Protein AF-0000000069847522 (afdb_homodimer)

Secondary structure (DSSP, 8-state):
-------EEEEEEE--EEEESSSSHHHHHHHHHHHIIIIIHHHHHHHHSS--HHHHHHHGGGS----HHHHHHHTT--SEEEEEE--EEEEEE----TT----TTTTT-EEEESEETTEESS-B-SSTT-B--HHHHHHHHHHHHHHTT---EEEEEE-------TTS-HHHHH--HHHHHHHHHHHHHHHHHHHTT--EEEEEEE-SS----SSS-S----SSEEEEGGGTTEEEE-HHHHHHHHHHHHHHH-/-------EEEEEEE--EEEESSSSHHHHHHHHHHHIIIIIHHHHHHHHSS--HHHHHHHGGGS----HHHHHHHTT--SEEEEEE--EEEEEE----TT----TTTTT-EEEESEETTEESS-B-SSTT-B--HHHHHHHHHHHHHHTT---EEEEEE-------TTS-HHHHH--HHHHHHHHHHHHHHHHHHHTT--EEEEEEE-SS----SSS-S----SSEEEEGGGTTEEEE-HHHHHHHHHHHHHHH-

Radius of gyration: 23.4 Å; Cα contacts (8 Å, |Δi|>4): 978; chains: 2; bounding box: 53×69×61 Å

pLDDT: mean 78.79, std 19.14, range [22.55, 98.56]

Organism: Oryza sativa subsp. indica (NCBI:txid39946)

Nearest PDB structures (foldseek):
  3ptq-assembly1_A  TM=9.361E-01  e=2.359E-38  Oryza sativa
  1cbg-assembly1_A-2  TM=9.388E-01  e=1.410E-32  Trifolium repens
  3scu-assembly2_B  TM=9.193E-01  e=2.083E-30  Oryza sativa Japonica Group
  2jf6-assembly1_B  TM=9.208E-01  e=8.422E-27  Rauvolfia serpentina
  7d6a-assembly1_A  TM=9.006E-01  e=1.810E-24  Oryza sativa Japonica Group

InterPro domains:
  IPR001360 Glycoside hydrolase family 1 [PF00232] (4-250)
  IPR001360 Glycoside hydrolase family 1 [PR00131] (77-91)
  IPR001360 Glycoside hydrolase family 1 [PR00131] (153-161)
  IPR001360 Glycoside hydrolase family 1 [PR00131] (176-187)
  IPR001360 Glycoside hydrolase family 1 [PR00131] (197-214)
  IPR001360 Glycoside hydrolase family 1 [PR00131] (221-233)
  IPR001360 Glycoside hydrolase family 1 [PTHR10353] (3-252)
  IPR017853 Glycoside hydrolase superfamily [SSF51445] (2-249)

Solvent-accessible surface area (backbone atoms only — not comparable to full-atom values): 26653 Å² total; per-residue (Å²): 131,76,76,71,77,68,61,36,41,23,38,38,42,61,42,63,26,54,41,43,62,46,90,44,68,62,15,44,50,16,14,50,38,44,43,33,67,54,44,23,54,58,50,26,23,34,71,72,26,38,62,35,68,66,54,50,65,60,50,40,87,39,46,73,77,69,49,74,68,52,17,60,58,37,33,65,65,55,65,32,35,27,38,32,44,54,30,37,31,31,14,30,55,39,76,84,54,94,80,63,69,86,36,89,79,46,51,53,32,39,47,77,36,52,57,58,96,86,40,58,79,32,62,67,48,56,46,91,78,34,19,53,39,36,66,32,56,21,51,44,45,45,47,43,29,76,74,59,76,39,53,45,29,29,38,59,38,67,65,68,56,43,73,54,53,84,82,46,53,66,72,58,64,31,57,39,58,67,54,40,50,48,50,51,47,34,51,50,25,45,51,52,26,40,73,73,63,27,41,60,57,31,39,36,42,70,44,30,58,40,59,63,54,71,82,76,71,87,39,62,48,64,23,26,52,42,69,35,73,89,57,84,49,25,49,38,75,21,53,38,42,54,48,50,53,52,46,49,51,48,52,70,73,103,130,74,76,70,78,67,61,38,40,23,37,37,42,60,42,64,25,55,40,42,61,47,90,46,68,62,14,43,49,17,14,49,38,44,42,33,68,55,44,24,53,57,50,26,23,34,70,71,27,38,63,34,67,67,57,50,66,61,49,39,88,39,47,71,77,69,49,74,68,52,17,61,58,37,33,66,66,54,64,33,34,26,36,32,43,56,30,37,33,31,13,31,57,40,76,84,55,93,80,61,71,85,36,89,79,46,52,53,32,38,48,75,36,55,55,58,97,85,41,59,78,32,61,68,46,57,45,91,78,35,18,53,40,36,64,32,57,21,51,43,44,46,47,42,29,74,74,59,76,38,53,43,31,30,38,60,37,67,65,70,58,43,73,54,54,85,79,47,53,66,72,58,64,33,57,39,59,67,53,40,51,49,49,52,46,34,50,50,24,46,50,53,26,41,74,74,64,27,43,58,58,31,40,35,43,71,46,28,59,40,59,62,54,71,84,76,70,89,40,60,49,65,23,27,51,44,68,34,72,89,56,82,49,24,48,38,76,21,54,38,41,55,46,49,54,52,46,49,50,49,53,70,72,102

Structure (mmCIF, N/CA/C/O backbone):
data_AF-0000000069847522-model_v1
#
loop_
_entity.id
_entity.type
_entity.pdbx_description
1 polymer 'Uncharacterized protein'
#
loop_
_atom_site.group_PDB
_atom_site.id
_atom_site.type_symbol
_atom_site.label_atom_id
_atom_site.label_alt_id
_atom_site.label_comp_id
_atom_site.label_asym_id
_atom_site.label_entity_id
_atom_site.label_seq_id
_atom_site.pdbx_PDB_ins_code
_atom_site.Cartn_x
_atom_site.Cartn_y
_atom_site.Cartn_z
_atom_site.occupancy
_atom_site.B_iso_or_equiv
_atom_site.auth_seq_id
_atom_site.auth_comp_id
_atom_site.auth_asym_id
_atom_site.auth_atom_id
_atom_site.pdbx_PDB_model_num
ATOM 1 N N . MET A 1 1 ? -17.75 22.812 -20.578 1 22.55 1 MET A N 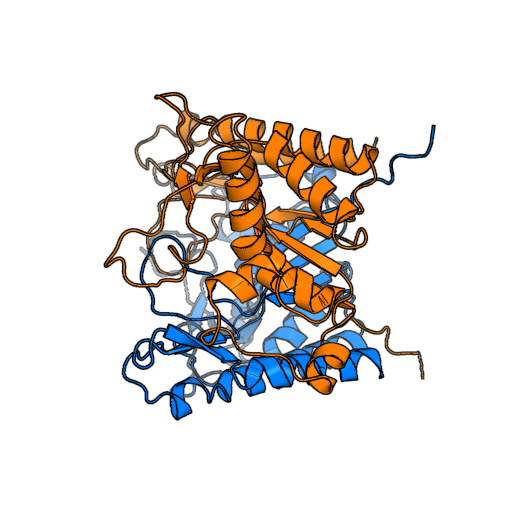1
ATOM 2 C CA . MET A 1 1 ? -17.938 21.859 -19.484 1 22.55 1 MET A CA 1
ATOM 3 C C . MET A 1 1 ? -16.797 20.828 -19.469 1 22.55 1 MET A C 1
ATOM 5 O O . MET A 1 1 ? -16.625 20.078 -20.438 1 22.55 1 MET A O 1
ATOM 9 N N . GLN A 1 2 ? -15.641 21.141 -19.156 1 27.38 2 GLN A N 1
ATOM 10 C CA . GLN A 1 2 ? -14.383 20.453 -19.422 1 27.38 2 GLN A CA 1
ATOM 11 C C . GLN A 1 2 ? -14.414 19.016 -18.875 1 27.38 2 GLN A C 1
ATOM 13 O O . GLN A 1 2 ? -14.945 18.781 -17.797 1 27.38 2 GLN A O 1
ATOM 18 N N . ALA A 1 3 ? -14.43 18.094 -19.734 1 34.53 3 ALA A N 1
ATOM 19 C CA . ALA A 1 3 ? -14.539 16.656 -19.531 1 34.53 3 ALA A CA 1
ATOM 20 C C . ALA A 1 3 ? -13.828 16.219 -18.25 1 34.53 3 ALA A C 1
ATOM 22 O O . ALA A 1 3 ? -12.656 16.547 -18.047 1 34.53 3 ALA A O 1
ATOM 23 N N . LEU A 1 4 ? -14.367 16.438 -17.047 1 39.97 4 LEU A N 1
ATOM 24 C CA . LEU A 1 4 ? -13.836 15.945 -15.789 1 39.97 4 LEU A CA 1
ATOM 25 C C . LEU A 1 4 ? -12.883 14.781 -16.031 1 39.97 4 LEU A C 1
ATOM 27 O O . LEU A 1 4 ? -13.234 13.805 -16.688 1 39.97 4 LEU A O 1
ATOM 31 N N . GLN A 1 5 ? -11.789 15.039 -16.281 1 50.09 5 GLN A N 1
ATOM 32 C CA . GLN A 1 5 ? -10.734 14.055 -16.484 1 50.09 5 GLN A CA 1
ATOM 33 C C . GLN A 1 5 ? -10.961 12.812 -15.633 1 50.09 5 GLN A C 1
ATOM 35 O O . GLN A 1 5 ? -11.188 12.922 -14.422 1 50.09 5 GLN A O 1
ATOM 40 N N . LYS A 1 6 ? -11.508 11.703 -16.188 1 61.94 6 LYS A N 1
ATOM 41 C CA . LYS A 1 6 ? -12 10.445 -15.633 1 61.94 6 LYS A CA 1
ATOM 42 C C . LYS A 1 6 ? -10.906 9.711 -14.867 1 61.94 6 LYS A C 1
ATOM 44 O O . LYS A 1 6 ? -9.789 9.547 -15.367 1 61.94 6 LYS A O 1
ATOM 49 N N . GLY A 1 7 ? -10.898 9.766 -13.461 1 70.5 7 GLY A N 1
ATOM 50 C CA . GLY A 1 7 ? -9.984 8.969 -12.656 1 70.5 7 GLY A CA 1
ATOM 51 C C . GLY A 1 7 ? -9.953 7.504 -13.055 1 70.5 7 GLY A C 1
ATOM 52 O O . GLY A 1 7 ? -10.875 7.016 -13.711 1 70.5 7 GLY A O 1
ATOM 53 N N . LYS A 1 8 ? -8.805 6.977 -13.156 1 85.88 8 LYS A N 1
ATOM 54 C CA . LYS A 1 8 ? -8.602 5.559 -13.438 1 85.88 8 LYS A CA 1
ATOM 55 C C . LYS A 1 8 ? -8.578 4.734 -12.156 1 85.88 8 LYS A C 1
ATOM 57 O O . LYS A 1 8 ? -8.234 5.246 -11.086 1 85.88 8 LYS A O 1
ATOM 62 N N . ILE A 1 9 ? -9 3.529 -12.336 1 83.5 9 ILE A N 1
ATOM 63 C CA . ILE A 1 9 ? -9.094 2.652 -11.172 1 83.5 9 ILE A CA 1
ATOM 64 C C . ILE A 1 9 ? -8.133 1.479 -11.328 1 83.5 9 ILE A C 1
ATOM 66 O O . ILE A 1 9 ? -8.039 0.881 -12.406 1 83.5 9 ILE A O 1
ATOM 70 N N . GLY A 1 10 ? -7.387 1.277 -10.32 1 86.88 10 GLY A N 1
ATOM 71 C CA . GLY A 1 10 ? -6.504 0.124 -10.266 1 86.88 10 GLY A CA 1
ATOM 72 C C . GLY A 1 10 ? -6.863 -0.844 -9.148 1 86.88 10 GLY A C 1
ATOM 73 O O . GLY A 1 10 ? -7.508 -0.464 -8.172 1 86.88 10 GLY A O 1
ATOM 74 N N . ILE A 1 11 ? -6.484 -2.008 -9.359 1 84.5 11 ILE A N 1
ATOM 75 C CA . ILE A 1 11 ? -6.684 -3.033 -8.336 1 84.5 11 ILE A CA 1
ATOM 76 C C . ILE A 1 11 ? -5.328 -3.533 -7.84 1 84.5 11 ILE A C 1
ATOM 78 O O . ILE A 1 11 ? -4.426 -3.801 -8.633 1 84.5 11 ILE A O 1
ATOM 82 N N . ILE A 1 12 ? -5.219 -3.562 -6.527 1 86.06 12 ILE A N 1
ATOM 83 C CA . ILE A 1 12 ? -3.963 -4.039 -5.953 1 86.06 12 ILE A CA 1
ATOM 84 C C . ILE A 1 12 ? -3.992 -5.562 -5.844 1 86.06 12 ILE A C 1
ATOM 86 O O . ILE A 1 12 ? -4.973 -6.137 -5.363 1 86.06 12 ILE A O 1
ATOM 90 N N . VAL A 1 13 ? -2.951 -6.117 -6.305 1 87.69 13 VAL A N 1
ATOM 91 C CA . VAL A 1 13 ? -2.791 -7.562 -6.211 1 87.69 13 VAL A CA 1
ATOM 92 C C . VAL A 1 13 ? -1.532 -7.891 -5.41 1 87.69 13 VAL A C 1
ATOM 94 O O . VAL A 1 13 ? -0.503 -7.23 -5.562 1 87.69 13 VAL A O 1
ATOM 97 N N . ASN A 1 14 ? -1.701 -8.82 -4.469 1 86.19 14 ASN A N 1
ATOM 98 C CA . ASN A 1 14 ? -0.57 -9.375 -3.734 1 86.19 14 ASN A CA 1
ATOM 99 C C . ASN A 1 14 ? -0.177 -10.75 -4.266 1 86.19 14 ASN A C 1
ATOM 101 O O . ASN A 1 14 ? -1.019 -11.648 -4.375 1 86.19 14 ASN A O 1
ATOM 105 N N . SER A 1 15 ? 1.016 -10.836 -4.594 1 91.06 15 SER A N 1
ATOM 106 C CA . SER A 1 15 ? 1.436 -12.148 -5.074 1 91.06 15 SER A CA 1
ATOM 107 C C . SER A 1 15 ? 2.928 -12.367 -4.852 1 91.06 15 SER A C 1
ATOM 109 O O . SER A 1 15 ? 3.678 -11.414 -4.645 1 91.06 15 SER A O 1
ATOM 111 N N . GLN A 1 16 ? 3.246 -13.602 -4.789 1 94.44 16 GLN A N 1
ATOM 112 C CA . GLN A 1 16 ? 4.617 -14.094 -4.855 1 94.44 16 GLN A CA 1
ATOM 113 C C . GLN A 1 16 ? 4.852 -14.898 -6.133 1 94.44 16 GLN A C 1
ATOM 115 O O . GLN A 1 16 ? 3.92 -15.125 -6.91 1 94.44 16 GLN A O 1
ATOM 120 N N . TRP A 1 17 ? 6.074 -15.156 -6.328 1 97.62 17 TRP A N 1
ATOM 121 C CA . TRP A 1 17 ? 6.402 -16.141 -7.359 1 97.62 17 TRP A CA 1
ATOM 122 C C . TRP A 1 17 ? 6.656 -17.516 -6.746 1 97.62 17 TRP A C 1
ATOM 124 O O . TRP A 1 17 ? 7.164 -17.609 -5.625 1 97.62 17 TRP A O 1
ATOM 134 N N . TYR A 1 18 ? 6.293 -18.5 -7.508 1 97.88 18 TYR A N 1
ATOM 135 C CA . TYR A 1 18 ? 6.414 -19.859 -7 1 97.88 18 TYR A CA 1
ATOM 136 C C . TYR A 1 18 ? 7.254 -20.719 -7.938 1 97.88 18 TYR A C 1
ATOM 138 O O . TYR A 1 18 ? 6.895 -20.922 -9.102 1 97.88 18 TYR A O 1
ATOM 146 N N . VAL A 1 19 ? 8.289 -21.219 -7.371 1 98.25 19 VAL A N 1
ATOM 147 C CA . VAL A 1 19 ? 9.195 -22.109 -8.102 1 98.25 19 VAL A CA 1
ATOM 148 C C . VAL A 1 19 ? 8.828 -23.562 -7.812 1 98.25 19 VAL A C 1
ATOM 150 O O . VAL A 1 19 ? 8.641 -23.953 -6.656 1 98.25 19 VAL A O 1
ATOM 153 N N . PRO A 1 20 ? 8.734 -24.375 -8.898 1 98.25 20 PRO A N 1
ATOM 154 C CA . PRO A 1 20 ? 8.461 -25.781 -8.625 1 98.25 20 PRO A CA 1
ATOM 155 C C . PRO A 1 20 ? 9.516 -26.422 -7.734 1 98.25 20 PRO A C 1
ATOM 157 O O . PRO A 1 20 ? 10.711 -26.172 -7.91 1 98.25 20 PRO A O 1
ATOM 160 N N . PHE A 1 21 ? 9.086 -27.25 -6.836 1 97.88 21 PHE A N 1
ATOM 161 C CA . PHE A 1 21 ? 9.984 -27.906 -5.898 1 97.88 21 PHE A CA 1
ATOM 162 C C . PHE A 1 21 ? 10.961 -28.812 -6.633 1 97.88 21 PHE A C 1
ATOM 164 O O . PHE A 1 21 ? 12.102 -29 -6.195 1 97.88 21 PHE A O 1
ATOM 171 N N . SER A 1 22 ? 10.469 -29.469 -7.656 1 96.81 22 SER A N 1
ATOM 172 C CA . SER A 1 22 ? 11.281 -30.281 -8.555 1 96.81 22 SER A CA 1
ATOM 173 C C . SER A 1 22 ? 10.844 -30.109 -10.008 1 96.81 22 SER A C 1
ATOM 175 O O . SER A 1 22 ? 9.891 -29.375 -10.289 1 96.81 22 SER A O 1
ATOM 177 N N . GLN A 1 23 ? 11.484 -30.797 -10.922 1 95.94 23 GLN A N 1
ATOM 178 C CA . GLN A 1 23 ? 11.18 -30.641 -12.336 1 95.94 23 GLN A CA 1
ATOM 179 C C . GLN A 1 23 ? 10.086 -31.609 -12.781 1 95.94 23 GLN A C 1
ATOM 181 O O . GLN A 1 23 ? 9.781 -31.703 -13.969 1 95.94 23 GLN A O 1
ATOM 186 N N . SER A 1 24 ? 9.5 -32.25 -11.82 1 96.94 24 SER A N 1
ATOM 187 C CA . SER A 1 24 ? 8.391 -33.125 -12.164 1 96.94 24 SER A CA 1
ATOM 188 C C . SER A 1 24 ? 7.18 -32.312 -12.633 1 96.94 24 SER A C 1
ATOM 190 O O . SER A 1 24 ? 6.98 -31.188 -12.219 1 96.94 24 SER A O 1
ATOM 192 N N . LYS A 1 25 ? 6.457 -32.938 -13.484 1 97.38 25 LYS A N 1
ATOM 193 C CA . LYS A 1 25 ? 5.234 -32.312 -13.977 1 97.38 25 LYS A CA 1
ATOM 194 C C . LYS A 1 25 ? 4.293 -31.969 -12.82 1 97.38 25 LYS A C 1
ATOM 196 O O . LYS A 1 25 ? 3.668 -30.906 -12.812 1 97.38 25 LYS A O 1
ATOM 201 N N . THR A 1 26 ? 4.273 -32.844 -11.852 1 96.56 26 THR A N 1
ATOM 202 C CA . THR A 1 26 ? 3.373 -32.688 -10.711 1 96.56 26 THR A CA 1
ATOM 203 C C . THR A 1 26 ? 3.736 -31.453 -9.906 1 96.56 26 THR A C 1
ATOM 205 O O . THR A 1 26 ? 2.855 -30.688 -9.5 1 96.56 26 THR A O 1
ATOM 208 N N . ASN A 1 27 ? 5.023 -31.188 -9.742 1 97.56 27 ASN A N 1
ATOM 209 C CA . ASN A 1 27 ? 5.457 -30.016 -8.984 1 97.56 27 ASN A CA 1
ATOM 210 C C . ASN A 1 27 ? 5.355 -28.75 -9.812 1 97.56 27 ASN A C 1
ATOM 212 O O . ASN A 1 27 ? 5.082 -27.672 -9.273 1 97.56 27 ASN A O 1
ATOM 216 N N . LYS A 1 28 ? 5.527 -28.844 -11.102 1 97.94 28 LYS A N 1
ATOM 217 C CA . LYS A 1 28 ? 5.285 -27.688 -11.977 1 97.94 28 LYS A CA 1
ATOM 218 C C . LYS A 1 28 ? 3.818 -27.266 -11.938 1 97.94 28 LYS A C 1
ATOM 220 O O . LYS A 1 28 ? 3.512 -26.078 -11.844 1 97.94 28 LYS A O 1
ATOM 225 N N . ASP A 1 29 ? 2.973 -28.281 -11.992 1 96.94 29 ASP A N 1
ATOM 226 C CA . ASP A 1 29 ? 1.541 -28.016 -11.906 1 96.94 29 ASP A CA 1
ATOM 227 C C . ASP A 1 29 ? 1.176 -27.406 -10.555 1 96.94 29 ASP A C 1
ATOM 229 O O . ASP A 1 29 ? 0.303 -26.531 -10.477 1 96.94 29 ASP A O 1
ATOM 233 N N . ALA A 1 30 ? 1.853 -27.875 -9.484 1 96.88 30 ALA A N 1
ATOM 234 C CA . ALA A 1 30 ? 1.597 -27.344 -8.148 1 96.88 30 ALA A CA 1
ATOM 235 C C . ALA A 1 30 ? 1.93 -25.844 -8.086 1 96.88 30 ALA A C 1
ATOM 237 O O . ALA A 1 30 ? 1.161 -25.062 -7.527 1 96.88 30 ALA A O 1
ATOM 238 N N . ALA A 1 31 ? 3.047 -25.453 -8.641 1 97.62 31 ALA A N 1
ATOM 239 C CA . ALA A 1 31 ? 3.443 -24.047 -8.656 1 97.62 31 ALA A CA 1
ATOM 240 C C . ALA A 1 31 ? 2.41 -23.188 -9.391 1 97.62 31 ALA A C 1
ATOM 242 O O . ALA A 1 31 ? 2.051 -22.109 -8.93 1 97.62 31 ALA A O 1
ATOM 243 N N . ARG A 1 32 ? 1.943 -23.734 -10.461 1 96.38 32 ARG A N 1
ATOM 244 C CA . ARG A 1 32 ? 0.932 -23.016 -11.234 1 96.38 32 ARG A CA 1
ATOM 245 C C . ARG A 1 32 ? -0.379 -22.922 -10.461 1 96.38 32 ARG A C 1
ATOM 247 O O . ARG A 1 32 ? -1.027 -21.859 -10.469 1 96.38 32 ARG A O 1
ATOM 254 N N . ARG A 1 33 ? -0.713 -23.984 -9.828 1 95.62 33 ARG A N 1
ATOM 255 C CA . ARG A 1 33 ? -1.945 -24 -9.047 1 95.62 33 ARG A CA 1
ATOM 256 C C . ARG A 1 33 ? -1.891 -22.969 -7.918 1 95.62 33 ARG A C 1
ATOM 258 O O . ARG A 1 33 ? -2.855 -22.234 -7.695 1 95.62 33 ARG A O 1
ATOM 265 N N . VAL A 1 34 ? -0.784 -22.906 -7.258 1 95.06 34 VAL A N 1
ATOM 266 C CA . VAL A 1 34 ? -0.646 -21.922 -6.184 1 95.06 34 VAL A CA 1
ATOM 267 C C . VAL A 1 34 ? -0.796 -20.516 -6.746 1 95.06 34 VAL A C 1
ATOM 269 O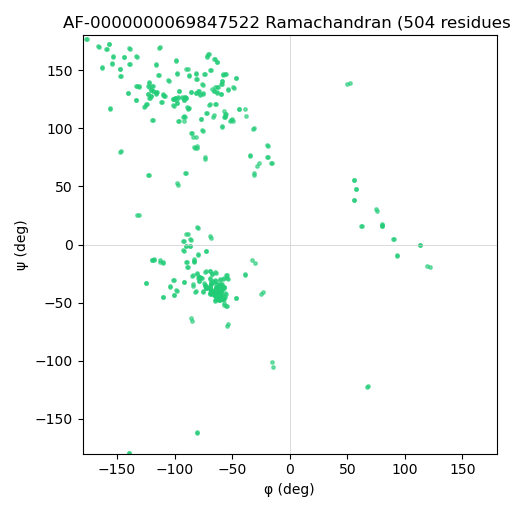 O . VAL A 1 34 ? -1.488 -19.672 -6.164 1 95.06 34 VAL A O 1
ATOM 272 N N . LEU A 1 35 ? -0.191 -20.281 -7.867 1 95.75 35 LEU A N 1
ATOM 273 C CA . LEU A 1 35 ? -0.283 -18.969 -8.5 1 95.75 35 LEU A CA 1
ATOM 274 C C . LEU A 1 35 ? -1.727 -18.641 -8.867 1 95.75 35 LEU A C 1
ATOM 276 O O . LEU A 1 35 ? -2.16 -17.5 -8.742 1 95.75 35 LEU A O 1
ATOM 280 N N . ASP A 1 36 ? -2.465 -19.625 -9.297 1 94.12 36 ASP A N 1
ATOM 281 C CA . ASP A 1 36 ? -3.881 -19.438 -9.602 1 94.12 36 ASP A CA 1
ATOM 282 C C . ASP A 1 36 ? -4.66 -19.016 -8.359 1 94.12 36 ASP A C 1
ATOM 284 O O . ASP A 1 36 ? -5.535 -18.156 -8.43 1 94.12 36 ASP A O 1
ATOM 288 N N . PHE A 1 37 ? -4.305 -19.562 -7.238 1 90.25 37 PHE A N 1
ATOM 289 C CA . PHE A 1 37 ? -5.027 -19.312 -6 1 90.25 37 PHE A CA 1
ATOM 290 C C . PHE A 1 37 ? -4.594 -17.984 -5.391 1 90.25 37 PHE A C 1
ATOM 292 O O . PHE A 1 37 ? -5.355 -17.344 -4.648 1 90.25 37 PHE A O 1
ATOM 299 N N . VAL A 1 38 ? -3.393 -17.562 -5.707 1 89.81 38 VAL A N 1
ATOM 300 C CA . VAL A 1 38 ? -2.867 -16.359 -5.062 1 89.81 38 VAL A CA 1
ATOM 301 C C . VAL A 1 38 ? -3.057 -15.156 -5.98 1 89.81 38 VAL A C 1
ATOM 303 O O . VAL A 1 38 ? -3.465 -14.086 -5.531 1 89.81 38 VAL A O 1
ATOM 306 N N . LEU A 1 39 ? -2.865 -15.289 -7.227 1 92.56 39 LEU A N 1
ATOM 307 C CA . LEU A 1 39 ? -2.93 -14.219 -8.219 1 92.56 39 LEU A CA 1
ATOM 308 C C . LEU A 1 39 ? -4.156 -14.383 -9.109 1 92.56 39 LEU A C 1
ATOM 310 O O . LEU A 1 39 ? -4.922 -13.43 -9.297 1 92.56 39 LEU A O 1
ATOM 314 N N . GLY A 1 40 ? -4.391 -15.602 -9.57 1 92.25 40 GLY A N 1
ATOM 315 C CA . GLY A 1 40 ? -5.418 -15.883 -10.562 1 92.25 40 GLY A CA 1
ATOM 316 C C . GLY A 1 40 ? -6.828 -15.688 -10.031 1 92.25 40 GLY A C 1
ATOM 317 O O . GLY A 1 40 ? -7.734 -15.328 -10.781 1 92.25 40 GLY A O 1
ATOM 318 N N . TRP A 1 41 ? -6.992 -15.992 -8.766 1 88.19 41 TRP A N 1
ATOM 319 C CA . TRP A 1 41 ? -8.328 -15.883 -8.195 1 88.19 41 TRP A CA 1
ATOM 320 C C . TRP A 1 41 ? -8.891 -14.477 -8.406 1 88.19 41 TRP A C 1
ATOM 322 O O . TRP A 1 41 ? -10.109 -14.297 -8.516 1 88.19 41 TRP A O 1
ATOM 332 N N . LEU A 1 42 ? -8.039 -13.492 -8.531 1 86.62 42 LEU A N 1
ATOM 333 C CA . LEU A 1 42 ? -8.477 -12.117 -8.773 1 86.62 42 LEU A CA 1
ATOM 334 C C . LEU A 1 42 ? -8.344 -11.758 -10.242 1 86.62 42 LEU A C 1
ATOM 336 O O . LEU A 1 42 ? -9.273 -11.211 -10.844 1 86.62 42 LEU A O 1
ATOM 340 N N . MET A 1 43 ? -7.289 -12.102 -10.852 1 91.69 43 MET A N 1
ATOM 341 C CA . MET A 1 43 ? -6.984 -11.664 -12.211 1 91.69 43 MET A CA 1
ATOM 342 C C . MET A 1 43 ? -7.871 -12.375 -13.227 1 91.69 43 MET A C 1
ATOM 344 O O . MET A 1 43 ? -8.32 -11.766 -14.203 1 91.69 43 MET A O 1
ATOM 348 N N . ASP A 1 44 ? -8.141 -13.609 -13 1 93.12 44 ASP A N 1
ATOM 349 C CA . ASP A 1 44 ? -8.914 -14.367 -13.977 1 93.12 44 ASP A CA 1
ATOM 350 C C . ASP A 1 44 ? -10.328 -13.812 -14.109 1 93.12 44 ASP A C 1
ATOM 352 O O . ASP A 1 44 ? -10.805 -13.555 -15.219 1 93.12 44 ASP A O 1
ATOM 356 N N . PRO A 1 45 ? -11.016 -13.578 -13.008 1 87.94 45 PRO A N 1
ATOM 357 C CA . PRO A 1 45 ? -12.344 -12.969 -13.156 1 87.94 45 PRO A CA 1
ATOM 358 C C . PRO A 1 45 ? -12.297 -11.617 -13.852 1 87.94 45 PRO A C 1
ATOM 360 O O . PRO A 1 45 ? -13.164 -11.312 -14.68 1 87.94 45 PRO A O 1
ATOM 363 N N . LEU A 1 46 ? -11.305 -10.844 -13.555 1 85.25 46 LEU A N 1
ATOM 364 C CA . LEU A 1 46 ? -11.203 -9.5 -14.102 1 85.25 46 LEU A CA 1
ATOM 365 C C . LEU A 1 46 ? -10.922 -9.539 -15.602 1 85.25 46 LEU A C 1
ATOM 367 O O . LEU A 1 46 ? -11.344 -8.648 -16.344 1 85.25 46 LEU A O 1
ATOM 371 N N . ILE A 1 47 ? -10.242 -10.602 -16.016 1 91.5 47 ILE A N 1
ATOM 372 C CA . ILE A 1 47 ? -9.797 -10.664 -17.406 1 91.5 47 ILE A CA 1
ATOM 373 C C . ILE A 1 47 ? -10.688 -11.617 -18.188 1 91.5 47 ILE A C 1
ATOM 375 O O . ILE A 1 47 ? -11.031 -11.352 -19.344 1 91.5 47 ILE A O 1
ATOM 379 N N . ARG A 1 48 ? -11.117 -12.688 -17.531 1 93.5 48 ARG A N 1
ATOM 380 C CA . ARG A 1 48 ? -11.789 -13.758 -18.266 1 93.5 48 ARG A CA 1
ATOM 381 C C . ARG A 1 48 ? -13.219 -13.938 -17.781 1 93.5 48 ARG A C 1
ATOM 383 O O . ARG A 1 48 ? -13.984 -14.719 -18.359 1 93.5 48 ARG A O 1
ATOM 390 N N . GLY A 1 49 ? -13.555 -13.336 -16.672 1 87 49 GLY A N 1
ATOM 391 C CA . GLY A 1 49 ? -14.93 -13.359 -16.188 1 87 49 GLY A CA 1
ATOM 392 C C . GLY A 1 49 ? -15.227 -14.539 -15.289 1 87 49 GLY A C 1
ATOM 393 O O . GLY A 1 49 ? -16.375 -14.75 -14.891 1 87 49 GLY A O 1
ATOM 394 N N . ASP A 1 50 ? -14.18 -15.305 -15 1 90.25 50 ASP A N 1
ATOM 395 C CA . ASP A 1 50 ? -14.383 -16.453 -14.125 1 90.25 50 ASP A CA 1
ATOM 396 C C . ASP A 1 50 ? -13.094 -16.812 -13.383 1 90.25 50 ASP A C 1
ATOM 398 O O . ASP A 1 50 ? -12.016 -16.344 -13.75 1 90.25 50 ASP A O 1
ATOM 402 N N . TYR A 1 51 ? -13.32 -17.609 -12.266 1 90.81 51 TYR A N 1
ATOM 403 C CA . TYR A 1 51 ? -12.156 -18.078 -11.508 1 90.81 51 TYR A CA 1
ATOM 404 C C . TYR A 1 51 ? -11.305 -19.016 -12.352 1 90.81 51 TYR A C 1
ATOM 406 O O . TYR A 1 51 ? -11.773 -19.562 -13.344 1 90.81 51 TYR A O 1
ATOM 414 N N . PRO A 1 52 ? -10.055 -19.188 -11.992 1 94.88 52 PRO A N 1
ATOM 415 C CA . PRO A 1 52 ? -9.219 -20.156 -12.703 1 94.88 52 PRO A CA 1
ATOM 416 C C . PRO A 1 52 ? -9.828 -21.547 -12.719 1 94.88 52 PRO A C 1
ATOM 418 O O . PRO A 1 52 ? -10.453 -21.969 -11.742 1 94.88 52 PRO A O 1
ATOM 421 N N . LEU A 1 53 ? -9.594 -22.266 -13.789 1 95.31 53 LEU A N 1
ATOM 422 C CA . LEU A 1 53 ? -10.164 -23.594 -13.961 1 95.31 53 LEU A CA 1
ATOM 423 C C . LEU A 1 53 ? -9.781 -24.516 -12.805 1 95.31 53 LEU A C 1
ATOM 425 O O . LEU A 1 53 ? -10.633 -25.219 -12.258 1 95.31 53 LEU A O 1
ATOM 429 N N . ASN A 1 54 ? -8.555 -24.469 -12.43 1 93.44 54 ASN A N 1
ATOM 430 C CA . ASN A 1 54 ? -8.109 -25.344 -11.344 1 93.44 54 ASN A CA 1
ATOM 431 C C . ASN A 1 54 ? -8.828 -25 -10.039 1 93.44 54 ASN A C 1
ATOM 433 O O . ASN A 1 54 ? -9.164 -25.906 -9.266 1 93.44 54 ASN A O 1
ATOM 437 N N . MET A 1 55 ? -8.992 -23.766 -9.75 1 92.19 55 MET A N 1
ATOM 438 C CA . MET A 1 55 ? -9.695 -23.344 -8.539 1 92.19 55 MET A CA 1
ATOM 439 C C . MET A 1 55 ? -11.141 -23.828 -8.562 1 92.19 55 MET A C 1
ATOM 441 O O . MET A 1 55 ? -11.648 -24.328 -7.555 1 92.19 55 MET A O 1
ATOM 445 N N . ARG A 1 56 ? -11.797 -23.703 -9.672 1 92.69 56 ARG A N 1
ATOM 446 C CA . ARG A 1 56 ? -13.18 -24.172 -9.812 1 92.69 56 ARG A CA 1
ATOM 447 C C . ARG A 1 56 ? -13.273 -25.672 -9.602 1 92.69 56 ARG A C 1
ATOM 449 O O . ARG A 1 56 ? -14.203 -26.156 -8.945 1 92.69 56 ARG A O 1
ATOM 456 N N . GLU A 1 57 ? -12.328 -26.391 -10.047 1 92.88 57 GLU A N 1
ATOM 457 C CA . GLU A 1 57 ? -12.336 -27.844 -9.945 1 92.88 57 GLU A CA 1
ATOM 458 C C . GLU A 1 57 ? -12.016 -28.297 -8.516 1 92.88 57 GLU A C 1
ATOM 460 O O . GLU A 1 57 ? -12.664 -29.203 -7.992 1 92.88 57 GLU A O 1
ATOM 465 N N . LEU A 1 58 ? -11.102 -27.656 -7.883 1 89.25 58 LEU A N 1
ATOM 466 C CA . LEU A 1 58 ? -10.602 -28.109 -6.59 1 89.25 58 LEU A CA 1
ATOM 467 C C . LEU A 1 58 ? -11.531 -27.656 -5.465 1 89.25 58 LEU A C 1
ATOM 469 O O . LEU A 1 58 ? -11.75 -28.391 -4.5 1 89.25 58 LEU A O 1
ATOM 473 N N . VAL A 1 59 ? -11.984 -26.469 -5.586 1 86.94 59 VAL A N 1
ATOM 474 C CA . VAL A 1 59 ? -12.828 -25.922 -4.535 1 86.94 59 VAL A CA 1
ATOM 475 C C . VAL A 1 59 ? -14.273 -26.359 -4.746 1 86.94 59 VAL A C 1
ATOM 477 O O . VAL A 1 59 ? -15.008 -26.578 -3.781 1 86.94 59 VAL A O 1
ATOM 480 N N . GLY A 1 60 ? -14.695 -26.484 -6.012 1 87.94 60 GLY A N 1
ATOM 481 C CA . GLY A 1 60 ? -16 -27.031 -6.363 1 87.94 60 GLY A CA 1
ATOM 482 C C . GLY A 1 60 ? -17.156 -26.141 -5.934 1 87.94 60 GLY A C 1
ATOM 483 O O . GLY A 1 60 ? -17.172 -24.953 -6.238 1 87.94 60 GLY A O 1
ATOM 484 N N . ASN A 1 61 ? -18.062 -26.641 -5.141 1 82.62 61 ASN A N 1
ATOM 485 C CA . ASN A 1 61 ? -19.312 -25.969 -4.785 1 82.62 61 ASN A CA 1
ATOM 486 C C . ASN A 1 61 ? -19.109 -24.922 -3.709 1 82.62 61 ASN A C 1
ATOM 488 O O . ASN A 1 61 ? -19.984 -24.094 -3.457 1 82.62 61 ASN A O 1
ATOM 492 N N . ARG A 1 62 ? -17.922 -24.922 -3.188 1 82.25 62 ARG A N 1
ATOM 493 C CA . ARG A 1 62 ? -17.625 -23.938 -2.152 1 82.25 62 ARG A CA 1
ATOM 494 C C . ARG A 1 62 ? -17.234 -22.609 -2.768 1 82.25 62 ARG A C 1
ATOM 496 O O . ARG A 1 62 ? -17.172 -21.594 -2.07 1 82.25 62 ARG A O 1
ATOM 503 N N . LEU A 1 63 ? -16.969 -22.656 -4.004 1 82.44 63 LEU A N 1
ATOM 504 C CA . LEU A 1 63 ? -16.594 -21.438 -4.719 1 82.44 63 LEU A CA 1
ATOM 505 C C . LEU A 1 63 ? -17.828 -20.766 -5.316 1 82.44 63 LEU A C 1
ATOM 507 O O . LEU A 1 63 ? -18.594 -21.406 -6.055 1 82.44 63 LEU A O 1
ATOM 511 N N . PRO A 1 64 ? -18.047 -19.531 -4.996 1 77.88 64 PRO A N 1
ATOM 512 C CA . PRO A 1 64 ? -19.156 -18.844 -5.652 1 77.88 64 PRO A CA 1
ATOM 513 C C . PRO A 1 64 ? -19.016 -18.828 -7.176 1 77.88 64 PRO A C 1
ATOM 515 O O . PRO A 1 64 ? -17.906 -18.781 -7.699 1 77.88 64 PRO A O 1
ATOM 518 N N . LYS A 1 65 ? -20.172 -18.891 -7.777 1 81.69 65 LYS A N 1
ATOM 519 C CA . LYS A 1 65 ? -20.188 -18.859 -9.242 1 81.69 65 LYS A CA 1
ATOM 520 C C . LYS A 1 65 ? -20.656 -17.516 -9.758 1 81.69 65 LYS A C 1
ATOM 522 O O . LYS A 1 65 ? -21.562 -16.906 -9.188 1 81.69 65 LYS A O 1
ATOM 527 N N . PHE A 1 66 ? -20.016 -17.109 -10.812 1 80.69 66 PHE A N 1
ATOM 528 C CA . PHE A 1 66 ? -20.453 -15.898 -11.484 1 80.69 66 PHE A CA 1
ATOM 529 C C . PHE A 1 66 ? -21.625 -16.188 -12.406 1 80.69 66 PHE A C 1
ATOM 531 O O . PHE A 1 66 ? -21.609 -17.172 -13.156 1 80.69 66 PHE A O 1
ATOM 538 N N . THR A 1 67 ? -22.641 -15.328 -12.211 1 81.56 67 THR A N 1
ATOM 539 C CA . THR A 1 67 ? -23.625 -15.312 -13.273 1 81.56 67 THR A CA 1
ATOM 540 C C . THR A 1 67 ? -23.062 -14.688 -14.547 1 81.56 67 THR A C 1
ATOM 542 O O . THR A 1 67 ? -21.984 -14.086 -14.516 1 81.56 67 THR A O 1
ATOM 545 N N . LYS A 1 68 ? -23.781 -14.945 -15.633 1 88.06 68 LYS A N 1
ATOM 546 C CA . LYS A 1 68 ? -23.344 -14.344 -16.891 1 88.06 68 LYS A CA 1
ATOM 547 C C . LYS A 1 68 ? -23.25 -12.82 -16.766 1 88.06 68 LYS A C 1
ATOM 549 O O . LYS A 1 68 ? -22.281 -12.219 -17.234 1 88.06 68 LYS A O 1
ATOM 554 N N . GLU A 1 69 ? -24.188 -12.25 -16.141 1 77.25 69 GLU A N 1
ATOM 555 C CA . GLU A 1 69 ? -24.219 -10.805 -15.945 1 77.25 69 GLU A CA 1
ATOM 556 C C . GLU A 1 69 ? -23.047 -10.336 -15.086 1 77.25 69 GLU A C 1
ATOM 558 O O . GLU A 1 69 ? -22.391 -9.344 -15.398 1 77.25 69 GLU A O 1
ATOM 563 N N . GLN A 1 70 ? -22.781 -11.102 -14.047 1 74.69 70 GLN A N 1
ATOM 564 C CA . GLN A 1 70 ? -21.656 -10.766 -13.164 1 74.69 70 GLN A CA 1
ATOM 565 C C . GLN A 1 70 ? -20.328 -10.875 -13.906 1 74.69 70 GLN A C 1
ATOM 567 O O . GLN A 1 70 ? -19.453 -10.023 -13.734 1 74.69 70 GLN A O 1
ATOM 572 N N . SER A 1 71 ? -20.234 -11.875 -14.664 1 82.81 71 SER A N 1
ATOM 573 C CA . SER A 1 71 ? -19.016 -12.102 -15.445 1 82.81 71 SER A CA 1
ATOM 574 C C . SER A 1 71 ? -18.75 -10.93 -16.391 1 82.81 71 SER A C 1
ATOM 576 O O . SER A 1 71 ? -17.625 -10.43 -16.453 1 82.81 71 SER A O 1
ATOM 578 N N . GLU A 1 72 ? -19.719 -10.492 -17.062 1 81.38 72 GLU A N 1
ATOM 579 C CA . GLU A 1 72 ? -19.578 -9.383 -18 1 81.38 72 GLU A CA 1
ATOM 580 C C . GLU A 1 72 ? -19.266 -8.086 -17.266 1 81.38 72 GLU A C 1
ATOM 582 O O . GLU A 1 72 ? -18.516 -7.25 -17.781 1 81.38 72 GLU A O 1
ATOM 587 N N . MET A 1 73 ? -19.766 -8.031 -16.141 1 73.44 73 MET A N 1
ATOM 588 C CA . MET A 1 73 ? -19.562 -6.809 -15.359 1 73.44 73 MET A CA 1
ATOM 589 C C . MET A 1 73 ? -18.141 -6.711 -14.844 1 73.44 73 MET A C 1
ATOM 591 O O . MET A 1 73 ? -17.562 -5.625 -14.805 1 73.44 73 MET A O 1
ATOM 595 N N . VAL A 1 74 ? -17.562 -7.812 -14.484 1 76.62 74 VAL A N 1
ATOM 596 C CA . VAL A 1 74 ? -16.266 -7.785 -13.82 1 76.62 74 VAL A CA 1
ATOM 597 C C . VAL A 1 74 ? -15.156 -7.711 -14.867 1 76.62 74 VAL A C 1
ATOM 599 O O . VAL A 1 74 ? -14.086 -7.148 -14.609 1 76.62 74 VAL A O 1
ATOM 602 N N . LYS A 1 75 ? -15.492 -8.219 -15.969 1 82.12 75 LYS A N 1
ATOM 603 C CA . LYS A 1 75 ? -14.492 -8.195 -17.031 1 82.12 75 LYS A CA 1
ATOM 604 C C . LYS A 1 75 ? -14.148 -6.766 -17.438 1 82.12 75 LYS A C 1
ATOM 606 O O . LYS A 1 75 ? -15.039 -5.984 -17.781 1 82.12 75 LYS A O 1
ATOM 611 N N . GLY A 1 76 ? -12.891 -6.434 -17.297 1 76.38 76 GLY A N 1
ATOM 612 C CA . GLY A 1 76 ? -12.438 -5.117 -17.719 1 76.38 76 GLY A CA 1
ATOM 613 C C . GLY A 1 76 ? -12.75 -4.027 -16.719 1 76.38 76 GLY A C 1
ATOM 614 O O . GLY A 1 76 ? -12.703 -2.84 -17.031 1 76.38 76 GLY A O 1
ATOM 615 N N . ALA A 1 77 ? -13.055 -4.383 -15.547 1 74.19 77 ALA A N 1
ATOM 616 C CA . ALA A 1 77 ? -13.492 -3.445 -14.516 1 74.19 77 ALA A CA 1
ATOM 617 C C . ALA A 1 77 ? -12.305 -2.73 -13.883 1 74.19 77 ALA A C 1
ATOM 619 O O . ALA A 1 77 ? -12.43 -2.133 -12.812 1 74.19 77 ALA A O 1
ATOM 620 N N . PHE A 1 78 ? -11.141 -2.787 -14.484 1 81.88 78 PHE A N 1
ATOM 621 C CA . PHE A 1 78 ? -9.977 -2.094 -13.953 1 81.88 78 PHE A CA 1
ATOM 622 C C . PHE A 1 78 ? -9.172 -1.454 -15.078 1 81.88 78 PHE A C 1
ATOM 624 O O . PHE A 1 78 ? -9.273 -1.868 -16.234 1 81.88 78 PHE A O 1
ATOM 631 N N . ASP A 1 79 ? -8.43 -0.402 -14.688 1 87.56 79 ASP A N 1
ATOM 632 C CA . ASP A 1 79 ? -7.605 0.301 -15.664 1 87.56 79 ASP A CA 1
ATOM 633 C C . ASP A 1 79 ? -6.145 -0.123 -15.562 1 87.56 79 ASP A C 1
ATOM 635 O O . ASP A 1 79 ? -5.414 -0.108 -16.562 1 87.56 79 ASP A O 1
ATOM 639 N N . PHE A 1 80 ? -5.734 -0.476 -14.383 1 92.25 80 PHE A N 1
ATOM 640 C CA . PHE A 1 80 ? -4.359 -0.893 -14.125 1 92.25 80 PHE A CA 1
ATOM 641 C C . PHE A 1 80 ? -4.273 -1.714 -12.844 1 92.25 80 PHE A C 1
ATOM 643 O O . PHE A 1 80 ? -5.254 -1.816 -12.102 1 92.25 80 PHE A O 1
ATOM 650 N N . ILE A 1 81 ? -3.135 -2.355 -12.625 1 92.5 81 ILE A N 1
ATOM 651 C CA . ILE A 1 81 ? -2.967 -3.166 -11.422 1 92.5 81 ILE A CA 1
ATOM 652 C C . ILE A 1 81 ? -1.811 -2.621 -10.586 1 92.5 81 ILE A C 1
ATOM 654 O O . ILE A 1 81 ? -0.803 -2.164 -11.133 1 92.5 81 ILE A O 1
ATOM 658 N N . GLY A 1 82 ? -2.055 -2.557 -9.32 1 92.56 82 GLY A N 1
ATOM 659 C CA . GLY A 1 82 ? -0.963 -2.426 -8.367 1 92.56 82 GLY A CA 1
ATOM 660 C C . GLY A 1 82 ? -0.442 -3.76 -7.871 1 92.56 82 GLY A C 1
ATOM 661 O O . GLY A 1 82 ? -1.216 -4.602 -7.406 1 92.56 82 GLY A O 1
ATOM 662 N N . LEU A 1 83 ? 0.837 -3.955 -7.984 1 92.94 83 LEU A N 1
ATOM 663 C CA . LEU A 1 83 ? 1.414 -5.238 -7.598 1 92.94 83 LEU A CA 1
ATOM 664 C C . LEU A 1 83 ? 2.279 -5.094 -6.352 1 92.94 83 LEU A C 1
ATOM 666 O O . LEU A 1 83 ? 3.17 -4.242 -6.305 1 92.94 83 LEU A O 1
ATOM 670 N N . ASN A 1 84 ? 1.937 -5.84 -5.355 1 88.94 84 ASN A N 1
ATOM 671 C CA . ASN A 1 84 ? 2.787 -6.012 -4.18 1 88.94 84 ASN A CA 1
ATOM 672 C C . ASN A 1 84 ? 3.605 -7.297 -4.262 1 88.94 84 ASN A C 1
ATOM 674 O O . ASN A 1 84 ? 3.045 -8.391 -4.375 1 88.94 84 ASN A O 1
ATOM 678 N N . TYR A 1 85 ? 4.926 -7.184 -4.199 1 91.44 85 TYR A N 1
ATOM 679 C CA . TYR A 1 85 ? 5.836 -8.32 -4.273 1 91.44 85 TYR A CA 1
ATOM 680 C C . TYR A 1 85 ? 6.902 -8.234 -3.189 1 91.44 85 TYR A C 1
ATOM 682 O O . TYR A 1 85 ? 7.684 -7.281 -3.15 1 91.44 85 TYR A O 1
ATOM 690 N N . TYR A 1 86 ? 6.984 -9.32 -2.379 1 86.62 86 TYR A N 1
ATOM 691 C CA . TYR A 1 86 ? 7.953 -9.312 -1.288 1 86.62 86 TYR A CA 1
ATOM 692 C C . TYR A 1 86 ? 8.875 -10.516 -1.365 1 86.62 86 TYR A C 1
ATOM 694 O O . TYR A 1 86 ? 10.039 -10.445 -0.963 1 86.62 86 TYR A O 1
ATOM 702 N N . SER A 1 87 ? 8.328 -11.586 -1.843 1 92.44 87 SER A N 1
ATOM 703 C CA . SER A 1 87 ? 9.07 -12.836 -1.702 1 92.44 87 SER A CA 1
ATOM 704 C C . SER A 1 87 ? 8.633 -13.859 -2.74 1 92.44 87 SER A C 1
ATOM 706 O O . SER A 1 87 ? 7.766 -13.578 -3.57 1 92.44 87 SER A O 1
ATOM 708 N N . SER A 1 88 ? 9.375 -14.961 -2.77 1 96.81 88 SER A N 1
ATOM 709 C CA . SER A 1 88 ? 9.039 -16.156 -3.539 1 96.81 88 SER A CA 1
ATOM 710 C C . SER A 1 88 ? 9.188 -17.422 -2.697 1 96.81 88 SER A C 1
ATOM 712 O O . SER A 1 88 ? 9.828 -17.391 -1.646 1 96.81 88 SER A O 1
ATOM 714 N N . SER A 1 89 ? 8.547 -18.453 -3.207 1 97.38 89 SER A N 1
ATOM 715 C CA . SER A 1 89 ? 8.594 -19.734 -2.504 1 97.38 89 SER A CA 1
ATOM 716 C C . SER A 1 89 ? 8.633 -20.891 -3.482 1 97.38 89 SER A C 1
ATOM 718 O O . SER A 1 89 ? 8.32 -20.734 -4.66 1 97.38 89 SER A O 1
ATOM 720 N N . TYR A 1 90 ? 9.078 -22 -2.885 1 97.69 90 TYR A N 1
ATOM 721 C CA . TYR A 1 90 ? 8.898 -23.25 -3.598 1 97.69 90 TYR A CA 1
ATOM 722 C C . TYR A 1 90 ? 7.488 -23.797 -3.406 1 97.69 90 TYR A C 1
ATOM 724 O O . TYR A 1 90 ? 6.883 -23.609 -2.348 1 97.69 90 TYR A O 1
ATOM 732 N N . ALA A 1 91 ? 7.027 -24.438 -4.418 1 97 91 ALA A N 1
ATOM 733 C CA . ALA A 1 91 ? 5.738 -25.125 -4.336 1 97 91 ALA A CA 1
ATOM 734 C C . ALA A 1 91 ? 5.887 -26.609 -4.621 1 97 91 ALA A C 1
ATOM 736 O O . ALA A 1 91 ? 6.441 -27 -5.652 1 97 91 ALA A O 1
ATOM 737 N N . GLU A 1 92 ? 5.395 -27.406 -3.686 1 96.75 92 GLU A N 1
ATOM 738 C CA . GLU A 1 92 ? 5.43 -28.875 -3.797 1 96.75 92 GLU A CA 1
ATOM 739 C C . GLU A 1 92 ? 4.02 -29.453 -3.793 1 96.75 92 GLU A C 1
ATOM 741 O O . GLU A 1 92 ? 3.197 -29.094 -2.947 1 96.75 92 GLU A O 1
ATOM 746 N N . ASN A 1 93 ? 3.846 -30.328 -4.773 1 96.12 93 ASN A N 1
ATOM 747 C CA . ASN A 1 93 ? 2.539 -30.984 -4.824 1 96.12 93 ASN A CA 1
ATOM 748 C C . ASN A 1 93 ? 2.289 -31.828 -3.582 1 96.12 93 ASN A C 1
ATOM 750 O O . ASN A 1 93 ? 3.18 -32.562 -3.129 1 96.12 93 ASN A O 1
ATOM 754 N N . VAL A 1 94 ? 1.125 -31.625 -2.998 1 91.94 94 VAL A N 1
ATOM 755 C CA . VAL A 1 94 ? 0.687 -32.438 -1.875 1 91.94 94 VAL A CA 1
ATOM 756 C C . VAL A 1 94 ? -0.652 -33.094 -2.207 1 91.94 94 VAL A C 1
ATOM 758 O O . VAL A 1 94 ? -1.569 -32.438 -2.699 1 91.94 94 VAL A O 1
ATOM 761 N N . LEU A 1 95 ? -0.702 -34.375 -2.008 1 84.06 95 LEU A N 1
ATOM 762 C CA . LEU A 1 95 ? -1.954 -35.062 -2.217 1 84.06 95 LEU A CA 1
ATOM 763 C C . LEU A 1 95 ? -2.936 -34.812 -1.081 1 84.06 95 LEU A C 1
ATOM 765 O O . LEU A 1 95 ? -2.533 -34.688 0.079 1 84.06 95 LEU A O 1
ATOM 769 N N . PRO A 1 96 ? -4.141 -34.438 -1.562 1 75.75 96 PRO A N 1
ATOM 770 C CA . PRO A 1 96 ? -5.137 -34.25 -0.506 1 75.75 96 PRO A CA 1
ATOM 771 C C . PRO A 1 96 ? -5.207 -35.406 0.475 1 75.75 96 PRO A C 1
ATOM 773 O O . PRO A 1 96 ? -5.078 -36.562 0.071 1 75.75 96 PRO A O 1
ATOM 776 N N . SER A 1 97 ? -4.672 -35.156 1.707 1 63.56 97 SER A N 1
ATOM 777 C CA . SER A 1 97 ? -4.832 -36.219 2.664 1 63.56 97 SER A CA 1
ATOM 778 C C . SER A 1 97 ? -6.262 -36.281 3.201 1 63.56 97 SER A C 1
ATOM 780 O O . SER A 1 97 ? -6.914 -35.25 3.352 1 63.56 97 SER A O 1
ATOM 782 N N . TYR A 1 98 ? -6.684 -37.531 3.266 1 58.81 98 TYR A N 1
ATOM 783 C CA . TYR A 1 98 ? -7.953 -37.844 3.918 1 58.81 98 TYR A CA 1
ATOM 784 C C . TYR A 1 98 ? -8.008 -37.219 5.309 1 58.81 98 TYR A C 1
ATOM 786 O O . TYR A 1 98 ? -7.047 -37.312 6.078 1 58.81 98 TYR A O 1
ATOM 794 N N . GLY A 1 99 ? -8.883 -36.062 5.504 1 58.75 99 GLY A N 1
ATOM 795 C CA . GLY A 1 99 ? -9.094 -35.469 6.812 1 58.75 99 GLY A CA 1
ATOM 796 C C . GLY A 1 99 ? -8.648 -34 6.883 1 58.75 99 GLY A C 1
ATOM 797 O O . GLY A 1 99 ? -8.891 -33.344 7.887 1 58.75 99 GLY A O 1
ATOM 798 N N . LEU A 1 100 ? -7.875 -33.719 5.945 1 58.59 100 LEU A N 1
ATOM 799 C CA . LEU A 1 100 ? -7.453 -32.312 6.062 1 58.59 100 LEU A CA 1
ATOM 800 C C . LEU A 1 100 ? -8.609 -31.359 5.762 1 58.59 100 LEU A C 1
ATOM 802 O O . LEU A 1 100 ? -9.344 -31.562 4.789 1 58.59 100 LEU A O 1
ATOM 806 N N . LYS A 1 101 ? -8.828 -30.641 6.758 1 62.5 101 LYS A N 1
ATOM 807 C CA . LYS A 1 101 ? -9.883 -29.641 6.668 1 62.5 101 LYS A CA 1
ATOM 808 C C . LYS A 1 101 ? -9.641 -28.703 5.496 1 62.5 101 LYS A C 1
ATOM 810 O O . LYS A 1 101 ? -8.523 -28.203 5.312 1 62.5 101 LYS A O 1
ATOM 815 N N . ASN A 1 102 ? -10.531 -28.906 4.512 1 66.69 102 ASN A N 1
ATOM 816 C CA . ASN A 1 102 ? -10.516 -27.953 3.408 1 66.69 102 ASN A CA 1
ATOM 817 C C . ASN A 1 102 ? -10.406 -26.516 3.912 1 66.69 102 ASN A C 1
ATOM 819 O O . ASN A 1 102 ? -11.07 -26.141 4.883 1 66.69 102 ASN A O 1
ATOM 823 N N . SER A 1 103 ? -9.234 -25.906 3.49 1 68.12 103 SER A N 1
ATOM 824 C CA . SER A 1 103 ? -9.039 -24.5 3.844 1 68.12 103 SER A CA 1
ATOM 825 C C . SER A 1 103 ? -8.43 -23.719 2.684 1 68.12 103 SER A C 1
ATOM 827 O O . SER A 1 103 ? -8.055 -24.297 1.665 1 68.12 103 SER A O 1
ATOM 829 N N . TYR A 1 104 ? -8.453 -22.5 2.875 1 66.5 104 TYR A N 1
ATOM 830 C CA . TYR A 1 104 ? -7.84 -21.641 1.875 1 66.5 104 TYR A CA 1
ATOM 831 C C . TYR A 1 104 ? -6.395 -22.047 1.615 1 66.5 104 TYR A C 1
ATOM 833 O O . TYR A 1 104 ? -5.93 -22.031 0.473 1 66.5 104 TYR A O 1
ATOM 841 N N . ASN A 1 105 ? -5.836 -22.594 2.646 1 67.94 105 ASN A N 1
ATOM 842 C CA . ASN A 1 105 ? -4.41 -22.891 2.566 1 67.94 105 ASN A CA 1
ATOM 843 C C . ASN A 1 105 ? -4.156 -24.312 2.086 1 67.94 105 ASN A C 1
ATOM 845 O O . ASN A 1 105 ? -3.021 -24.672 1.775 1 67.94 105 ASN A O 1
ATOM 849 N N . THR A 1 106 ? -5.242 -25.047 1.931 1 79.94 106 THR A N 1
ATOM 850 C CA . THR A 1 106 ? -5.031 -26.438 1.528 1 79.94 106 THR A CA 1
ATOM 851 C C . THR A 1 106 ? -5.715 -26.719 0.195 1 79.94 106 THR A C 1
ATOM 853 O O . THR A 1 106 ? -5.457 -27.75 -0.434 1 79.94 106 THR A O 1
ATOM 856 N N . ASP A 1 107 ? -6.562 -25.812 -0.195 1 83.88 107 ASP A N 1
ATOM 857 C CA . ASP A 1 107 ? -7.387 -26.047 -1.378 1 83.88 107 ASP A CA 1
ATOM 858 C C . ASP A 1 107 ? -6.527 -26.172 -2.633 1 83.88 107 ASP A C 1
ATOM 860 O O . ASP A 1 107 ? -6.902 -26.859 -3.588 1 83.88 107 ASP A O 1
ATOM 864 N N . PHE A 1 108 ? -5.355 -25.594 -2.613 1 88 108 PHE A N 1
ATOM 865 C CA . PHE A 1 108 ? -4.555 -25.641 -3.832 1 88 108 PHE A CA 1
ATOM 866 C C . PHE A 1 108 ? -3.666 -26.875 -3.844 1 88 108 PHE A C 1
ATOM 868 O O . PHE A 1 108 ? -2.965 -27.125 -4.824 1 88 108 PHE A O 1
ATOM 875 N N . HIS A 1 109 ? -3.682 -27.703 -2.807 1 90.81 109 HIS A N 1
ATOM 876 C CA . HIS A 1 109 ? -3 -29 -2.748 1 90.81 109 HIS A CA 1
ATOM 877 C C . HIS A 1 109 ? -1.503 -28.844 -2.998 1 90.81 109 HIS A C 1
ATOM 879 O O . HIS A 1 109 ? -0.93 -29.547 -3.826 1 90.81 109 HIS A O 1
ATOM 885 N N . ALA A 1 110 ? -0.879 -27.969 -2.381 1 93.88 110 ALA A N 1
ATOM 886 C CA . ALA A 1 110 ? 0.56 -27.734 -2.482 1 93.88 110 ALA A CA 1
ATOM 887 C C . ALA A 1 110 ? 1.135 -27.266 -1.154 1 93.88 110 ALA A C 1
ATOM 889 O O . ALA A 1 110 ? 0.437 -26.609 -0.366 1 93.88 110 ALA A O 1
ATOM 890 N N . ARG A 1 111 ? 2.307 -27.656 -0.866 1 93.25 111 ARG A N 1
ATOM 891 C CA . ARG A 1 111 ? 3.09 -27.094 0.234 1 93.25 111 ARG A CA 1
ATOM 892 C C . ARG A 1 111 ? 3.992 -25.969 -0.251 1 93.25 111 ARG A C 1
ATOM 894 O O . ARG A 1 111 ? 4.715 -26.125 -1.236 1 93.25 111 ARG A O 1
ATOM 901 N N . ILE A 1 112 ? 3.877 -24.844 0.399 1 93.75 112 ILE A N 1
ATOM 902 C CA . ILE A 1 112 ? 4.695 -23.672 0.102 1 93.75 112 ILE A CA 1
ATOM 903 C C . ILE A 1 112 ? 5.836 -23.578 1.113 1 93.75 112 ILE A C 1
ATOM 905 O O . ILE A 1 112 ? 5.605 -23.609 2.324 1 93.75 112 ILE A O 1
ATOM 909 N N . THR A 1 113 ? 7.047 -23.5 0.609 1 94.75 113 THR A N 1
ATOM 910 C CA . THR A 1 113 ? 8.188 -23.469 1.513 1 94.75 113 THR A CA 1
ATOM 911 C C . THR A 1 113 ? 9.32 -22.625 0.928 1 94.75 113 THR A C 1
ATOM 913 O O . THR A 1 113 ? 9.445 -22.5 -0.293 1 94.75 113 THR A O 1
ATOM 916 N N . GLY A 1 114 ? 10.094 -22.047 1.791 1 95.69 114 GLY A N 1
ATOM 917 C CA . GLY A 1 114 ? 11.242 -21.266 1.362 1 95.69 114 GLY A CA 1
ATOM 918 C C . GLY A 1 114 ? 12.492 -22.094 1.164 1 95.69 114 GLY A C 1
ATOM 919 O O . GLY A 1 114 ? 13.531 -21.578 0.738 1 95.69 114 GLY A O 1
ATOM 920 N N . SER A 1 115 ? 12.375 -23.406 1.435 1 95.94 115 SER A N 1
ATOM 921 C CA . SER A 1 115 ? 13.555 -24.266 1.408 1 95.94 115 SER A CA 1
ATOM 922 C C . SER A 1 115 ? 13.289 -25.547 0.627 1 95.94 115 SER A C 1
ATOM 924 O O . SER A 1 115 ? 12.211 -26.141 0.744 1 95.94 115 SER A O 1
ATOM 926 N N . ARG A 1 116 ? 14.289 -25.922 -0.211 1 96 116 ARG A N 1
ATOM 927 C CA . ARG A 1 116 ? 14.305 -27.172 -0.944 1 96 116 ARG A CA 1
ATOM 928 C C . ARG A 1 116 ? 15.516 -28.016 -0.561 1 96 116 ARG A C 1
ATOM 930 O O . ARG A 1 116 ? 16.641 -27.688 -0.917 1 96 116 ARG A O 1
ATOM 937 N N . ASN A 1 117 ? 15.25 -29.125 0.216 1 92.56 117 ASN A N 1
ATOM 938 C CA . ASN A 1 117 ? 16.328 -30.016 0.648 1 92.56 117 ASN A CA 1
ATOM 939 C C . ASN A 1 117 ? 17.406 -29.25 1.4 1 92.56 117 ASN A C 1
ATOM 941 O O . ASN A 1 117 ? 18.594 -29.406 1.111 1 92.56 117 ASN A O 1
ATOM 945 N N . GLY A 1 118 ? 17.031 -28.266 2.232 1 91.88 118 GLY A N 1
ATOM 946 C CA . GLY A 1 118 ? 17.953 -27.547 3.09 1 91.88 118 GLY A CA 1
ATOM 947 C C . GLY A 1 118 ? 18.484 -26.266 2.451 1 91.88 118 GLY A C 1
ATOM 948 O O . GLY A 1 118 ? 19.188 -25.484 3.1 1 91.88 118 GLY A O 1
ATOM 949 N N . THR A 1 119 ? 18.188 -26.094 1.193 1 94.56 119 THR A N 1
ATOM 950 C CA . THR A 1 119 ? 18.656 -24.906 0.505 1 94.56 119 THR A CA 1
ATOM 951 C C . THR A 1 119 ? 17.531 -23.875 0.392 1 94.56 119 THR A C 1
ATOM 953 O O . THR A 1 119 ? 16.484 -24.156 -0.166 1 94.56 119 THR A O 1
ATOM 956 N N . LEU A 1 120 ? 17.781 -22.672 0.866 1 96.62 120 LEU A N 1
ATOM 957 C CA . LEU A 1 120 ? 16.797 -21.594 0.803 1 96.62 120 LEU A CA 1
ATOM 958 C C . LEU A 1 120 ? 16.688 -21.047 -0.617 1 96.62 120 LEU A C 1
ATOM 960 O O . LEU A 1 120 ? 17.656 -21.047 -1.372 1 96.62 120 LEU A O 1
ATOM 964 N N . ILE A 1 121 ? 15.539 -20.625 -0.994 1 97.25 121 ILE A N 1
ATOM 965 C CA . ILE A 1 121 ? 15.289 -20.078 -2.328 1 97.25 121 ILE A CA 1
ATOM 966 C C . ILE A 1 121 ? 16.094 -18.797 -2.527 1 97.25 121 ILE A C 1
ATOM 968 O O . ILE A 1 121 ? 16.469 -18.469 -3.652 1 97.25 121 ILE A O 1
ATOM 972 N N . GLY A 1 122 ? 16.344 -18.016 -1.441 1 96.19 122 GLY A N 1
ATOM 973 C CA . GLY A 1 122 ? 17.109 -16.797 -1.32 1 96.19 122 GLY A CA 1
ATOM 974 C C . GLY A 1 122 ? 17.422 -16.422 0.118 1 96.19 122 GLY A C 1
ATOM 975 O O . GLY A 1 122 ? 16.922 -17.062 1.049 1 96.19 122 GLY A O 1
ATOM 976 N N . PRO A 1 123 ? 18.281 -15.445 0.255 1 93.88 123 PRO A N 1
ATOM 977 C CA . PRO A 1 123 ? 18.562 -15.008 1.625 1 93.88 123 PRO A CA 1
ATOM 978 C C . PRO A 1 123 ? 17.297 -14.648 2.395 1 93.88 123 PRO A C 1
ATOM 980 O O . PRO A 1 123 ? 16.375 -14.031 1.838 1 93.88 123 PRO A O 1
ATOM 983 N N . GLN A 1 124 ? 17.266 -15.156 3.602 1 90.44 124 GLN A N 1
ATOM 984 C CA . GLN A 1 124 ? 16.125 -14.852 4.465 1 90.44 124 GLN A CA 1
ATOM 985 C C . GLN A 1 124 ? 16.266 -13.469 5.094 1 90.44 124 GLN A C 1
ATOM 987 O O . GLN A 1 124 ? 17.328 -13.102 5.582 1 90.44 124 GLN A O 1
ATOM 992 N N . ALA A 1 125 ? 15.219 -12.68 5.035 1 84.62 125 ALA A N 1
ATOM 993 C CA . ALA A 1 125 ? 15.195 -11.383 5.703 1 84.62 125 ALA A CA 1
ATOM 994 C C . ALA A 1 125 ? 14.883 -11.539 7.191 1 84.62 125 ALA A C 1
ATOM 996 O O . ALA A 1 125 ? 15.203 -12.562 7.793 1 84.62 125 ALA A O 1
ATOM 997 N N . ALA A 1 126 ? 14.453 -10.453 7.82 1 76.5 126 ALA A N 1
ATOM 998 C CA . ALA A 1 126 ? 14.141 -10.523 9.242 1 76.5 126 ALA A CA 1
ATOM 999 C C . ALA A 1 126 ? 12.953 -11.445 9.508 1 76.5 126 ALA A C 1
ATOM 1001 O O . ALA A 1 126 ? 12.961 -12.211 10.477 1 76.5 126 ALA A O 1
ATOM 1002 N N . SER A 1 127 ? 12 -11.344 8.648 1 75.62 127 SER A N 1
ATOM 1003 C CA . SER A 1 127 ? 10.852 -12.242 8.734 1 75.62 127 SER A CA 1
ATOM 1004 C C . SER A 1 127 ? 11.164 -13.594 8.094 1 75.62 127 SER A C 1
ATOM 1006 O O . SER A 1 127 ? 11.805 -13.648 7.039 1 75.62 127 SER A O 1
ATOM 1008 N N . SER A 1 128 ? 10.664 -14.664 8.695 1 82.25 128 SER A N 1
ATOM 1009 C CA . SER A 1 128 ? 10.977 -16.016 8.234 1 82.25 128 SER A CA 1
ATOM 1010 C C . SER A 1 128 ? 10.328 -16.297 6.887 1 82.25 128 SER A C 1
ATOM 1012 O O . SER A 1 128 ? 10.797 -17.156 6.133 1 82.25 128 SER A O 1
ATOM 1014 N N . TRP A 1 129 ? 9.297 -15.57 6.609 1 81.75 129 TRP A N 1
ATOM 1015 C CA . TRP A 1 129 ? 8.57 -15.836 5.375 1 81.75 129 TRP A CA 1
ATOM 1016 C C . TRP A 1 129 ? 9.148 -15.031 4.215 1 81.75 129 TRP A C 1
ATOM 1018 O O . TRP A 1 129 ? 8.828 -15.289 3.053 1 81.75 129 TRP A O 1
ATOM 1028 N N . LEU A 1 130 ? 9.922 -14.078 4.492 1 86.12 130 LEU A N 1
ATOM 1029 C CA . LEU A 1 130 ? 10.422 -13.18 3.451 1 86.12 130 LEU A CA 1
ATOM 1030 C C . LEU A 1 130 ? 11.805 -13.609 2.982 1 86.12 130 LEU A C 1
ATOM 1032 O O . LEU A 1 130 ? 12.781 -13.469 3.719 1 86.12 130 LEU A O 1
ATOM 1036 N N . HIS A 1 131 ? 11.852 -14.188 1.779 1 93.62 131 HIS A N 1
ATOM 1037 C CA . HIS A 1 131 ? 13.094 -14.57 1.114 1 93.62 131 HIS A CA 1
ATOM 1038 C C . HIS A 1 131 ? 13.383 -13.664 -0.077 1 93.62 131 HIS A C 1
ATOM 1040 O O . HIS A 1 131 ? 12.508 -13.453 -0.927 1 93.62 131 HIS A O 1
ATOM 1046 N N . ILE A 1 132 ? 14.586 -13.117 -0.088 1 93.81 132 ILE A N 1
ATOM 1047 C CA . ILE A 1 132 ? 14.984 -12.188 -1.138 1 93.81 132 ILE A CA 1
ATOM 1048 C C . ILE A 1 132 ? 15.195 -12.945 -2.447 1 93.81 132 ILE A C 1
ATOM 1050 O O . ILE A 1 132 ? 16.109 -13.758 -2.555 1 93.81 132 ILE A O 1
ATOM 1054 N N . TYR A 1 133 ? 14.383 -12.703 -3.416 1 96.88 133 TYR A N 1
ATOM 1055 C CA . TYR A 1 133 ? 14.422 -13.422 -4.684 1 96.88 133 TYR A CA 1
ATOM 1056 C C . TYR A 1 133 ? 14 -12.516 -5.836 1 96.88 133 TYR A C 1
ATOM 1058 O O . TYR A 1 133 ? 12.906 -12.664 -6.379 1 96.88 133 TYR A O 1
ATOM 1066 N N . PRO A 1 134 ? 14.922 -11.648 -6.332 1 96.62 134 PRO A N 1
ATOM 1067 C CA . PRO A 1 134 ? 14.609 -10.672 -7.379 1 96.62 134 PRO A CA 1
ATOM 1068 C C . PRO A 1 134 ? 14.109 -11.32 -8.664 1 96.62 134 PRO A C 1
ATOM 1070 O O . PRO A 1 134 ? 13.234 -10.766 -9.344 1 96.62 134 PRO A O 1
ATOM 1073 N N . GLN A 1 135 ? 14.586 -12.461 -9 1 97.69 135 GLN A N 1
ATOM 1074 C CA . GLN A 1 135 ? 14.172 -13.156 -10.219 1 97.69 135 GLN A CA 1
ATOM 1075 C C . GLN A 1 135 ? 12.672 -13.461 -10.195 1 97.69 135 GLN A C 1
ATOM 1077 O O . GLN A 1 135 ? 12.023 -13.484 -11.242 1 97.69 135 GLN A O 1
ATOM 1082 N N . GLY A 1 136 ? 12.188 -13.641 -9.023 1 98.44 136 GLY A N 1
ATOM 1083 C CA . GLY A 1 136 ? 10.766 -13.906 -8.883 1 98.44 136 GLY A CA 1
ATOM 1084 C C . GLY A 1 136 ? 9.898 -12.742 -9.328 1 98.44 136 GLY A C 1
ATOM 1085 O O . GLY A 1 136 ? 8.82 -12.953 -9.898 1 98.44 136 GLY A O 1
ATOM 1086 N N . LEU A 1 137 ? 10.328 -11.516 -9.07 1 97.62 137 LEU A N 1
ATOM 1087 C CA . LEU A 1 137 ? 9.602 -10.344 -9.531 1 97.62 137 LEU A CA 1
ATOM 1088 C C . LEU A 1 137 ? 9.539 -10.305 -11.055 1 97.62 137 LEU A C 1
ATOM 1090 O O . LEU A 1 137 ? 8.469 -10.062 -11.633 1 97.62 137 LEU A O 1
ATOM 1094 N N . ARG A 1 138 ? 10.641 -10.602 -11.672 1 98 138 ARG A N 1
ATOM 1095 C CA . ARG A 1 138 ? 10.672 -10.609 -13.133 1 98 138 ARG A CA 1
ATOM 1096 C C . ARG A 1 138 ? 9.734 -11.68 -13.695 1 98 138 ARG A C 1
ATOM 1098 O O . ARG A 1 138 ? 8.93 -11.398 -14.586 1 98 138 ARG A O 1
ATOM 1105 N N . GLU A 1 139 ? 9.805 -12.852 -13.148 1 98.56 139 GLU A N 1
ATOM 1106 C CA . GLU A 1 139 ? 8.992 -13.953 -13.641 1 98.56 139 GLU A CA 1
ATOM 1107 C C . GLU A 1 139 ? 7.508 -13.68 -13.445 1 98.56 139 GLU A C 1
ATOM 1109 O O . GLU A 1 139 ? 6.691 -13.984 -14.312 1 98.56 139 GLU A O 1
ATOM 1114 N N . LEU A 1 140 ? 7.219 -13.102 -12.328 1 98.5 140 LEU A N 1
ATOM 1115 C CA . LEU A 1 140 ? 5.824 -12.781 -12.047 1 98.5 140 LEU A CA 1
ATOM 1116 C C . LEU A 1 140 ? 5.289 -11.758 -13.047 1 98.5 140 LEU A C 1
ATOM 1118 O O . LEU A 1 140 ? 4.184 -11.922 -13.57 1 98.5 140 LEU A O 1
ATOM 1122 N N . LEU A 1 141 ? 6.062 -10.742 -13.305 1 98.19 141 LEU A N 1
ATOM 1123 C CA . LEU A 1 141 ? 5.66 -9.703 -14.242 1 98.19 141 LEU A CA 1
ATOM 1124 C C . LEU A 1 141 ? 5.492 -10.273 -15.648 1 98.19 141 LEU A C 1
ATOM 1126 O O . LEU A 1 141 ? 4.531 -9.945 -16.344 1 98.19 141 LEU A O 1
ATOM 1130 N N . LEU A 1 142 ? 6.375 -11.125 -16.078 1 98.56 142 LEU A N 1
ATOM 1131 C CA . LEU A 1 142 ? 6.277 -11.727 -17.406 1 98.56 142 LEU A CA 1
ATOM 1132 C C . LEU A 1 142 ? 5.102 -12.695 -17.469 1 98.56 142 LEU A C 1
ATOM 1134 O O . LEU A 1 142 ? 4.449 -12.812 -18.516 1 98.56 142 LEU A O 1
ATOM 1138 N N . TYR A 1 143 ? 4.883 -13.391 -16.406 1 98.38 143 TYR A N 1
ATOM 1139 C CA . TYR A 1 143 ? 3.713 -14.258 -16.344 1 98.38 143 TYR A CA 1
ATOM 1140 C C . TYR A 1 143 ? 2.432 -13.453 -16.547 1 98.38 143 TYR A C 1
ATOM 1142 O O . TYR A 1 143 ? 1.551 -13.859 -17.312 1 98.38 143 TYR A O 1
ATOM 1150 N N . ILE A 1 144 ? 2.305 -12.312 -15.836 1 98.06 144 ILE A N 1
ATOM 1151 C CA . ILE A 1 144 ? 1.128 -11.461 -15.945 1 98.06 144 ILE A CA 1
ATOM 1152 C C . ILE A 1 144 ? 0.999 -10.945 -17.375 1 98.06 144 ILE A C 1
ATOM 1154 O O . ILE A 1 144 ? -0.102 -10.898 -17.938 1 98.06 144 ILE A O 1
ATOM 1158 N N . LYS A 1 145 ? 2.09 -10.602 -17.938 1 98.06 145 LYS A N 1
ATOM 1159 C CA . LYS A 1 145 ? 2.1 -10.164 -19.328 1 98.06 145 LYS A CA 1
ATOM 1160 C C . LYS A 1 145 ? 1.542 -11.25 -20.25 1 98.06 145 LYS A C 1
ATOM 1162 O O . LYS A 1 145 ? 0.653 -10.992 -21.062 1 98.06 145 LYS A O 1
ATOM 1167 N N . GLU A 1 146 ? 1.975 -12.445 -20.062 1 98 146 GLU A N 1
ATOM 1168 C CA . GLU A 1 146 ? 1.672 -13.547 -20.984 1 98 146 GLU A CA 1
ATOM 1169 C C . GLU A 1 146 ? 0.262 -14.086 -20.75 1 98 146 GLU A C 1
ATOM 1171 O O . GLU A 1 146 ? -0.4 -14.531 -21.688 1 98 146 GLU A O 1
ATOM 1176 N N . ASN A 1 147 ? -0.204 -13.953 -19.562 1 97.44 147 ASN A N 1
ATOM 1177 C CA . ASN A 1 147 ? -1.412 -14.703 -19.234 1 97.44 147 ASN A CA 1
ATOM 1178 C C . ASN A 1 147 ? -2.602 -13.781 -19 1 97.44 147 ASN A C 1
ATOM 1180 O O . ASN A 1 147 ? -3.75 -14.227 -19 1 97.44 147 ASN A O 1
ATOM 1184 N N . TYR A 1 148 ? -2.357 -12.477 -18.844 1 97.12 148 TYR A N 1
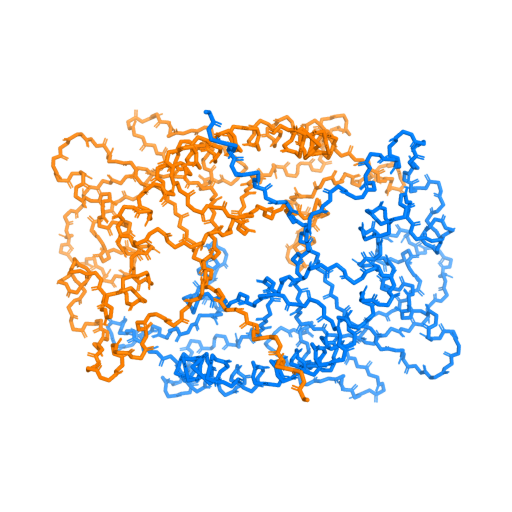ATOM 1185 C CA . TYR A 1 148 ? -3.473 -11.617 -18.469 1 97.12 148 TYR A CA 1
ATOM 1186 C C . TYR A 1 148 ? -3.52 -10.375 -19.344 1 97.12 148 TYR A C 1
ATOM 1188 O O . TYR A 1 148 ? -3.934 -9.305 -18.906 1 97.12 148 TYR A O 1
ATOM 1196 N N . GLY A 1 149 ? -2.992 -10.422 -20.547 1 95.88 149 GLY A N 1
ATOM 1197 C CA . GLY A 1 149 ? -3.166 -9.391 -21.547 1 95.88 149 GLY A CA 1
ATOM 1198 C C . GLY A 1 149 ? -2.254 -8.195 -21.344 1 95.88 149 GLY A C 1
ATOM 1199 O O . GLY A 1 149 ? -2.566 -7.082 -21.766 1 95.88 149 GLY A O 1
ATOM 1200 N N . ASN A 1 150 ? -1.235 -8.312 -20.578 1 97.12 150 ASN A N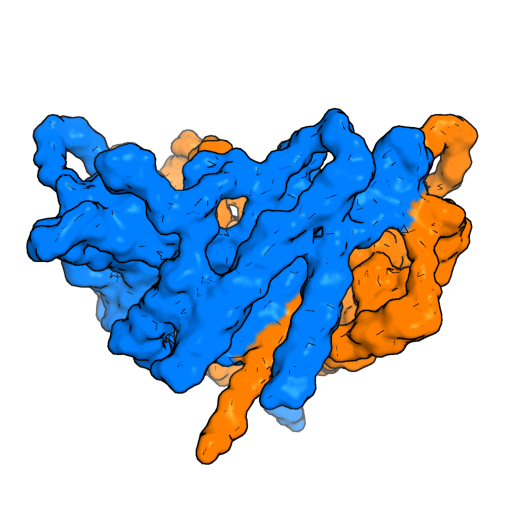 1
ATOM 1201 C CA . ASN A 1 150 ? -0.184 -7.336 -20.328 1 97.12 150 ASN A CA 1
ATOM 1202 C C . ASN A 1 150 ? -0.758 -6.012 -19.828 1 97.12 150 ASN A C 1
ATOM 1204 O O . ASN A 1 150 ? -0.48 -4.957 -20.391 1 97.12 150 ASN A O 1
ATOM 1208 N N . PRO A 1 151 ? -1.52 -6.055 -18.766 1 96.31 151 PRO A N 1
ATOM 1209 C CA . PRO A 1 151 ? -2.1 -4.824 -18.219 1 96.31 151 PRO A CA 1
ATOM 1210 C C . PRO A 1 151 ? -1.041 -3.836 -17.734 1 96.31 151 PRO A C 1
ATOM 1212 O O . PRO A 1 151 ? 0.122 -4.211 -17.562 1 96.31 151 PRO A O 1
ATOM 1215 N N . THR A 1 152 ? -1.434 -2.561 -17.688 1 95.5 152 THR A N 1
ATOM 1216 C CA . THR A 1 152 ? -0.582 -1.573 -17.031 1 95.5 152 THR A CA 1
ATOM 1217 C C . THR A 1 152 ? -0.367 -1.934 -15.57 1 95.5 152 THR A C 1
ATOM 1219 O O . THR A 1 152 ? -1.322 -2.24 -14.859 1 95.5 152 THR A O 1
ATOM 1222 N N . ILE A 1 153 ? 0.941 -1.934 -15.172 1 96.12 153 ILE A N 1
ATOM 1223 C CA . ILE A 1 153 ? 1.255 -2.338 -13.805 1 96.12 153 ILE A CA 1
ATOM 1224 C C . ILE A 1 153 ? 2.006 -1.214 -13.094 1 96.12 153 ILE A C 1
ATOM 1226 O O . ILE A 1 153 ? 2.885 -0.579 -13.688 1 96.12 153 ILE A O 1
ATOM 1230 N N . PHE A 1 154 ? 1.633 -0.936 -11.867 1 93.69 154 PHE A N 1
ATOM 1231 C CA . PHE A 1 154 ? 2.434 -0.185 -10.914 1 93.69 154 PHE A CA 1
ATOM 1232 C C . PHE A 1 154 ? 2.93 -1.093 -9.789 1 93.69 154 PHE A C 1
ATOM 1234 O O . PHE A 1 154 ? 2.154 -1.867 -9.227 1 93.69 154 PHE A O 1
ATOM 1241 N N . ILE A 1 155 ? 4.223 -1.025 -9.555 1 93.12 155 ILE A N 1
ATOM 1242 C CA . ILE A 1 155 ? 4.711 -1.707 -8.359 1 93.12 155 ILE A CA 1
ATOM 1243 C C . ILE A 1 155 ? 4.387 -0.875 -7.121 1 93.12 155 ILE A C 1
ATOM 1245 O O . ILE A 1 155 ? 5.02 0.154 -6.875 1 93.12 155 ILE A O 1
ATOM 1249 N N . THR A 1 156 ? 3.424 -1.382 -6.367 1 89.44 156 THR A N 1
ATOM 1250 C CA . THR A 1 156 ? 2.934 -0.573 -5.258 1 89.44 156 THR A CA 1
ATOM 1251 C C . THR A 1 156 ? 3.697 -0.895 -3.977 1 89.44 156 THR A C 1
ATOM 1253 O O . THR A 1 156 ? 3.82 -0.046 -3.09 1 89.44 156 THR A O 1
ATOM 1256 N N . GLU A 1 157 ? 4.121 -2.18 -3.846 1 84.94 157 GLU A N 1
ATOM 1257 C CA . GLU A 1 157 ? 4.949 -2.535 -2.695 1 84.94 157 GLU A CA 1
ATOM 1258 C C . GLU A 1 157 ? 6.055 -3.508 -3.092 1 84.94 157 GLU A C 1
ATOM 1260 O O . GLU A 1 157 ? 5.805 -4.488 -3.797 1 84.94 157 GLU A O 1
ATOM 1265 N N . ASN A 1 158 ? 7.191 -3.178 -2.699 1 86.94 158 ASN A N 1
ATOM 1266 C CA . ASN A 1 158 ? 8.391 -3.99 -2.848 1 86.94 158 ASN A CA 1
ATOM 1267 C C . ASN A 1 158 ? 9.445 -3.623 -1.81 1 86.94 158 ASN A C 1
ATOM 1269 O O . ASN A 1 158 ? 9.805 -2.451 -1.671 1 86.94 158 ASN A O 1
ATOM 1273 N N . GLY A 1 159 ? 9.781 -4.562 -0.938 1 81.25 159 GLY A N 1
ATOM 1274 C CA . GLY A 1 159 ? 10.75 -4.207 0.084 1 81.25 159 GLY A CA 1
ATOM 1275 C C . GLY A 1 159 ? 11.141 -5.379 0.97 1 81.25 159 GLY A C 1
ATOM 1276 O O . GLY A 1 159 ? 10.633 -6.488 0.793 1 81.25 159 GLY A O 1
ATOM 1277 N N . VAL A 1 160 ? 12.062 -5.07 1.852 1 80.88 160 VAL A N 1
ATOM 1278 C CA . VAL A 1 160 ? 12.609 -6.074 2.756 1 80.88 160 VAL A CA 1
ATOM 1279 C C . VAL A 1 160 ? 12.586 -5.551 4.188 1 80.88 160 VAL A C 1
ATOM 1281 O O . VAL A 1 160 ? 12.844 -4.367 4.426 1 80.88 160 VAL A O 1
ATOM 1284 N N . ASP A 1 161 ? 12.156 -6.465 5.055 1 72.5 161 ASP A N 1
ATOM 1285 C CA . ASP A 1 161 ? 12.133 -6.043 6.453 1 72.5 161 ASP A CA 1
ATOM 1286 C C . ASP A 1 161 ? 13.484 -6.309 7.121 1 72.5 161 ASP A C 1
ATOM 1288 O O . ASP A 1 161 ? 14.234 -7.188 6.691 1 72.5 161 ASP A O 1
ATOM 1292 N N . GLU A 1 162 ? 13.844 -5.402 8.062 1 68.25 162 GLU A N 1
ATOM 1293 C CA . GLU A 1 162 ? 15.102 -5.535 8.781 1 68.25 162 GLU A CA 1
ATOM 1294 C C . GLU A 1 162 ? 14.859 -5.801 10.266 1 68.25 162 GLU A C 1
ATOM 1296 O O . GLU A 1 162 ? 13.828 -5.41 10.812 1 68.25 162 GLU A O 1
ATOM 1301 N N . VAL A 1 163 ? 15.852 -6.652 10.82 1 58.75 163 VAL A N 1
ATOM 1302 C CA . VAL A 1 163 ? 15.789 -6.914 12.25 1 58.75 163 VAL A CA 1
ATOM 1303 C C . VAL A 1 163 ? 16.062 -5.629 13.023 1 58.75 163 VAL A C 1
ATOM 1305 O O . VAL A 1 163 ? 17 -4.891 12.711 1 58.75 163 VAL A O 1
ATOM 1308 N N . ASN A 1 164 ? 14.984 -5.02 13.781 1 51.88 164 ASN A N 1
ATOM 1309 C CA . ASN A 1 164 ? 15.195 -3.854 14.633 1 51.88 164 ASN A CA 1
ATOM 1310 C C . ASN A 1 164 ? 15.938 -4.227 15.914 1 51.88 164 ASN A C 1
ATOM 1312 O O . ASN A 1 164 ? 15.391 -4.926 16.766 1 51.88 164 ASN A O 1
ATOM 1316 N N . ASN A 1 165 ? 17.156 -4.426 15.758 1 50.22 165 ASN A N 1
ATOM 1317 C CA . ASN A 1 165 ? 17.812 -4.617 17.047 1 50.22 165 ASN A CA 1
ATOM 1318 C C . ASN A 1 165 ? 18.172 -3.281 17.688 1 50.22 165 ASN A C 1
ATOM 1320 O O . ASN A 1 165 ? 19.016 -2.539 17.172 1 50.22 165 ASN A O 1
ATOM 1324 N N . LYS A 1 166 ? 17.281 -2.811 18.484 1 51.84 166 LYS A N 1
ATOM 1325 C CA . LYS A 1 166 ? 17.5 -1.604 19.281 1 51.84 166 LYS A CA 1
ATOM 1326 C C . LYS A 1 166 ? 18.938 -1.552 19.812 1 51.84 166 LYS A C 1
ATOM 1328 O O . LYS A 1 166 ? 19.469 -0.471 20.078 1 51.84 166 LYS A O 1
ATOM 1333 N N . THR A 1 167 ? 19.469 -2.686 19.938 1 52.75 167 THR A N 1
ATOM 1334 C CA . THR A 1 167 ? 20.766 -2.711 20.609 1 52.75 167 THR A CA 1
ATOM 1335 C C . THR A 1 167 ? 21.906 -2.602 19.594 1 52.75 167 THR A C 1
ATOM 1337 O O . THR A 1 167 ? 23.078 -2.629 19.969 1 52.75 167 THR A O 1
ATOM 1340 N N . MET A 1 168 ? 21.469 -2.459 18.453 1 55.72 168 MET A N 1
ATOM 1341 C CA . MET A 1 168 ? 22.547 -2.408 17.469 1 55.72 168 MET A CA 1
ATOM 1342 C C . MET A 1 168 ? 23.219 -1.035 17.453 1 55.72 168 MET A C 1
ATOM 1344 O O . MET A 1 168 ? 22.547 -0.014 17.594 1 55.72 168 MET A O 1
ATOM 1348 N N . PRO A 1 169 ? 24.562 -1.047 17.562 1 56.72 169 PRO A N 1
ATOM 1349 C CA . PRO A 1 169 ? 25.281 0.222 17.406 1 56.72 169 PRO A CA 1
ATOM 1350 C C . PRO A 1 169 ? 24.797 1.017 16.188 1 56.72 169 PRO A C 1
ATOM 1352 O O . PRO A 1 169 ? 24.359 0.43 15.195 1 56.72 169 PRO A O 1
ATOM 1355 N N . LEU A 1 170 ? 24.766 2.332 16.344 1 56.28 170 LEU A N 1
ATOM 1356 C CA . LEU A 1 170 ? 24.266 3.285 15.359 1 56.28 170 LEU A CA 1
ATOM 1357 C C . LEU A 1 170 ? 24.828 2.971 13.977 1 56.28 170 LEU A C 1
ATOM 1359 O O . LEU A 1 170 ? 24.078 2.971 12.984 1 56.28 170 LEU A O 1
ATOM 1363 N N . LYS A 1 171 ? 26.172 2.727 14.016 1 56.91 171 LYS A N 1
ATOM 1364 C CA . LYS A 1 171 ? 26.828 2.475 12.742 1 56.91 171 LYS A CA 1
ATOM 1365 C C . LYS A 1 171 ? 26.219 1.266 12.031 1 56.91 171 LYS A C 1
ATOM 1367 O O . LYS A 1 171 ? 26.047 1.274 10.812 1 56.91 171 LYS A O 1
ATOM 1372 N N . GLU A 1 172 ? 25.891 0.314 12.82 1 58.19 172 GLU A N 1
ATOM 1373 C CA . GLU A 1 172 ? 25.328 -0.907 12.25 1 58.19 172 GLU A CA 1
ATOM 1374 C C . GLU A 1 172 ? 23.859 -0.707 11.852 1 58.19 172 GLU A C 1
ATOM 1376 O O . GLU A 1 172 ? 23.406 -1.252 10.836 1 58.19 172 GLU A O 1
ATOM 1381 N N . ALA A 1 173 ? 23.266 0.208 12.609 1 57.41 173 ALA A N 1
ATOM 1382 C CA . ALA A 1 173 ? 21.859 0.469 12.336 1 57.41 173 ALA A CA 1
ATOM 1383 C C . ALA A 1 173 ? 21.672 1.251 11.039 1 57.41 173 ALA A C 1
ATOM 1385 O O . ALA A 1 173 ? 20.656 1.115 10.359 1 57.41 173 ALA A O 1
ATOM 1386 N N . LEU A 1 174 ? 22.812 1.877 10.828 1 57.88 174 LEU A N 1
ATOM 1387 C CA . LEU A 1 174 ? 22.75 2.719 9.633 1 57.88 174 LEU A CA 1
ATOM 1388 C C . LEU A 1 174 ? 23.156 1.931 8.391 1 57.88 174 LEU A C 1
ATOM 1390 O O . LEU A 1 174 ? 22.844 2.336 7.27 1 57.88 174 LEU A O 1
ATOM 1394 N N . ASN A 1 175 ? 23.875 0.79 8.734 1 59.44 175 ASN A N 1
ATOM 1395 C CA . ASN A 1 175 ? 24.312 -0.035 7.613 1 59.44 175 ASN A CA 1
ATOM 1396 C C . ASN A 1 175 ? 23.219 -0.975 7.141 1 59.44 175 ASN A C 1
ATOM 1398 O O . ASN A 1 175 ? 23.125 -2.113 7.602 1 59.44 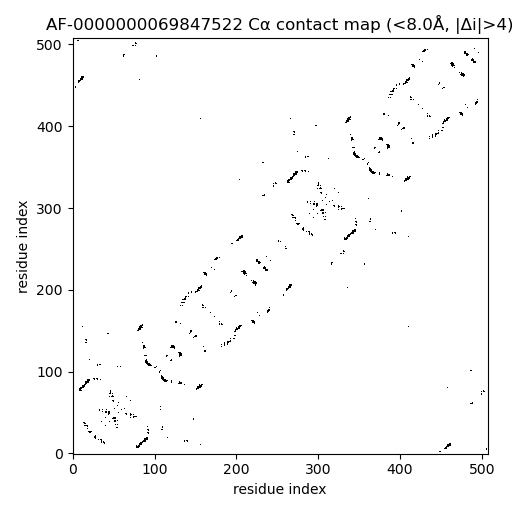175 ASN A O 1
ATOM 1402 N N . ASP A 1 176 ? 22.391 -0.402 6.312 1 71.81 176 ASP A N 1
ATOM 1403 C CA . ASP A 1 176 ? 21.281 -1.182 5.77 1 71.81 176 ASP A CA 1
ATOM 1404 C C . ASP A 1 176 ? 21.609 -1.709 4.375 1 71.81 176 ASP A C 1
ATOM 1406 O O . ASP A 1 176 ? 20.812 -1.575 3.445 1 71.81 176 ASP A O 1
ATOM 1410 N N . ASN A 1 177 ? 22.797 -2.406 4.258 1 73.25 177 ASN A N 1
ATOM 1411 C CA . ASN A 1 177 ? 23.281 -2.949 2.992 1 73.25 177 ASN A CA 1
ATOM 1412 C C . ASN A 1 177 ? 22.297 -3.947 2.396 1 73.25 177 ASN A C 1
ATOM 1414 O O . ASN A 1 177 ? 22.141 -4.02 1.176 1 73.25 177 ASN A O 1
ATOM 1418 N N . THR A 1 178 ? 21.672 -4.664 3.26 1 77.88 178 THR A N 1
ATOM 1419 C CA . THR A 1 178 ? 20.703 -5.641 2.773 1 77.88 178 THR A CA 1
ATOM 1420 C C . THR A 1 178 ? 19.578 -4.945 2.023 1 77.88 178 THR A C 1
ATOM 1422 O O . THR A 1 178 ? 19.141 -5.418 0.969 1 77.88 178 THR A O 1
ATOM 1425 N N . ARG A 1 179 ? 19.141 -3.857 2.518 1 79.62 179 ARG A N 1
ATOM 1426 C CA . ARG A 1 179 ? 18.078 -3.104 1.867 1 79.62 179 ARG A CA 1
ATOM 1427 C C . ARG A 1 179 ? 18.531 -2.553 0.521 1 79.62 179 ARG A C 1
ATOM 1429 O O . ARG A 1 179 ? 17.812 -2.639 -0.471 1 79.62 179 ARG A O 1
ATOM 1436 N N . ILE A 1 180 ? 19.703 -2.027 0.493 1 77.38 180 ILE A N 1
ATOM 1437 C CA . ILE A 1 180 ? 20.266 -1.467 -0.736 1 77.38 180 ILE A CA 1
ATOM 1438 C C . ILE A 1 180 ? 20.375 -2.564 -1.792 1 77.38 180 ILE A C 1
ATOM 1440 O O . ILE A 1 180 ? 19.984 -2.375 -2.941 1 77.38 180 ILE A O 1
ATOM 1444 N N . GLU A 1 181 ? 20.922 -3.662 -1.363 1 82.69 181 GLU A N 1
ATOM 1445 C CA . GLU A 1 181 ? 21.094 -4.773 -2.293 1 82.69 181 GLU A CA 1
ATOM 1446 C C . GLU A 1 181 ? 19.734 -5.301 -2.771 1 82.69 181 GLU A C 1
ATOM 1448 O O . GLU A 1 181 ? 19.578 -5.645 -3.945 1 82.69 181 GLU A O 1
ATOM 1453 N N . TYR A 1 182 ? 18.844 -5.355 -1.847 1 87.12 182 TYR A N 1
ATOM 1454 C CA . TYR A 1 182 ? 17.484 -5.781 -2.207 1 87.12 182 TYR A CA 1
ATOM 1455 C C . TYR A 1 182 ? 16.922 -4.922 -3.334 1 87.12 182 TYR A C 1
ATOM 1457 O O . TYR A 1 182 ? 16.516 -5.445 -4.371 1 87.12 182 TYR A O 1
ATOM 1465 N N . TYR A 1 183 ? 16.969 -3.652 -3.107 1 83.62 183 TYR A N 1
ATOM 1466 C CA . TYR A 1 183 ? 16.375 -2.746 -4.086 1 83.62 183 TYR A CA 1
ATOM 1467 C C . TYR A 1 183 ? 17.141 -2.777 -5.398 1 83.62 183 TYR A C 1
ATOM 1469 O O . TYR A 1 183 ? 16.547 -2.777 -6.477 1 83.62 183 TYR A O 1
ATOM 1477 N N . HIS A 1 184 ? 18.406 -2.805 -5.297 1 82.75 184 HIS A N 1
ATOM 1478 C CA . HIS A 1 184 ? 19.219 -2.859 -6.508 1 82.75 184 HIS A CA 1
ATOM 1479 C C . HIS A 1 184 ? 18.859 -4.07 -7.359 1 82.75 184 HIS A C 1
ATOM 1481 O O . HIS A 1 184 ? 18.578 -3.932 -8.555 1 82.75 184 HIS A O 1
ATOM 1487 N N . LYS A 1 185 ? 18.828 -5.184 -6.785 1 89.56 185 LYS A N 1
ATOM 1488 C CA . LYS A 1 185 ? 18.594 -6.422 -7.52 1 89.56 185 LYS A CA 1
ATOM 1489 C C . LYS A 1 185 ? 17.156 -6.492 -8.039 1 89.56 185 LYS A C 1
ATOM 1491 O O . LYS A 1 185 ? 16.922 -6.957 -9.156 1 89.56 185 LYS A O 1
ATOM 1496 N N . HIS A 1 186 ? 16.25 -6.02 -7.215 1 92.38 186 HIS A N 1
ATOM 1497 C CA . HIS A 1 186 ? 14.867 -6.09 -7.648 1 92.38 186 HIS A CA 1
ATOM 1498 C C . HIS A 1 186 ? 14.57 -5.059 -8.734 1 92.38 186 HIS A C 1
ATOM 1500 O O . HIS A 1 186 ? 13.781 -5.316 -9.648 1 92.38 186 HIS A O 1
ATOM 1506 N N . LEU A 1 187 ? 15.188 -3.928 -8.641 1 87.44 187 LEU A N 1
ATOM 1507 C CA . LEU A 1 187 ? 14.992 -2.932 -9.688 1 87.44 187 LEU A CA 1
ATOM 1508 C C . LEU A 1 187 ? 15.633 -3.387 -10.992 1 87.44 187 LEU A C 1
ATOM 1510 O O . LEU A 1 187 ? 15.117 -3.1 -12.078 1 87.44 187 LEU A O 1
ATOM 1514 N N . LEU A 1 188 ? 16.75 -4.055 -10.875 1 87.69 188 LEU A N 1
ATOM 1515 C CA . LEU A 1 188 ? 17.344 -4.645 -12.062 1 87.69 188 LEU A CA 1
ATOM 1516 C C . LEU A 1 188 ? 16.422 -5.691 -12.68 1 87.69 188 LEU A C 1
ATOM 1518 O O . LEU A 1 188 ? 16.234 -5.719 -13.898 1 87.69 188 LEU A O 1
ATOM 1522 N N . ALA A 1 189 ? 15.883 -6.512 -11.844 1 94 189 ALA A N 1
ATOM 1523 C CA . ALA A 1 189 ? 14.93 -7.516 -12.312 1 94 189 ALA A CA 1
ATOM 1524 C C . ALA A 1 189 ? 13.719 -6.852 -12.969 1 94 189 ALA A C 1
ATOM 1526 O O . ALA A 1 189 ? 13.227 -7.328 -14 1 94 189 ALA A O 1
ATOM 1527 N N . LEU A 1 190 ? 13.273 -5.777 -12.344 1 92.88 190 LEU A N 1
ATOM 1528 C CA . LEU A 1 190 ? 12.156 -5.012 -12.883 1 92.88 190 LEU A CA 1
ATOM 1529 C C . LEU A 1 190 ? 12.5 -4.453 -14.258 1 92.88 190 LEU A C 1
ATOM 1531 O O . LEU A 1 190 ? 11.711 -4.574 -15.203 1 92.88 190 LEU A O 1
ATOM 1535 N N . ARG A 1 191 ? 13.656 -3.885 -14.375 1 88.62 191 ARG A N 1
ATOM 1536 C CA . ARG A 1 191 ? 14.109 -3.336 -15.648 1 88.62 191 ARG A CA 1
ATOM 1537 C C . ARG A 1 191 ? 14.172 -4.418 -16.719 1 88.62 191 ARG A C 1
ATOM 1539 O O . ARG A 1 191 ? 13.766 -4.188 -17.859 1 88.62 191 ARG A O 1
ATOM 1546 N N . ASN A 1 192 ? 14.68 -5.547 -16.359 1 93.06 192 ASN A N 1
ATOM 1547 C CA . ASN A 1 192 ? 14.758 -6.664 -17.297 1 93.06 192 ASN A CA 1
ATOM 1548 C C . ASN A 1 192 ? 13.375 -7.117 -17.75 1 93.06 192 ASN A C 1
ATOM 1550 O O . ASN A 1 192 ? 13.172 -7.434 -18.922 1 93.06 192 ASN A O 1
ATOM 1554 N N . ALA A 1 193 ? 12.453 -7.145 -16.828 1 96.19 193 ALA A N 1
ATOM 1555 C CA . ALA A 1 193 ? 11.086 -7.5 -17.188 1 96.19 193 ALA A CA 1
ATOM 1556 C C . ALA A 1 193 ? 10.492 -6.492 -18.156 1 96.19 193 ALA A C 1
ATOM 1558 O O . ALA A 1 193 ? 9.812 -6.875 -19.109 1 96.19 193 ALA A O 1
ATOM 1559 N N . MET A 1 194 ? 10.75 -5.215 -17.906 1 93.56 194 MET A N 1
ATOM 1560 C CA . MET A 1 194 ? 10.258 -4.164 -18.797 1 93.56 194 MET A CA 1
ATOM 1561 C C . MET A 1 194 ? 10.875 -4.289 -20.188 1 93.56 194 MET A C 1
ATOM 1563 O O . MET A 1 194 ? 10.18 -4.117 -21.188 1 93.56 194 MET A O 1
ATOM 1567 N N . ARG A 1 195 ? 12.086 -4.605 -20.234 1 92.19 195 ARG A N 1
ATOM 1568 C CA . ARG A 1 195 ? 12.773 -4.816 -21.5 1 92.19 195 ARG A CA 1
ATOM 1569 C C . ARG A 1 195 ? 12.148 -5.973 -22.281 1 92.19 195 ARG A C 1
ATOM 1571 O O . ARG A 1 195 ? 12.062 -5.926 -23.5 1 92.19 195 ARG A O 1
ATOM 1578 N N . ASP A 1 196 ? 11.734 -6.902 -21.516 1 96.44 196 ASP A N 1
ATOM 1579 C CA . ASP A 1 196 ? 11.133 -8.078 -22.141 1 96.44 196 ASP A CA 1
ATOM 1580 C C . ASP A 1 196 ? 9.641 -7.859 -22.391 1 96.44 196 ASP A C 1
ATOM 1582 O O . ASP A 1 196 ? 8.93 -8.789 -22.766 1 96.44 196 ASP A O 1
ATOM 1586 N N . GLY A 1 197 ? 9.133 -6.66 -22.125 1 96.31 197 GLY A N 1
ATOM 1587 C CA . GLY A 1 197 ? 7.828 -6.289 -22.641 1 96.31 197 GLY A CA 1
ATOM 1588 C C . GLY A 1 197 ? 6.785 -6.121 -21.547 1 96.31 197 GLY A C 1
ATOM 1589 O O . GLY A 1 197 ? 5.625 -5.812 -21.828 1 96.31 197 GLY A O 1
ATOM 1590 N N . ALA A 1 198 ? 7.16 -6.332 -20.266 1 96.88 198 ALA A N 1
ATOM 1591 C CA . ALA A 1 198 ? 6.199 -6.09 -19.188 1 96.88 198 ALA A CA 1
ATOM 1592 C C . ALA A 1 198 ? 5.781 -4.621 -19.156 1 96.88 198 ALA A C 1
ATOM 1594 O O . ALA A 1 198 ? 6.621 -3.729 -19.281 1 96.88 198 ALA A O 1
ATOM 1595 N N . ASN A 1 199 ? 4.508 -4.309 -19 1 96.69 199 ASN A N 1
ATOM 1596 C CA . ASN A 1 199 ? 3.951 -2.963 -19.078 1 96.69 199 ASN A CA 1
ATOM 1597 C C . ASN A 1 199 ? 3.924 -2.291 -17.703 1 96.69 199 ASN A C 1
ATOM 1599 O O . ASN A 1 199 ? 2.854 -1.941 -17.203 1 96.69 199 ASN A O 1
ATOM 1603 N N . VAL A 1 200 ? 5.121 -2.111 -17.125 1 94.94 200 VAL A N 1
ATOM 1604 C CA . VAL A 1 200 ? 5.246 -1.431 -15.836 1 94.94 200 VAL A CA 1
ATOM 1605 C C . VAL A 1 200 ? 5.441 0.067 -16.062 1 94.94 200 VAL A C 1
ATOM 1607 O O . VAL A 1 200 ? 6.375 0.48 -16.75 1 94.94 200 VAL A O 1
ATOM 1610 N N . LYS A 1 201 ? 4.547 0.887 -15.391 1 93.12 201 LYS A N 1
ATOM 1611 C CA . LYS A 1 201 ? 4.594 2.32 -15.664 1 93.12 201 LYS A CA 1
ATOM 1612 C C . LYS A 1 201 ? 5.133 3.09 -14.461 1 93.12 201 LYS A C 1
ATOM 1614 O O . LYS A 1 201 ? 5.523 4.254 -14.586 1 93.12 201 LYS A O 1
ATOM 1619 N N . GLY A 1 202 ? 5.137 2.398 -13.367 1 90.88 202 GLY A N 1
ATOM 1620 C CA . GLY A 1 202 ? 5.598 3.129 -12.203 1 90.88 202 GLY A CA 1
ATOM 1621 C C . GLY A 1 202 ? 5.988 2.223 -11.047 1 90.88 202 GLY A C 1
ATOM 1622 O O . GLY A 1 202 ? 5.531 1.081 -10.969 1 90.88 202 GLY A O 1
ATOM 1623 N N . TYR A 1 203 ? 6.883 2.678 -10.234 1 90 203 TYR A N 1
ATOM 1624 C CA . TYR A 1 203 ? 7.387 2.037 -9.023 1 90 203 TYR A CA 1
ATOM 1625 C C . TYR A 1 203 ? 7.254 2.965 -7.824 1 90 203 TYR A C 1
ATOM 1627 O O . TYR A 1 203 ? 7.785 4.078 -7.828 1 90 203 TYR A O 1
ATOM 1635 N N . PHE A 1 204 ? 6.469 2.523 -6.809 1 86.56 204 PHE A N 1
ATOM 1636 C CA . PHE A 1 204 ? 6.328 3.318 -5.594 1 86.56 204 PHE A CA 1
ATOM 1637 C C . PHE A 1 204 ? 7.414 2.957 -4.582 1 86.56 204 PHE A C 1
ATOM 1639 O O . PHE A 1 204 ? 7.559 1.79 -4.211 1 86.56 204 PHE A O 1
ATOM 1646 N N . ALA A 1 205 ? 8.148 3.904 -4.309 1 73.62 205 ALA A N 1
ATOM 1647 C CA . ALA A 1 205 ? 9.125 3.719 -3.238 1 73.62 205 ALA A CA 1
ATOM 1648 C C . ALA A 1 205 ? 8.555 4.16 -1.893 1 73.62 205 ALA A C 1
ATOM 1650 O O . ALA A 1 205 ? 7.863 5.18 -1.808 1 73.62 205 ALA A O 1
ATOM 1651 N N . TRP A 1 206 ? 8.305 3.195 -1.015 1 61.66 206 TRP A N 1
ATOM 1652 C CA . TRP A 1 206 ? 7.734 3.541 0.283 1 61.66 206 TRP A CA 1
ATOM 1653 C C . TRP A 1 206 ? 8.617 4.547 1.016 1 61.66 206 TRP A C 1
ATOM 1655 O O . TRP A 1 206 ? 9.844 4.488 0.924 1 61.66 206 TRP A O 1
ATOM 1665 N N . SER A 1 207 ? 7.941 5.664 1.133 1 49.09 207 SER A N 1
ATOM 1666 C CA . SER A 1 207 ? 8.617 6.695 1.914 1 49.09 207 SER A CA 1
ATOM 1667 C C . SER A 1 207 ? 9.344 6.098 3.111 1 49.09 207 SER A C 1
ATOM 1669 O O . SER A 1 207 ? 8.938 5.055 3.635 1 49.09 207 SER A O 1
ATOM 1671 N N . LEU A 1 208 ? 10.562 6.258 3.039 1 40.28 208 LEU A N 1
ATOM 1672 C CA . LEU A 1 208 ? 11.602 5.895 3.992 1 40.28 208 LEU A CA 1
ATOM 1673 C C . LEU A 1 208 ? 11.047 5.82 5.41 1 40.28 208 LEU A C 1
ATOM 1675 O O . LEU A 1 208 ? 11.695 5.289 6.312 1 40.28 208 LEU A O 1
ATOM 1679 N N . LEU A 1 209 ? 10.172 6.809 5.832 1 37.53 209 LEU A N 1
ATOM 1680 C CA . LEU A 1 209 ? 10.008 6.824 7.281 1 37.53 209 LEU A CA 1
ATOM 1681 C C . LEU A 1 209 ? 9.289 5.57 7.762 1 37.53 209 LEU A C 1
ATOM 1683 O O . LEU A 1 209 ? 8.531 4.953 7 1 37.53 209 LEU A O 1
ATOM 1687 N N . ASP A 1 210 ? 9.781 4.988 8.758 1 39.53 210 ASP A N 1
ATOM 1688 C CA . ASP A 1 210 ? 9.312 3.877 9.586 1 39.53 210 ASP A CA 1
ATOM 1689 C C . ASP A 1 210 ? 7.789 3.785 9.578 1 39.53 210 ASP A C 1
ATOM 1691 O O . ASP A 1 210 ? 7.105 4.742 9.938 1 39.53 210 ASP A O 1
ATOM 1695 N N . ASN A 1 211 ? 7.156 3.367 8.375 1 36.66 211 ASN A N 1
ATOM 1696 C CA . ASN A 1 211 ? 5.777 3.01 8.68 1 36.66 211 ASN A CA 1
ATOM 1697 C C . ASN A 1 211 ? 5.57 2.807 10.18 1 36.66 211 ASN A C 1
ATOM 1699 O O . ASN A 1 211 ? 6.152 1.896 10.773 1 36.66 211 ASN A O 1
ATOM 1703 N N . PHE A 1 212 ? 5.625 3.852 10.867 1 32.25 212 PHE A N 1
ATOM 1704 C CA . PHE A 1 212 ? 5.152 3.621 12.227 1 32.25 212 PHE A CA 1
ATOM 1705 C C . PHE A 1 212 ? 4.078 2.543 12.25 1 32.25 212 PHE A C 1
ATOM 1707 O O . PHE A 1 212 ? 2.984 2.736 11.711 1 32.25 212 PHE A O 1
ATOM 1714 N N . GLU A 1 213 ? 4.43 1.323 11.797 1 34.38 213 GLU A N 1
ATOM 1715 C CA . GLU A 1 213 ? 3.426 0.366 12.258 1 34.38 213 GLU A CA 1
ATOM 1716 C C . GLU A 1 213 ? 2.631 0.921 13.438 1 34.38 213 GLU A C 1
ATOM 1718 O O . GLU A 1 213 ? 3.191 1.186 14.5 1 34.38 213 GLU A O 1
ATOM 1723 N N . TRP A 1 214 ? 1.681 1.883 13.078 1 29.61 214 TRP A N 1
ATOM 1724 C CA . TRP A 1 214 ? 0.849 2.41 14.148 1 29.61 214 TRP A CA 1
ATOM 1725 C C . TRP A 1 214 ? 0.942 1.528 15.391 1 29.61 214 TRP A C 1
ATOM 1727 O O . TRP A 1 214 ? 1.241 2.016 16.484 1 29.61 214 TRP A O 1
ATOM 1737 N N . ALA A 1 215 ? -0.174 0.781 15.391 1 29.81 215 ALA A N 1
ATOM 1738 C CA . ALA A 1 215 ? -0.472 0.235 16.703 1 29.81 215 ALA A CA 1
ATOM 1739 C C . ALA A 1 215 ? 0.717 -0.546 17.266 1 29.81 215 ALA A C 1
ATOM 1741 O O . ALA A 1 215 ? 1.033 -0.45 18.453 1 29.81 215 ALA A O 1
ATOM 1742 N N . ASP A 1 216 ? 0.945 -1.763 16.578 1 29.53 216 ASP A N 1
ATOM 1743 C CA . ASP A 1 216 ? 1.626 -2.807 17.328 1 29.53 216 ASP A CA 1
ATOM 1744 C C . ASP A 1 216 ? 3.137 -2.744 17.125 1 29.53 216 ASP A C 1
ATOM 1746 O O . ASP A 1 216 ? 3.617 -2.922 16 1 29.53 216 ASP A O 1
ATOM 1750 N N . GLY A 1 217 ? 4.035 -2.256 18.141 1 29.69 217 GLY A N 1
ATOM 1751 C CA . GLY A 1 217 ? 5.418 -2.23 18.594 1 29.69 217 GLY A CA 1
ATOM 1752 C C . GLY A 1 217 ? 6.387 -1.788 17.516 1 29.69 217 GLY A C 1
ATOM 1753 O O . GLY A 1 217 ? 6.055 -1.807 16.328 1 29.69 217 GLY A O 1
ATOM 1754 N N . TYR A 1 218 ? 7.543 -0.857 17.844 1 34.12 218 TYR A N 1
ATOM 1755 C CA . TYR A 1 218 ? 8.773 -0.171 17.469 1 34.12 218 TYR A CA 1
ATOM 1756 C C . TYR A 1 218 ? 9.602 -1.011 16.5 1 34.12 218 TYR A C 1
ATOM 1758 O O . TYR A 1 218 ? 10.648 -0.571 16.031 1 34.12 218 TYR A O 1
ATOM 1766 N N . THR A 1 219 ? 9.383 -2.188 16.281 1 36.28 219 THR A N 1
ATOM 1767 C CA . THR A 1 219 ? 10.609 -2.855 15.859 1 36.28 219 THR A CA 1
ATOM 1768 C C . THR A 1 219 ? 10.812 -2.703 14.359 1 36.28 219 THR A C 1
ATOM 1770 O O . THR A 1 219 ? 11.953 -2.729 13.875 1 36.28 219 THR A O 1
ATOM 1773 N N . LEU A 1 220 ? 10.008 -3.188 13.562 1 37.72 220 LEU A N 1
ATOM 1774 C CA . LEU A 1 220 ? 10.492 -3.33 12.195 1 37.72 220 LEU A CA 1
ATOM 1775 C C . LEU A 1 220 ? 10.5 -1.982 11.477 1 37.72 220 LEU A C 1
ATOM 1777 O O . LEU A 1 220 ? 9.484 -1.289 11.438 1 37.72 220 LEU A O 1
ATOM 1781 N N . ARG A 1 221 ? 11.648 -1.327 11.414 1 43.28 221 ARG A N 1
ATOM 1782 C CA . ARG A 1 221 ? 11.82 -0.023 10.781 1 43.28 221 ARG A CA 1
ATOM 1783 C C . ARG A 1 221 ? 11.945 -0.159 9.273 1 43.28 221 ARG A C 1
ATOM 1785 O O . ARG A 1 221 ? 12.859 -0.816 8.773 1 43.28 221 ARG A O 1
ATOM 1792 N N . PHE A 1 222 ? 10.93 -0.245 8.586 1 44.47 222 PHE A N 1
ATOM 1793 C CA . PHE A 1 222 ? 11 -0.257 7.125 1 44.47 222 PHE A CA 1
ATOM 1794 C C . PHE A 1 222 ? 11.422 1.106 6.594 1 44.47 222 PHE A C 1
ATOM 1796 O O . PHE A 1 222 ? 11.781 1.236 5.418 1 44.47 222 PHE A O 1
ATOM 1803 N N . GLY A 1 223 ? 11.828 2.086 7.562 1 51.5 223 GLY A N 1
ATOM 1804 C CA . GLY A 1 223 ? 12.008 3.432 7.043 1 51.5 223 GLY A CA 1
ATOM 1805 C C . GLY A 1 223 ? 13.461 3.771 6.754 1 51.5 223 GLY A C 1
ATOM 1806 O O . GLY A 1 223 ? 14.359 3.002 7.094 1 51.5 223 GLY A O 1
ATOM 1807 N N . LEU A 1 224 ? 13.734 4.824 5.836 1 57.53 224 LEU A N 1
ATOM 1808 C CA . LEU A 1 224 ? 15.008 5.332 5.34 1 57.53 224 LEU A CA 1
ATOM 1809 C C . LEU A 1 224 ? 15.734 6.125 6.418 1 57.53 224 LEU A C 1
ATOM 1811 O O . LEU A 1 224 ? 16.906 6.492 6.242 1 57.53 224 LEU A O 1
ATOM 1815 N N . ASN A 1 225 ? 15.023 6.344 7.664 1 56.97 225 ASN A N 1
ATOM 1816 C CA . ASN A 1 225 ? 15.711 7.098 8.703 1 56.97 225 ASN A CA 1
ATOM 1817 C C . ASN A 1 225 ? 15.82 6.293 10 1 56.97 225 ASN A C 1
ATOM 1819 O O . ASN A 1 225 ? 14.938 5.496 10.312 1 56.97 225 ASN A O 1
ATOM 1823 N N . PHE A 1 226 ? 17.031 6.426 10.641 1 57.94 226 PHE A N 1
ATOM 1824 C CA . PHE A 1 226 ? 17.281 5.84 11.945 1 57.94 226 PHE A CA 1
ATOM 1825 C C . PHE A 1 226 ? 17.188 6.898 13.039 1 57.94 226 PHE A C 1
ATOM 1827 O O . PHE A 1 226 ? 17.766 7.984 12.914 1 57.94 226 PHE A O 1
ATOM 1834 N N . VAL A 1 227 ? 16.281 6.699 13.953 1 57.28 227 VAL A N 1
ATOM 1835 C CA . VAL A 1 227 ? 16.203 7.594 15.102 1 57.28 227 VAL A CA 1
ATOM 1836 C C . VAL A 1 227 ? 17.125 7.086 16.219 1 57.28 227 VAL A C 1
ATOM 1838 O O . VAL A 1 227 ? 16.984 5.949 16.672 1 57.28 227 VAL A O 1
ATOM 1841 N N . ASP A 1 228 ? 18.141 7.859 16.578 1 60.56 228 ASP A N 1
ATOM 1842 C CA . ASP A 1 228 ? 19.141 7.527 17.594 1 60.56 228 ASP A CA 1
ATOM 1843 C C . ASP A 1 228 ? 18.641 7.898 18.984 1 60.56 228 ASP A C 1
ATOM 1845 O O . ASP A 1 228 ? 18.766 9.055 19.406 1 60.56 228 ASP A O 1
ATOM 1849 N N . TYR A 1 229 ? 18.094 6.957 19.688 1 60.56 229 TYR A N 1
ATOM 1850 C CA . TYR A 1 229 ? 17.531 7.184 21.016 1 60.56 229 TYR A CA 1
ATOM 1851 C C . TYR A 1 229 ? 18.625 7.52 22.031 1 60.56 229 TYR A C 1
ATOM 1853 O O . TYR A 1 229 ? 18.344 8.141 23.047 1 60.56 229 TYR A O 1
ATOM 1861 N N . ASP A 1 230 ? 19.781 7.086 21.75 1 60.91 230 ASP A N 1
ATOM 1862 C CA . ASP A 1 230 ? 20.891 7.301 22.688 1 60.91 230 ASP A CA 1
ATOM 1863 C C . ASP A 1 230 ? 21.5 8.688 22.5 1 60.91 230 ASP A C 1
ATOM 1865 O O . ASP A 1 230 ? 22.297 9.133 23.328 1 60.91 230 ASP A O 1
ATOM 1869 N N . ASP A 1 231 ? 21.172 9.242 21.484 1 64.56 231 ASP A N 1
ATOM 1870 C CA . ASP A 1 231 ? 21.688 10.578 21.203 1 64.56 231 ASP A CA 1
ATOM 1871 C C . ASP A 1 231 ? 20.562 11.578 20.984 1 64.56 231 ASP A C 1
ATOM 1873 O O . ASP A 1 231 ? 20.469 12.203 19.938 1 64.56 231 ASP A O 1
ATOM 1877 N N . GLY A 1 232 ? 19.734 11.711 22.016 1 60.91 232 GLY A N 1
ATOM 1878 C CA . GLY A 1 232 ? 18.703 12.734 22.031 1 60.91 232 GLY A CA 1
ATOM 1879 C C . GLY A 1 232 ? 17.688 12.562 20.922 1 60.91 232 GLY A C 1
ATOM 1880 O O . GLY A 1 232 ? 17.172 13.547 20.391 1 60.91 232 GLY A O 1
ATOM 1881 N N . MET A 1 233 ? 17.641 11.32 20.25 1 61.38 233 MET A N 1
ATOM 1882 C CA . MET A 1 233 ? 16.656 10.992 19.219 1 61.38 233 MET A CA 1
ATOM 1883 C C . MET A 1 233 ? 17 11.672 17.891 1 61.38 233 MET A C 1
ATOM 1885 O O . MET A 1 233 ? 16.109 12.102 17.156 1 61.38 233 MET A O 1
ATOM 1889 N N . LYS A 1 234 ? 18.312 11.836 17.828 1 65.12 234 LYS A N 1
ATOM 1890 C CA . LYS A 1 234 ? 18.781 12.375 16.562 1 65.12 234 LYS A CA 1
ATOM 1891 C C . LYS A 1 234 ? 18.391 11.461 15.391 1 65.12 234 LYS A C 1
ATOM 1893 O O . LYS A 1 234 ? 18.453 10.242 15.508 1 65.12 234 LYS A O 1
ATOM 1898 N N . ARG A 1 235 ? 17.938 12.133 14.266 1 64.62 235 ARG A N 1
ATOM 1899 C CA . ARG A 1 235 ? 17.531 11.398 13.078 1 64.62 235 ARG A CA 1
ATOM 1900 C C . ARG A 1 235 ? 18.672 11.336 12.062 1 64.62 235 ARG A C 1
ATOM 1902 O O . ARG A 1 235 ? 19.344 12.344 11.82 1 64.62 235 ARG A O 1
ATOM 1909 N N . HIS A 1 236 ? 18.969 9.977 11.656 1 64.94 236 HIS A N 1
ATOM 1910 C CA . HIS A 1 236 ? 20.016 9.75 10.672 1 64.94 236 HIS A CA 1
ATOM 1911 C C . HIS A 1 236 ? 19.484 9.047 9.438 1 64.94 236 HIS A C 1
ATOM 1913 O O . HIS A 1 236 ? 18.797 8.023 9.547 1 64.94 236 HIS A O 1
ATOM 1919 N N . PRO A 1 237 ? 19.781 9.672 8.258 1 65.19 237 PRO A N 1
ATOM 1920 C CA . PRO A 1 237 ? 19.422 8.906 7.059 1 65.19 237 PRO A CA 1
ATOM 1921 C C . PRO A 1 237 ? 20.234 7.625 6.914 1 65.19 237 PRO A C 1
ATOM 1923 O O . PRO A 1 237 ? 21.438 7.633 7.137 1 65.19 237 PRO A O 1
ATOM 1926 N N . LYS A 1 238 ? 19.516 6.582 6.66 1 65.31 238 LYS A N 1
ATOM 1927 C CA . LYS A 1 238 ? 20.219 5.328 6.387 1 65.31 238 LYS A CA 1
ATOM 1928 C C . LYS A 1 238 ? 20.891 5.367 5.023 1 65.31 238 LYS A C 1
ATOM 1930 O O . LYS A 1 238 ? 20.641 6.266 4.219 1 65.31 238 LYS A O 1
ATOM 1935 N N . ASN A 1 239 ? 21.828 4.484 4.836 1 62.94 239 ASN A N 1
ATOM 1936 C CA . ASN A 1 239 ? 22.531 4.391 3.568 1 62.94 239 ASN A CA 1
ATOM 1937 C C . ASN A 1 239 ? 21.578 4.156 2.402 1 62.94 239 ASN A C 1
ATOM 1939 O O . ASN A 1 239 ? 21.797 4.664 1.302 1 62.94 239 ASN A O 1
ATOM 1943 N N . SER A 1 240 ? 20.5 3.521 2.686 1 62.84 240 SER A N 1
ATOM 1944 C CA . SER A 1 240 ? 19.547 3.223 1.635 1 62.84 240 SER A CA 1
ATOM 1945 C C . SER A 1 240 ? 18.875 4.496 1.121 1 62.84 240 SER A C 1
ATOM 1947 O O . SER A 1 240 ? 18.547 4.594 -0.063 1 62.84 240 SER A O 1
ATOM 1949 N N . ALA A 1 241 ? 18.75 5.355 2.037 1 64.62 241 ALA A N 1
ATOM 1950 C CA . ALA A 1 241 ? 18.156 6.621 1.617 1 64.62 241 ALA A CA 1
ATOM 1951 C C . ALA A 1 241 ? 19.016 7.305 0.558 1 64.62 241 ALA A C 1
ATOM 1953 O O . ALA A 1 241 ? 18.484 7.797 -0.448 1 64.62 241 ALA A O 1
ATOM 1954 N N . HIS A 1 242 ? 20.281 7.219 0.797 1 64.56 242 HIS A N 1
ATOM 1955 C CA . HIS A 1 242 ? 21.219 7.82 -0.146 1 64.56 242 HIS A CA 1
ATOM 1956 C C . HIS A 1 242 ? 21.234 7.066 -1.472 1 64.56 242 HIS A C 1
ATOM 1958 O O . HIS A 1 242 ? 21.266 7.68 -2.541 1 64.56 242 HIS A O 1
ATOM 1964 N N . TRP A 1 243 ? 21.219 5.844 -1.343 1 61.06 243 TRP A N 1
ATOM 1965 C CA . TRP A 1 243 ? 21.234 5.008 -2.541 1 61.06 243 TRP A CA 1
ATOM 1966 C C . TRP A 1 243 ? 19.984 5.246 -3.381 1 61.06 243 TRP A C 1
ATOM 1968 O O . TRP A 1 243 ? 20.062 5.371 -4.605 1 61.06 243 TRP A O 1
ATOM 1978 N N . PHE A 1 244 ? 18.906 5.27 -2.732 1 63.03 244 PHE A N 1
ATOM 1979 C CA . PHE A 1 244 ? 17.656 5.461 -3.447 1 63.03 244 PHE A CA 1
ATOM 1980 C C . PHE A 1 244 ? 17.656 6.781 -4.207 1 63.03 244 PHE A C 1
ATOM 1982 O O . PHE A 1 244 ? 17.188 6.848 -5.348 1 63.03 244 PHE A O 1
ATOM 1989 N N . LYS A 1 245 ? 18.203 7.641 -3.533 1 61.75 245 LYS A N 1
ATOM 1990 C CA . LYS A 1 245 ? 18.312 8.961 -4.152 1 61.75 245 LYS A CA 1
ATOM 1991 C C . LYS A 1 245 ? 19.141 8.898 -5.43 1 61.75 245 LYS A C 1
ATOM 1993 O O . LYS A 1 245 ? 18.75 9.453 -6.461 1 61.75 245 LYS A O 1
ATOM 1998 N N . LYS A 1 246 ? 20.203 8.266 -5.277 1 61.69 246 LYS A N 1
ATOM 1999 C CA . LYS A 1 246 ? 21.109 8.133 -6.414 1 61.69 246 LYS A CA 1
ATOM 2000 C C . LYS A 1 246 ? 20.469 7.305 -7.527 1 61.69 246 LYS A C 1
ATOM 2002 O O . LYS A 1 246 ? 20.594 7.641 -8.703 1 61.69 246 LYS A O 1
ATOM 2007 N N . PHE A 1 247 ? 19.859 6.316 -7.145 1 60.19 247 PHE A N 1
ATOM 2008 C CA . PHE A 1 247 ? 19.25 5.391 -8.094 1 60.19 247 PHE A CA 1
ATOM 2009 C C . PHE A 1 247 ? 18.141 6.082 -8.891 1 60.19 247 PHE A C 1
ATOM 2011 O O . PHE A 1 247 ? 18.078 5.93 -10.109 1 60.19 247 PHE A O 1
ATOM 2018 N N . LEU A 1 248 ? 17.359 6.754 -8.164 1 58.94 248 LEU A N 1
ATOM 2019 C CA . LEU A 1 248 ? 16.266 7.465 -8.812 1 58.94 248 LEU A CA 1
ATOM 2020 C C . LEU A 1 248 ? 16.797 8.422 -9.875 1 58.94 248 LEU A C 1
ATOM 2022 O O . LEU A 1 248 ? 16.203 8.562 -10.945 1 58.94 248 LEU A O 1
ATOM 2026 N N . ARG A 1 249 ? 17.844 8.961 -9.602 1 58.31 249 ARG A N 1
ATOM 2027 C CA . ARG A 1 249 ? 18.469 9.898 -10.523 1 58.31 249 ARG A CA 1
ATOM 2028 C C . ARG A 1 249 ? 18.984 9.188 -11.766 1 58.31 249 ARG A C 1
ATOM 2030 O O . ARG A 1 249 ? 18.859 9.695 -12.883 1 58.31 249 ARG A O 1
ATOM 2037 N N . GLU A 1 250 ? 19.531 8.109 -11.461 1 59.88 250 GLU A N 1
ATOM 2038 C CA . GLU A 1 250 ? 20.094 7.344 -12.57 1 59.88 250 GLU A CA 1
ATOM 2039 C C . GLU A 1 250 ? 19 6.789 -13.477 1 59.88 250 GLU A C 1
ATOM 2041 O O . GLU A 1 250 ? 19.188 6.707 -14.695 1 59.88 250 GLU A O 1
ATOM 2046 N N . MET A 1 251 ? 17.984 6.32 -12.867 1 54.84 251 MET A N 1
ATOM 2047 C CA . MET A 1 251 ? 16.875 5.773 -13.648 1 54.84 251 MET A CA 1
ATOM 2048 C C . MET A 1 251 ? 16.25 6.848 -14.531 1 54.84 251 MET A C 1
ATOM 2050 O O . MET A 1 251 ? 15.773 6.551 -15.625 1 54.84 251 MET A O 1
ATOM 2054 N N . LYS A 1 252 ? 16.25 8.07 -14.008 1 53.66 252 LYS A N 1
ATOM 2055 C CA . LYS A 1 252 ? 15.695 9.18 -14.781 1 53.66 252 LYS A CA 1
ATOM 2056 C C . LYS A 1 252 ? 16.641 9.586 -15.906 1 53.66 252 LYS A C 1
ATOM 2058 O O . LYS A 1 252 ? 16.203 10.07 -16.953 1 53.66 252 LYS A O 1
ATOM 2063 N N . GLN A 1 253 ? 17.938 9.5 -15.758 1 52.38 253 GLN A N 1
ATOM 2064 C CA . GLN A 1 253 ? 18.906 9.891 -16.766 1 52.38 253 GLN A CA 1
ATOM 2065 C C . GLN A 1 253 ? 19.062 8.805 -17.828 1 52.38 253 GLN A C 1
ATOM 2067 O O . GLN A 1 253 ? 19.453 9.094 -18.969 1 52.38 253 GLN A O 1
ATOM 2072 N N . GLY A 1 254 ? 18.844 7.59 -17.484 1 44.94 254 GLY A N 1
ATOM 2073 C CA . GLY A 1 254 ? 19.047 6.566 -18.5 1 44.94 254 GLY A CA 1
ATOM 2074 C C . GLY A 1 254 ? 17.781 6.184 -19.234 1 44.94 254 GLY A C 1
ATOM 2075 O O . GLY A 1 25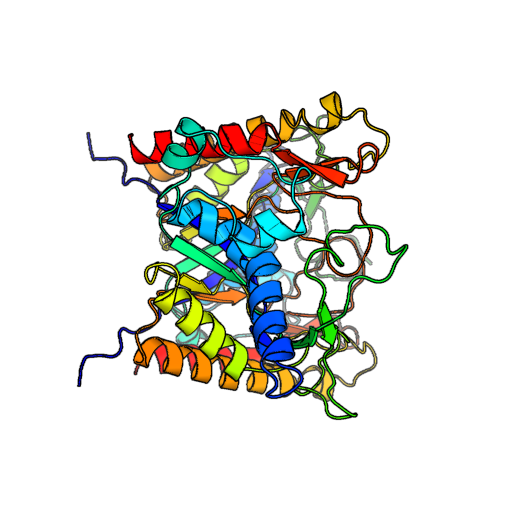4 ? 17.781 6.09 -20.469 1 44.94 254 GLY A O 1
ATOM 2076 N N . MET B 1 1 ? 17.016 0.845 -31.328 1 22.77 1 MET B N 1
ATOM 2077 C CA . MET B 1 1 ? 17.203 0.616 -29.906 1 22.77 1 MET B CA 1
ATOM 2078 C C . MET B 1 1 ? 16.109 1.29 -29.078 1 22.77 1 MET B C 1
ATOM 2080 O O . MET B 1 1 ? 15.953 2.512 -29.125 1 22.77 1 MET B O 1
ATOM 2084 N N . GLN B 1 2 ? 14.938 0.898 -29.094 1 27.58 2 GLN B N 1
ATOM 2085 C CA . GLN B 1 2 ? 13.711 1.589 -28.703 1 27.58 2 GLN B CA 1
ATOM 2086 C C . GLN B 1 2 ? 13.805 2.092 -27.266 1 27.58 2 GLN B C 1
ATOM 2088 O O . GLN B 1 2 ? 14.352 1.412 -26.406 1 27.58 2 GLN B O 1
ATOM 2093 N N . ALA B 1 3 ? 13.836 3.34 -27.109 1 34.22 3 ALA B N 1
ATOM 2094 C CA . ALA B 1 3 ? 13.984 4.121 -25.891 1 34.22 3 ALA B CA 1
ATOM 2095 C C . ALA B 1 3 ? 13.297 3.436 -24.719 1 34.22 3 ALA B C 1
ATOM 2097 O O . ALA B 1 3 ? 12.117 3.096 -24.797 1 34.22 3 ALA B O 1
ATOM 2098 N N . LEU B 1 4 ? 13.867 2.369 -24.109 1 40.59 4 LEU B N 1
ATOM 2099 C CA . LEU B 1 4 ? 13.367 1.729 -22.891 1 40.59 4 LEU B CA 1
ATOM 2100 C C . LEU B 1 4 ? 12.43 2.66 -22.125 1 40.59 4 LEU B C 1
ATOM 2102 O O . LEU B 1 4 ? 12.781 3.807 -21.844 1 40.59 4 LEU B O 1
ATOM 2106 N N . GLN B 1 5 ? 11.328 2.66 -22.438 1 50.38 5 GLN B N 1
ATOM 2107 C CA . GLN B 1 5 ? 10.281 3.441 -21.781 1 50.38 5 GLN B CA 1
ATOM 2108 C C . GLN B 1 5 ? 10.578 3.617 -20.297 1 50.38 5 GLN B C 1
ATOM 2110 O O . GLN B 1 5 ? 10.859 2.645 -19.594 1 50.38 5 GLN B O 1
ATOM 2115 N N . LYS B 1 6 ? 11.117 4.785 -19.859 1 62.12 6 LYS B N 1
ATOM 2116 C CA . LYS B 1 6 ? 11.656 5.199 -18.562 1 62.12 6 LYS B CA 1
ATOM 2117 C C . LYS B 1 6 ? 10.602 5.066 -17.469 1 62.12 6 LYS B C 1
ATOM 2119 O O . LYS B 1 6 ? 9.469 5.539 -17.625 1 62.12 6 LYS B O 1
ATOM 2124 N N . GLY B 1 7 ? 10.641 3.963 -16.609 1 70.88 7 GLY B N 1
ATOM 2125 C CA . GLY B 1 7 ? 9.773 3.84 -15.461 1 70.88 7 GLY B CA 1
ATOM 2126 C C . GLY B 1 7 ? 9.75 5.086 -14.594 1 70.88 7 GLY B C 1
ATOM 2127 O O . GLY B 1 7 ? 10.656 5.914 -14.664 1 70.88 7 GLY B O 1
ATOM 2128 N N . LYS B 1 8 ? 8.602 5.469 -14.195 1 86.12 8 LYS B N 1
ATOM 2129 C CA . LYS B 1 8 ? 8.414 6.602 -13.289 1 86.12 8 LYS B CA 1
ATOM 2130 C C . LYS B 1 8 ? 8.445 6.148 -11.836 1 86.12 8 LYS B C 1
ATOM 2132 O O . LYS B 1 8 ? 8.125 4.996 -11.531 1 86.12 8 LYS B O 1
ATOM 2137 N N . ILE B 1 9 ? 8.875 7.059 -11.047 1 83.75 9 ILE B N 1
ATOM 2138 C CA . ILE B 1 9 ? 9.016 6.738 -9.625 1 83.75 9 ILE B CA 1
ATOM 2139 C C . ILE B 1 9 ? 8.062 7.602 -8.805 1 83.75 9 ILE B C 1
ATOM 2141 O O . ILE B 1 9 ? 7.949 8.805 -9.039 1 83.75 9 ILE B O 1
ATOM 2145 N N . GLY B 1 10 ? 7.359 6.953 -7.973 1 87.12 10 GLY B N 1
ATOM 2146 C CA . GLY B 1 10 ? 6.496 7.637 -7.023 1 87.12 10 GLY B CA 1
ATOM 2147 C C . GLY B 1 10 ? 6.902 7.418 -5.578 1 87.12 10 GLY B C 1
ATOM 2148 O O . GLY B 1 10 ? 7.566 6.43 -5.258 1 87.12 10 GLY B O 1
ATOM 2149 N N . ILE B 1 11 ? 6.539 8.328 -4.809 1 84.62 11 ILE B N 1
ATOM 2150 C CA . ILE B 1 11 ? 6.785 8.211 -3.373 1 84.62 11 ILE B CA 1
ATOM 2151 C C . ILE B 1 11 ? 5.453 8.125 -2.627 1 84.62 11 ILE B C 1
ATOM 2153 O O . ILE B 1 11 ? 4.527 8.891 -2.91 1 84.62 11 ILE B O 1
ATOM 2157 N N . ILE B 1 12 ? 5.391 7.148 -1.758 1 86.19 12 ILE B N 1
ATOM 2158 C CA . ILE B 1 12 ? 4.164 6.996 -0.985 1 86.19 12 ILE B CA 1
ATOM 2159 C C . ILE B 1 12 ? 4.215 7.895 0.249 1 86.19 12 ILE B C 1
ATOM 2161 O O . ILE B 1 12 ? 5.219 7.918 0.966 1 86.19 12 ILE B O 1
ATOM 2165 N N . VAL B 1 13 ? 3.168 8.594 0.422 1 87.62 13 VAL B N 1
ATOM 2166 C CA . VAL B 1 13 ? 3.029 9.453 1.595 1 87.62 13 VAL B CA 1
ATOM 2167 C C . VAL B 1 13 ? 1.801 9.031 2.4 1 87.62 13 VAL B C 1
ATOM 2169 O O . VAL B 1 13 ? 0.757 8.703 1.828 1 87.62 13 VAL B O 1
ATOM 2172 N N . ASN B 1 14 ? 2.008 8.906 3.707 1 86.25 14 ASN B N 1
ATOM 2173 C CA . ASN B 1 14 ? 0.908 8.688 4.641 1 86.25 14 ASN B CA 1
ATOM 2174 C C . ASN B 1 14 ? 0.518 9.969 5.363 1 86.25 14 ASN B C 1
ATOM 2176 O O . ASN B 1 14 ? 1.368 10.633 5.957 1 86.25 14 ASN B O 1
ATOM 2180 N N . SER B 1 15 ? -0.682 10.266 5.258 1 91.06 15 SER B N 1
ATOM 2181 C CA . SER B 1 15 ? -1.097 11.477 5.965 1 91.06 15 SER B CA 1
ATOM 2182 C C . SER B 1 15 ? -2.578 11.422 6.32 1 91.06 15 SER B C 1
ATOM 2184 O O . SER B 1 15 ? -3.338 10.648 5.73 1 91.06 15 SER B O 1
ATOM 2186 N N . GLN B 1 16 ? -2.873 12.156 7.32 1 94.44 16 GLN B N 1
ATOM 2187 C CA . GLN B 1 16 ? -4.238 12.508 7.691 1 94.44 16 GLN B CA 1
ATOM 2188 C C . GLN B 1 16 ? -4.5 13.992 7.488 1 94.44 16 GLN B C 1
ATOM 2190 O O . GLN B 1 16 ? -3.59 14.742 7.129 1 94.44 16 GLN B O 1
ATOM 2195 N N . TRP B 1 17 ? -5.719 14.289 7.602 1 97.62 17 TRP B N 1
ATOM 2196 C CA . TRP B 1 17 ? -6.07 15.703 7.695 1 97.62 17 TRP B CA 1
ATOM 2197 C C . TRP B 1 17 ? -6.281 16.109 9.148 1 97.62 17 TRP B C 1
ATOM 2199 O O . TRP B 1 17 ? -6.746 15.32 9.961 1 97.62 17 TRP B O 1
ATOM 2209 N N . TYR B 1 18 ? -5.93 17.344 9.398 1 97.88 18 TYR B N 1
ATOM 2210 C CA . TYR B 1 18 ? -6.016 17.844 10.773 1 97.88 18 TYR B CA 1
ATOM 2211 C C . TYR B 1 18 ? -6.875 19.094 10.844 1 97.88 18 TYR B C 1
ATOM 2213 O O . TYR B 1 18 ? -6.555 20.109 10.227 1 97.88 18 TYR B O 1
ATOM 2221 N N . VAL B 1 19 ? -7.887 18.969 11.633 1 98.25 19 VAL B N 1
ATOM 2222 C CA . VAL B 1 19 ? -8.797 20.078 11.867 1 98.25 19 VAL B CA 1
ATOM 2223 C C . VAL B 1 19 ? -8.406 20.812 13.148 1 98.25 19 VAL B C 1
ATOM 2225 O O . VAL B 1 19 ? -8.18 20.172 14.18 1 98.25 19 VAL B O 1
ATOM 2228 N N . PRO B 1 20 ? -8.336 22.172 13.055 1 98.25 20 PRO B N 1
ATOM 2229 C CA . PRO B 1 20 ? -8.031 22.875 14.305 1 98.25 20 PRO B CA 1
ATOM 2230 C C . PRO B 1 20 ? -9.047 22.594 15.398 1 98.25 20 PRO B C 1
ATOM 2232 O O . PRO B 1 20 ? -10.25 22.547 15.133 1 98.25 20 PRO B O 1
ATOM 2235 N N . PHE B 1 21 ? -8.57 22.453 16.594 1 97.88 21 PHE B N 1
ATOM 2236 C CA . PHE B 1 21 ? -9.422 22.141 17.734 1 97.88 21 PHE B CA 1
ATOM 2237 C C . PHE B 1 21 ? -10.414 23.266 17.984 1 97.88 21 PHE B C 1
ATOM 2239 O O . PHE B 1 21 ? -11.531 23.031 18.453 1 97.88 21 PHE B O 1
ATOM 2246 N N . SER B 1 22 ? -9.961 24.484 17.812 1 96.81 22 SER B N 1
ATOM 2247 C CA . SER B 1 22 ? -10.789 25.672 17.875 1 96.81 22 SER B CA 1
ATOM 2248 C C . SER B 1 22 ? -10.398 26.672 16.797 1 96.81 22 SER B C 1
ATOM 2250 O O . SER B 1 22 ? -9.461 26.438 16.031 1 96.81 22 SER B O 1
ATOM 2252 N N . GLN B 1 23 ? -11.062 27.812 16.734 1 95.94 23 GLN B N 1
ATOM 2253 C CA . GLN B 1 23 ? -10.805 28.797 15.695 1 95.94 23 GLN B CA 1
ATOM 2254 C C . GLN B 1 23 ? -9.711 29.766 16.109 1 95.94 23 GLN B C 1
ATOM 2256 O O . GLN B 1 23 ? -9.445 30.75 15.406 1 95.94 23 GLN B O 1
ATOM 2261 N N . SER B 1 24 ? -9.086 29.469 17.188 1 96.94 24 SER B N 1
ATOM 2262 C CA . SER B 1 24 ? -7.98 30.328 17.609 1 96.94 24 SER B CA 1
ATOM 2263 C C . SER B 1 24 ? -6.793 30.188 16.656 1 96.94 24 SER B C 1
ATOM 2265 O O . SER B 1 24 ? -6.594 29.141 16.047 1 96.94 24 SER B O 1
ATOM 2267 N N . LYS B 1 25 ? -6.09 31.234 16.562 1 97.38 25 LYS B N 1
ATOM 2268 C CA . LYS B 1 25 ? -4.895 31.219 15.719 1 97.38 25 LYS B CA 1
ATOM 2269 C C . LYS B 1 25 ? -3.92 30.141 16.172 1 97.38 25 LYS B C 1
ATOM 2271 O O . LYS B 1 25 ? -3.311 29.453 15.352 1 97.38 25 LYS B O 1
ATOM 2276 N N . THR B 1 26 ? -3.854 29.969 17.469 1 96.5 26 THR B N 1
ATOM 2277 C CA . THR B 1 26 ? -2.916 29.016 18.062 1 96.5 26 THR B CA 1
ATOM 2278 C C . THR B 1 26 ? -3.27 27.594 17.641 1 96.5 26 THR B C 1
ATOM 2280 O O . THR B 1 26 ? -2.385 26.812 17.297 1 96.5 26 THR B O 1
ATOM 2283 N N . ASN B 1 27 ? -4.555 27.281 17.594 1 97.56 27 ASN B N 1
ATOM 2284 C CA . ASN B 1 27 ? -4.977 25.938 17.203 1 97.56 27 ASN B CA 1
ATOM 2285 C C . ASN B 1 27 ? -4.922 25.75 15.688 1 97.56 27 ASN B C 1
ATOM 2287 O O . ASN B 1 27 ? -4.648 24.641 15.203 1 97.56 27 ASN B O 1
ATOM 2291 N N . LYS B 1 28 ? -5.141 26.781 14.938 1 97.88 28 LYS B N 1
ATOM 2292 C CA . LYS B 1 28 ? -4.941 26.719 13.492 1 97.88 28 LYS B CA 1
ATOM 2293 C C . LYS B 1 28 ? -3.479 26.438 13.148 1 97.88 28 LYS B C 1
ATOM 2295 O O . LYS B 1 28 ? -3.184 25.594 12.297 1 97.88 28 LYS B O 1
ATOM 2300 N N . ASP B 1 29 ? -2.623 27.141 13.852 1 96.94 29 ASP B N 1
ATOM 2301 C CA . ASP B 1 29 ? -1.193 26.922 13.656 1 96.94 29 ASP B CA 1
ATOM 2302 C C . ASP B 1 29 ? -0.793 25.516 14.055 1 96.94 29 ASP B C 1
ATOM 2304 O O . ASP B 1 29 ? 0.071 24.906 13.414 1 96.94 29 ASP B O 1
ATOM 2308 N N . ALA B 1 30 ? -1.42 24.984 15.133 1 96.88 30 ALA B N 1
ATOM 2309 C CA . ALA B 1 30 ? -1.129 23.625 15.578 1 96.88 30 ALA B CA 1
ATOM 2310 C C . ALA B 1 30 ? -1.479 22.609 14.492 1 96.88 30 ALA B C 1
ATOM 2312 O O . ALA B 1 30 ? -0.703 21.688 14.227 1 96.88 30 ALA B O 1
ATOM 2313 N N . ALA B 1 31 ? -2.621 22.75 13.859 1 97.56 31 ALA B N 1
ATOM 2314 C CA . ALA B 1 31 ? -3.039 21.859 12.789 1 97.56 31 ALA B CA 1
ATOM 2315 C C . ALA B 1 31 ? -2.041 21.875 11.633 1 97.56 31 ALA B C 1
ATOM 2317 O O . ALA B 1 31 ? -1.684 20.828 11.094 1 97.56 31 ALA B O 1
ATOM 2318 N N . ARG B 1 32 ? -1.604 23.047 11.344 1 96.38 32 ARG B N 1
ATOM 2319 C CA . ARG B 1 32 ? -0.628 23.203 10.266 1 96.38 32 ARG B CA 1
ATOM 2320 C C . ARG B 1 32 ? 0.705 22.562 10.641 1 96.38 32 ARG B C 1
ATOM 2322 O O . ARG B 1 32 ? 1.338 21.906 9.82 1 96.38 32 ARG B O 1
ATOM 2329 N N . ARG B 1 33 ? 1.076 22.766 11.867 1 95.62 33 ARG B N 1
ATOM 2330 C CA . ARG B 1 33 ? 2.334 22.203 12.336 1 95.62 33 ARG B CA 1
ATOM 2331 C C . ARG B 1 33 ? 2.301 20.672 12.281 1 95.62 33 ARG B C 1
ATOM 2333 O O . ARG B 1 33 ? 3.258 20.047 11.828 1 95.62 33 ARG B O 1
ATOM 2340 N N . VAL B 1 34 ? 1.213 20.109 12.688 1 95 34 VAL B N 1
ATOM 2341 C CA . VAL B 1 34 ? 1.095 18.656 12.641 1 95 34 VAL B CA 1
ATOM 2342 C C . VAL B 1 34 ? 1.204 18.188 11.195 1 95 34 VAL B C 1
ATOM 2344 O O . VAL B 1 34 ? 1.9 17.203 10.906 1 95 34 VAL B O 1
ATOM 2347 N N . LEU B 1 35 ? 0.563 18.891 10.312 1 95.69 35 LEU B N 1
ATOM 2348 C CA . LEU B 1 35 ? 0.615 18.516 8.906 1 95.69 35 LEU B CA 1
ATOM 2349 C C . LEU B 1 35 ? 2.041 18.609 8.367 1 95.69 35 LEU B C 1
ATOM 2351 O O . LEU B 1 35 ? 2.461 17.781 7.562 1 95.69 35 LEU B O 1
ATOM 2355 N N . ASP B 1 36 ? 2.781 19.578 8.812 1 94.12 36 ASP B N 1
ATOM 2356 C CA . ASP B 1 36 ? 4.184 19.719 8.43 1 94.12 36 ASP B CA 1
ATOM 2357 C C . ASP B 1 36 ? 5 18.5 8.891 1 94.12 36 ASP B C 1
ATOM 2359 O O . ASP B 1 36 ? 5.859 18.016 8.156 1 94.12 36 ASP B O 1
ATOM 2363 N N . PHE B 1 37 ? 4.684 18 10.047 1 90.31 37 PHE B N 1
ATOM 2364 C CA . PHE B 1 37 ? 5.445 16.891 10.617 1 90.31 37 PHE B CA 1
ATOM 2365 C C . PHE B 1 37 ? 5.012 15.562 10.008 1 90.31 37 PHE B C 1
ATOM 2367 O O . PHE B 1 37 ? 5.789 14.609 9.977 1 90.31 37 PHE B O 1
ATOM 2374 N N . VAL B 1 38 ? 3.799 15.516 9.523 1 89.75 38 VAL B N 1
ATOM 2375 C CA . VAL B 1 38 ? 3.277 14.242 9.047 1 89.75 38 VAL B CA 1
ATOM 2376 C C . VAL B 1 38 ? 3.418 14.164 7.523 1 89.75 38 VAL B C 1
ATOM 2378 O O . VAL B 1 38 ? 3.82 13.133 6.98 1 89.75 38 VAL B O 1
ATOM 2381 N N . LEU B 1 39 ? 3.191 15.211 6.824 1 92.56 39 LEU B N 1
ATOM 2382 C CA . LEU B 1 39 ? 3.207 15.273 5.367 1 92.56 39 LEU B CA 1
ATOM 2383 C C . LEU B 1 39 ? 4.406 16.078 4.875 1 92.56 39 LEU B C 1
ATOM 2385 O O . LEU B 1 39 ? 5.152 15.625 4.008 1 92.56 39 LEU B O 1
ATOM 2389 N N . GLY B 1 40 ? 4.645 17.219 5.508 1 92.25 40 GLY B N 1
ATOM 2390 C CA . GLY B 1 40 ? 5.645 18.172 5.047 1 92.25 40 GLY B CA 1
ATOM 2391 C C . GLY B 1 40 ? 7.066 17.672 5.195 1 92.25 40 GLY B C 1
ATOM 2392 O O . GLY B 1 40 ? 7.941 18.016 4.406 1 92.25 40 GLY B O 1
ATOM 2393 N N . TRP B 1 41 ? 7.277 16.906 6.242 1 88.25 41 TRP B N 1
ATOM 2394 C CA . TRP B 1 41 ? 8.633 16.406 6.48 1 88.25 41 TRP B CA 1
ATOM 2395 C C . TRP B 1 41 ? 9.164 15.68 5.258 1 88.25 41 TRP B C 1
ATOM 2397 O O . TRP B 1 41 ? 10.375 15.664 5.016 1 88.25 41 TRP B O 1
ATOM 2407 N N . LEU B 1 42 ? 8.305 15.133 4.445 1 86.69 42 LEU B N 1
ATOM 2408 C CA . LEU B 1 42 ? 8.711 14.438 3.232 1 86.69 42 LEU B CA 1
ATOM 2409 C C . LEU B 1 42 ? 8.523 15.32 2.006 1 86.69 42 LEU B C 1
ATOM 2411 O O . LEU B 1 42 ? 9.422 15.438 1.176 1 86.69 42 LEU B O 1
ATOM 2415 N N . MET B 1 43 ? 7.453 15.992 1.908 1 91.62 43 MET B N 1
ATOM 2416 C CA . MET B 1 43 ? 7.094 16.734 0.707 1 91.62 43 MET B CA 1
ATOM 2417 C C . MET B 1 43 ? 7.961 17.984 0.565 1 91.62 43 MET B C 1
ATOM 2419 O O . MET B 1 43 ? 8.367 18.344 -0.542 1 91.62 43 MET B O 1
ATOM 2423 N N . ASP B 1 44 ? 8.258 18.609 1.648 1 93.06 44 ASP B N 1
ATOM 2424 C CA . ASP B 1 44 ? 9.008 19.859 1.573 1 93.06 44 ASP B CA 1
ATOM 2425 C C . ASP B 1 44 ? 10.414 19.625 1.021 1 93.06 44 ASP B C 1
ATOM 2427 O O . ASP B 1 44 ? 10.844 20.312 0.096 1 93.06 44 ASP B O 1
ATOM 2431 N N . PRO B 1 45 ? 11.125 18.641 1.534 1 87.94 45 PRO B N 1
ATOM 2432 C CA . PRO B 1 45 ? 12.438 18.375 0.935 1 87.94 45 PRO B CA 1
ATOM 2433 C C . PRO B 1 45 ? 12.352 18.031 -0.55 1 87.94 45 PRO B C 1
ATOM 2435 O O . PRO B 1 45 ? 13.188 18.484 -1.341 1 87.94 45 PRO B O 1
ATOM 2438 N N . LEU B 1 46 ? 11.359 17.297 -0.915 1 85.38 46 LEU B N 1
ATOM 2439 C CA . LEU B 1 46 ? 11.219 16.844 -2.295 1 85.38 46 LEU B CA 1
ATOM 2440 C C . LEU B 1 46 ? 10.891 18 -3.221 1 85.38 46 LEU B C 1
ATOM 2442 O O . LEU B 1 46 ? 11.273 18 -4.391 1 85.38 46 LEU B O 1
ATOM 2446 N N . ILE B 1 47 ? 10.219 19 -2.652 1 91.5 47 ILE B N 1
ATOM 2447 C CA . ILE B 1 47 ? 9.727 20.094 -3.488 1 91.5 47 ILE B CA 1
ATOM 2448 C C . ILE B 1 47 ? 10.609 21.328 -3.295 1 91.5 47 ILE B C 1
ATOM 2450 O O . ILE B 1 47 ? 10.906 22.031 -4.258 1 91.5 47 ILE B O 1
ATOM 2454 N N . ARG B 1 48 ? 11.07 21.531 -2.076 1 93.38 48 ARG B N 1
ATOM 2455 C CA . ARG B 1 48 ? 11.734 22.781 -1.753 1 93.38 48 ARG B CA 1
ATOM 2456 C C . ARG B 1 48 ? 13.188 22.547 -1.347 1 93.38 48 ARG B C 1
ATOM 2458 O O . ARG B 1 48 ? 13.945 23.5 -1.149 1 93.38 48 ARG B O 1
ATOM 2465 N N . GLY B 1 49 ? 13.547 21.328 -1.094 1 87 49 GLY B N 1
ATOM 2466 C CA . GLY B 1 49 ? 14.938 21 -0.811 1 87 49 GLY B CA 1
ATOM 2467 C C . GLY B 1 49 ? 15.281 21.078 0.665 1 87 49 GLY B C 1
ATOM 2468 O O . GLY B 1 49 ? 16.438 20.938 1.044 1 87 49 GLY B O 1
ATOM 2469 N N . ASP B 1 50 ? 14.25 21.328 1.462 1 90.38 50 ASP B N 1
ATOM 2470 C CA . ASP B 1 50 ? 14.5 21.406 2.898 1 90.38 50 ASP B CA 1
ATOM 2471 C C . ASP B 1 50 ? 13.242 21.047 3.689 1 90.38 50 ASP B C 1
ATOM 2473 O O . ASP B 1 50 ? 12.141 21.016 3.137 1 90.38 50 ASP B O 1
ATOM 2477 N N . TYR B 1 51 ? 13.5 20.719 5.008 1 90.88 51 TYR B N 1
ATOM 2478 C CA . TYR B 1 51 ? 12.375 20.422 5.887 1 90.88 51 TYR B CA 1
ATOM 2479 C C . TYR B 1 51 ? 11.508 21.656 6.094 1 90.88 51 TYR B C 1
ATOM 2481 O O . TYR B 1 51 ? 11.953 22.781 5.859 1 90.88 51 TYR B O 1
ATOM 2489 N N . PRO B 1 52 ? 10.273 21.469 6.5 1 94.94 52 PRO B N 1
ATOM 2490 C CA . PRO B 1 52 ? 9.43 22.625 6.809 1 94.94 52 PRO B CA 1
ATOM 2491 C C . PRO B 1 52 ? 10.055 23.547 7.852 1 94.94 52 PRO B C 1
ATOM 2493 O O . PRO B 1 52 ? 10.719 23.078 8.773 1 94.94 52 PRO B O 1
ATOM 2496 N N . LEU B 1 53 ? 9.797 24.828 7.719 1 95.19 53 LEU B N 1
ATOM 2497 C CA . LEU B 1 53 ? 10.375 25.828 8.602 1 95.19 53 LEU B CA 1
ATOM 2498 C C . LEU B 1 53 ? 10.047 25.531 10.062 1 95.19 53 LEU B C 1
ATOM 2500 O O . LEU B 1 53 ? 10.93 25.578 10.922 1 95.19 53 LEU B O 1
ATOM 2504 N N . ASN B 1 54 ? 8.836 25.203 10.312 1 93.38 54 ASN B N 1
ATOM 2505 C CA . ASN B 1 54 ? 8.438 24.938 11.695 1 93.38 54 ASN B CA 1
ATOM 2506 C C . ASN B 1 54 ? 9.188 23.719 12.258 1 93.38 54 ASN B C 1
ATOM 2508 O O . ASN B 1 54 ? 9.562 23.719 13.43 1 93.38 54 ASN B O 1
ATOM 2512 N N . MET B 1 55 ? 9.352 22.703 11.484 1 92.19 55 MET B N 1
ATOM 2513 C CA . MET B 1 55 ? 10.086 21.531 11.93 1 92.19 55 MET B CA 1
ATOM 2514 C C . MET B 1 55 ? 11.539 21.875 12.242 1 92.19 55 MET B C 1
ATOM 2516 O O . MET B 1 55 ? 12.086 21.438 13.25 1 92.19 55 MET B O 1
ATOM 2520 N N . ARG B 1 56 ? 12.164 22.656 11.406 1 92.69 56 ARG B N 1
ATOM 2521 C CA . ARG B 1 56 ? 13.547 23.078 11.625 1 92.69 56 ARG B CA 1
ATOM 2522 C C . ARG B 1 56 ? 13.672 23.891 12.906 1 92.69 56 ARG B C 1
ATOM 2524 O O . ARG B 1 56 ? 14.625 23.703 13.672 1 92.69 56 ARG B O 1
ATOM 2531 N N . GLU B 1 57 ? 12.719 24.672 13.188 1 92.75 57 GLU B N 1
ATOM 2532 C CA . GLU B 1 57 ? 12.75 25.531 14.375 1 92.75 57 GLU B CA 1
ATOM 2533 C C . GLU B 1 57 ? 12.484 24.734 15.641 1 92.75 57 GLU B C 1
ATOM 2535 O O . GLU B 1 57 ? 13.156 24.922 16.656 1 92.75 57 GLU B O 1
ATOM 2540 N N . LEU B 1 58 ? 11.578 23.844 15.602 1 89.19 58 LEU B N 1
ATOM 2541 C CA . LEU B 1 58 ? 11.125 23.125 16.797 1 89.19 58 LEU B CA 1
ATOM 2542 C C . LEU B 1 58 ? 12.078 21.984 17.141 1 89.19 58 LEU B C 1
ATOM 2544 O O . LEU B 1 58 ? 12.336 21.734 18.328 1 89.19 58 LEU B O 1
ATOM 2548 N N . VAL B 1 59 ? 12.523 21.328 16.141 1 86.88 59 VAL B N 1
ATOM 2549 C CA . VAL B 1 59 ? 13.398 20.188 16.375 1 86.88 59 VAL B CA 1
ATOM 2550 C C . VAL B 1 59 ? 14.836 20.656 16.547 1 86.88 59 VAL B C 1
ATOM 2552 O O . VAL B 1 59 ? 15.609 20.078 17.297 1 86.88 59 VAL B O 1
ATOM 2555 N N . GLY B 1 60 ? 15.234 21.703 15.797 1 87.88 60 GLY B N 1
ATOM 2556 C CA . GLY B 1 60 ? 16.531 22.344 15.945 1 87.88 60 GLY B CA 1
ATOM 2557 C C . GLY B 1 60 ? 17.688 21.453 15.516 1 87.88 60 GLY B C 1
ATOM 2558 O O . GLY B 1 60 ? 17.672 20.922 14.406 1 87.88 60 GLY B O 1
ATOM 2559 N N . ASN B 1 61 ? 18.625 21.172 16.375 1 82.75 61 ASN B N 1
ATOM 2560 C CA . ASN B 1 61 ? 19.875 20.5 16.062 1 82.75 61 ASN B CA 1
ATOM 2561 C C . ASN B 1 61 ? 19.672 18.984 15.945 1 82.75 61 ASN B C 1
ATOM 2563 O O . ASN B 1 61 ? 20.562 18.266 15.445 1 82.75 61 ASN B O 1
ATOM 2567 N N . ARG B 1 62 ? 18.5 18.578 16.328 1 82.25 62 ARG B N 1
ATOM 2568 C CA . ARG B 1 62 ? 18.234 17.141 16.234 1 82.25 62 ARG B CA 1
ATOM 2569 C C . ARG B 1 62 ? 17.797 16.75 14.836 1 82.25 62 ARG B C 1
ATOM 2571 O O . ARG B 1 62 ? 17.75 15.555 14.508 1 82.25 62 ARG B O 1
ATOM 2578 N N . LEU B 1 63 ? 17.5 17.719 14.078 1 82.38 63 LEU B N 1
ATOM 2579 C CA . LEU B 1 63 ? 17.094 17.469 12.703 1 82.38 63 LEU B CA 1
ATOM 2580 C C . LEU B 1 63 ? 18.297 17.516 11.766 1 82.38 63 LEU B C 1
ATOM 2582 O O . LEU B 1 63 ? 19.031 18.5 11.75 1 82.38 63 LEU B O 1
ATOM 2586 N N . PRO B 1 64 ? 18.516 16.484 11.023 1 77.88 64 PRO B N 1
ATOM 2587 C CA . PRO B 1 64 ? 19.594 16.562 10.039 1 77.88 64 PRO B CA 1
ATOM 2588 C C . PRO B 1 64 ? 19.406 17.703 9.047 1 77.88 64 PRO B C 1
ATOM 2590 O O . PRO B 1 64 ? 18.266 18.047 8.695 1 77.88 64 PRO B O 1
ATOM 2593 N N . LYS B 1 65 ? 20.531 18.234 8.672 1 81.94 65 LYS B N 1
ATOM 2594 C CA . LYS B 1 65 ? 20.5 19.328 7.711 1 81.94 65 LYS B CA 1
ATOM 2595 C C . LYS B 1 65 ? 20.938 18.859 6.328 1 81.94 65 LYS B C 1
ATOM 2597 O O . LYS B 1 65 ? 21.859 18.062 6.203 1 81.94 65 LYS B O 1
ATOM 2602 N N . PHE B 1 66 ? 20.25 19.391 5.371 1 80.94 66 PHE B N 1
ATOM 2603 C CA . PHE B 1 66 ? 20.641 19.125 3.992 1 80.94 66 PHE B CA 1
ATOM 2604 C C . PHE B 1 66 ? 21.797 20.031 3.58 1 80.94 66 PHE B C 1
ATOM 2606 O O . PHE B 1 66 ? 21.781 21.234 3.852 1 80.94 66 PHE B O 1
ATOM 2613 N N . THR B 1 67 ? 22.797 19.344 3.012 1 81.69 67 THR B N 1
ATOM 2614 C CA . THR B 1 67 ? 23.766 20.172 2.283 1 81.69 67 THR B CA 1
ATOM 2615 C C . THR B 1 67 ? 23.141 20.719 1.005 1 81.69 67 THR B C 1
ATOM 2617 O O . THR B 1 67 ? 22.062 20.281 0.595 1 81.69 67 THR B O 1
ATOM 2620 N N . LYS B 1 68 ? 23.828 21.734 0.473 1 88.38 68 LYS B N 1
ATOM 2621 C CA . LYS B 1 68 ? 23.344 22.281 -0.788 1 88.38 68 LYS B CA 1
ATOM 2622 C C . LYS B 1 68 ? 23.219 21.203 -1.857 1 88.38 68 LYS B C 1
ATOM 2624 O O . LYS B 1 68 ? 22.234 21.156 -2.594 1 88.38 68 LYS B O 1
ATOM 2629 N N . GLU B 1 69 ? 24.172 20.375 -1.928 1 77.56 69 GLU B N 1
ATOM 2630 C CA . GLU B 1 69 ? 24.188 19.281 -2.902 1 77.56 69 GLU B CA 1
ATOM 2631 C C . GLU B 1 69 ? 23.047 18.312 -2.662 1 77.56 69 GLU B C 1
ATOM 2633 O O . GLU B 1 69 ? 22.375 17.906 -3.605 1 77.56 69 GLU B O 1
ATOM 2638 N N . GLN B 1 70 ? 22.812 18.016 -1.407 1 75.06 70 GLN B N 1
ATOM 2639 C CA . GLN B 1 70 ? 21.719 17.109 -1.057 1 75.06 70 GLN B CA 1
ATOM 2640 C C . GLN B 1 70 ? 20.359 17.719 -1.408 1 75.06 70 GLN B C 1
ATOM 2642 O O . GLN B 1 70 ? 19.484 17.031 -1.913 1 75.06 70 GLN B O 1
ATOM 2647 N N . SER B 1 71 ? 20.266 18.953 -1.123 1 83 71 SER B N 1
ATOM 2648 C CA . SER B 1 71 ? 19.031 19.672 -1.419 1 83 71 SER B CA 1
ATOM 2649 C C . SER B 1 71 ? 18.719 19.625 -2.91 1 83 71 SER B C 1
ATOM 2651 O O . SER B 1 71 ? 17.578 19.344 -3.299 1 83 71 SER B O 1
ATOM 2653 N N . GLU B 1 72 ? 19.656 19.875 -3.717 1 81.56 72 GLU B N 1
ATOM 2654 C CA . GLU B 1 72 ? 19.484 19.875 -5.168 1 81.56 72 GLU B CA 1
ATOM 2655 C C . GLU B 1 72 ? 19.156 18.469 -5.684 1 81.56 72 GLU B C 1
ATOM 2657 O O . GLU B 1 72 ? 18.391 18.312 -6.633 1 81.56 72 GLU B O 1
ATOM 2662 N N . MET B 1 73 ? 19.703 17.578 -5.004 1 73.75 73 MET B N 1
ATOM 2663 C CA . MET B 1 73 ? 19.516 16.203 -5.426 1 73.75 73 MET B CA 1
ATOM 2664 C C . MET B 1 73 ? 18.094 15.727 -5.129 1 73.75 73 MET B C 1
ATOM 2666 O O . MET B 1 73 ? 17.5 14.977 -5.914 1 73.75 73 MET B O 1
ATOM 2670 N N . VAL B 1 74 ? 17.547 16.141 -4.035 1 76.69 74 VAL B N 1
ATOM 2671 C CA . VAL B 1 74 ? 16.266 15.602 -3.592 1 76.69 74 VAL B CA 1
ATOM 2672 C C . VAL B 1 74 ? 15.125 16.344 -4.285 1 76.69 74 VAL B C 1
ATOM 2674 O O . VAL B 1 74 ? 14.055 15.766 -4.52 1 76.69 74 VAL B O 1
ATOM 2677 N N . LYS B 1 75 ? 15.438 17.5 -4.617 1 82.25 75 LYS B N 1
ATOM 2678 C CA . LYS B 1 75 ? 14.398 18.281 -5.281 1 82.25 75 LYS B CA 1
ATOM 2679 C C . LYS B 1 75 ? 14.023 17.672 -6.629 1 82.25 75 LYS B C 1
ATOM 2681 O O . LYS B 1 75 ? 14.891 17.438 -7.473 1 82.25 75 LYS B O 1
ATOM 2686 N N . GLY B 1 76 ? 12.758 17.328 -6.766 1 76.44 76 GLY B N 1
ATOM 2687 C CA . GLY B 1 76 ? 12.281 16.797 -8.031 1 76.44 76 GLY B CA 1
ATOM 2688 C C . GLY B 1 76 ? 12.609 15.328 -8.219 1 76.44 76 GLY B C 1
ATOM 2689 O O . GLY B 1 76 ? 12.539 14.812 -9.336 1 76.44 76 GLY B O 1
ATOM 2690 N N . ALA B 1 77 ? 12.953 14.68 -7.211 1 74.25 77 ALA B N 1
ATOM 2691 C CA . ALA B 1 77 ? 13.406 13.297 -7.277 1 74.25 77 ALA B CA 1
ATOM 2692 C C . ALA B 1 77 ? 12.227 12.336 -7.383 1 74.25 77 ALA B C 1
ATOM 2694 O O . ALA B 1 77 ? 12.383 11.125 -7.191 1 74.25 77 ALA B O 1
ATOM 2695 N N . PHE B 1 78 ? 11.055 12.805 -7.68 1 82.12 78 PHE B N 1
ATOM 2696 C CA . PHE B 1 78 ? 9.891 11.938 -7.832 1 82.12 78 PHE B CA 1
ATOM 2697 C C . PHE B 1 78 ? 9.039 12.375 -9.016 1 82.12 78 PHE B C 1
ATOM 2699 O O . PHE B 1 78 ? 9.117 13.523 -9.445 1 82.12 78 PHE B O 1
ATOM 2706 N N . ASP B 1 79 ? 8.289 11.391 -9.539 1 87.94 79 ASP B N 1
ATOM 2707 C CA . ASP B 1 79 ? 7.426 11.68 -10.68 1 87.94 79 ASP B CA 1
ATOM 2708 C C . ASP B 1 79 ? 5.977 11.852 -10.234 1 87.94 79 ASP B C 1
ATOM 2710 O O . ASP B 1 79 ? 5.215 12.594 -10.859 1 87.94 79 ASP B O 1
ATOM 2714 N N . PHE B 1 80 ? 5.609 11.172 -9.195 1 92.31 80 PHE B N 1
ATOM 2715 C CA . PHE B 1 80 ? 4.25 11.227 -8.664 1 92.31 80 PHE B CA 1
ATOM 2716 C C . PHE B 1 80 ? 4.219 10.773 -7.207 1 92.31 80 PHE B C 1
ATOM 2718 O O . PHE B 1 80 ? 5.223 10.289 -6.684 1 92.31 80 PHE B O 1
ATOM 2725 N N . ILE B 1 81 ? 3.1 11 -6.535 1 92.5 81 ILE B N 1
ATOM 2726 C CA . ILE B 1 81 ? 2.982 10.602 -5.137 1 92.5 81 ILE B CA 1
ATOM 2727 C C . ILE B 1 81 ? 1.85 9.594 -4.984 1 92.5 81 ILE B C 1
ATOM 2729 O O . ILE B 1 81 ? 0.819 9.695 -5.652 1 92.5 81 ILE B O 1
ATOM 2733 N N . GLY B 1 82 ? 2.127 8.594 -4.223 1 92.56 82 GLY B N 1
ATOM 2734 C CA . GLY B 1 82 ? 1.065 7.762 -3.676 1 92.56 82 GLY B CA 1
ATOM 2735 C C . GLY B 1 82 ? 0.579 8.234 -2.32 1 92.56 82 GLY B C 1
ATOM 2736 O O . GLY B 1 82 ? 1.379 8.445 -1.405 1 92.56 82 GLY B O 1
ATOM 2737 N N . LEU B 1 83 ? -0.7 8.422 -2.193 1 92.81 83 LEU B N 1
ATOM 2738 C CA . LEU B 1 83 ? -1.246 8.945 -0.946 1 92.81 83 LEU B CA 1
ATOM 2739 C C . LEU B 1 83 ? -2.072 7.887 -0.226 1 92.81 83 LEU B C 1
ATOM 2741 O O . LEU B 1 83 ? -2.971 7.285 -0.819 1 92.81 83 LEU B O 1
ATOM 2745 N N . ASN B 1 84 ? -1.69 7.609 0.977 1 88.81 84 ASN B N 1
ATOM 2746 C CA . ASN B 1 84 ? -2.498 6.809 1.892 1 88.81 84 ASN B CA 1
ATOM 2747 C C . ASN B 1 84 ? -3.301 7.688 2.846 1 88.81 84 ASN B C 1
ATOM 2749 O O . ASN B 1 84 ? -2.73 8.492 3.588 1 88.81 84 ASN B O 1
ATOM 2753 N N . TYR B 1 85 ? -4.621 7.543 2.84 1 91.25 85 TYR B N 1
ATOM 2754 C CA . TYR B 1 85 ? -5.516 8.32 3.691 1 91.25 85 TYR B CA 1
ATOM 2755 C C . TYR B 1 85 ? -6.551 7.426 4.355 1 91.25 85 TYR B C 1
ATOM 2757 O O . TYR B 1 85 ? -7.344 6.766 3.674 1 91.25 85 TYR B O 1
ATOM 2765 N N . TYR B 1 86 ? -6.602 7.5 5.703 1 86.25 86 TYR B N 1
ATOM 2766 C CA . TYR B 1 86 ? -7.535 6.645 6.43 1 86.25 86 TYR B CA 1
ATOM 2767 C C . TYR B 1 86 ? -8.445 7.469 7.328 1 86.25 86 TYR B C 1
ATOM 2769 O O . TYR B 1 86 ? -9.602 7.102 7.559 1 86.25 86 TYR B O 1
ATOM 2777 N N . SER B 1 87 ? -7.895 8.531 7.824 1 92.19 87 SER B N 1
ATOM 2778 C CA . SER B 1 87 ? -8.617 9.219 8.891 1 92.19 87 SER B CA 1
ATOM 2779 C C . SER B 1 87 ? -8.188 10.68 8.992 1 92.19 87 SER B C 1
ATOM 2781 O O . SER B 1 87 ? -7.344 11.141 8.227 1 92.19 87 SER B O 1
ATOM 2783 N N . SER B 1 88 ? -8.922 11.391 9.844 1 96.75 88 SER B N 1
ATOM 2784 C CA . SER B 1 88 ? -8.586 12.758 10.242 1 96.75 88 SER B CA 1
ATOM 2785 C C . SER B 1 88 ? -8.688 12.922 11.758 1 96.75 88 SER B C 1
ATOM 2787 O O . SER B 1 88 ? -9.297 12.102 12.438 1 96.75 88 SER B O 1
ATOM 2789 N N . SER B 1 89 ? -8.039 13.992 12.195 1 97.38 89 SER B N 1
ATOM 2790 C CA . SER B 1 89 ? -8.047 14.281 13.625 1 97.38 89 SER B CA 1
ATOM 2791 C C . SER B 1 89 ? -8.102 15.781 13.891 1 97.38 89 SER B C 1
ATOM 2793 O O . SER B 1 89 ? -7.832 16.578 12.992 1 97.38 89 SER B O 1
ATOM 2795 N N . TYR B 1 90 ? -8.508 16.031 15.125 1 97.69 90 TYR B N 1
ATOM 2796 C CA . TYR B 1 90 ? -8.336 17.391 15.617 1 97.69 90 TYR B CA 1
ATOM 2797 C C . TYR B 1 90 ? -6.914 17.625 16.109 1 97.69 90 TYR B C 1
ATOM 2799 O O . TYR B 1 90 ? -6.273 16.703 16.625 1 97.69 90 TYR B O 1
ATOM 2807 N N . ALA B 1 91 ? -6.48 18.828 15.938 1 97 91 ALA B N 1
ATOM 2808 C CA . ALA B 1 91 ? -5.18 19.219 16.469 1 97 91 ALA B CA 1
ATOM 2809 C C . ALA B 1 91 ? -5.32 20.406 17.422 1 97 91 ALA B C 1
ATOM 2811 O O . ALA B 1 91 ? -5.902 21.438 17.078 1 97 91 ALA B O 1
ATOM 2812 N N . GLU B 1 92 ? -4.781 20.203 18.625 1 96.75 92 GLU B N 1
ATOM 2813 C CA . GLU B 1 92 ? -4.801 21.234 19.672 1 96.75 92 GLU B CA 1
ATOM 2814 C C . GLU B 1 92 ? -3.383 21.641 20.078 1 96.75 92 GLU B C 1
ATOM 2816 O O . GLU B 1 92 ? -2.535 20.766 20.328 1 96.75 92 GLU B O 1
ATOM 2821 N N . ASN B 1 93 ? -3.227 22.953 20.109 1 96.12 93 ASN B N 1
ATOM 2822 C CA . ASN B 1 93 ? -1.914 23.438 20.531 1 96.12 93 ASN B CA 1
ATOM 2823 C C . ASN B 1 93 ? -1.614 23.031 21.984 1 96.12 93 ASN B C 1
ATOM 2825 O O . ASN B 1 93 ? -2.48 23.141 22.844 1 96.12 93 ASN B O 1
ATOM 2829 N N . VAL B 1 94 ? -0.431 22.484 22.156 1 91.94 94 VAL B N 1
ATOM 2830 C CA . VAL B 1 94 ? 0.054 22.156 23.5 1 91.94 94 VAL B CA 1
ATOM 2831 C C . VAL B 1 94 ? 1.389 22.859 23.75 1 91.94 94 VAL B C 1
ATOM 2833 O O . VAL B 1 94 ? 2.283 22.812 22.891 1 91.94 94 VAL B O 1
ATOM 2836 N N . LEU B 1 95 ? 1.46 23.516 24.844 1 83.88 95 LEU B N 1
ATOM 2837 C CA . LEU B 1 95 ? 2.713 24.156 25.219 1 83.88 95 LEU B CA 1
ATOM 2838 C C . LEU B 1 95 ? 3.727 23.141 25.719 1 83.88 95 LEU B C 1
ATOM 2840 O O . LEU B 1 95 ? 3.359 22.172 26.406 1 83.88 95 LEU B O 1
ATOM 2844 N N . PRO B 1 96 ? 4.914 23.281 25.094 1 75.62 96 PRO B N 1
ATOM 2845 C CA . PRO B 1 96 ? 5.938 22.359 25.594 1 75.62 96 PRO B CA 1
ATOM 2846 C C . PRO B 1 96 ? 6.062 22.375 27.109 1 75.62 96 PRO B C 1
ATOM 2848 O O . PRO B 1 96 ? 5.945 23.422 27.734 1 75.62 96 PRO B O 1
ATOM 2851 N N . SER B 1 97 ? 5.578 21.266 27.719 1 63.56 97 SER B N 1
ATOM 2852 C CA . SER B 1 97 ? 5.789 21.234 29.172 1 63.56 97 SER B CA 1
ATOM 2853 C C . SER B 1 97 ? 7.23 20.891 29.5 1 63.56 97 SER B C 1
ATOM 2855 O O . SER B 1 97 ? 7.871 20.109 28.797 1 63.56 97 SER B O 1
ATOM 2857 N N . TYR B 1 98 ? 7.68 21.641 30.484 1 58.59 98 TYR B N 1
ATOM 2858 C CA . TYR B 1 98 ? 8.977 21.344 31.094 1 58.59 98 TYR B CA 1
ATOM 2859 C C . TYR B 1 98 ? 9.07 19.891 31.516 1 58.59 98 TYR B C 1
ATOM 2861 O O . TYR B 1 98 ? 8.133 19.344 32.125 1 58.59 98 TYR B O 1
ATOM 2869 N N . GLY B 1 99 ? 9.914 19 30.688 1 58.75 99 GLY B N 1
ATOM 2870 C CA . GLY B 1 99 ? 10.156 17.625 31.078 1 58.75 99 GLY B CA 1
ATOM 2871 C C . GLY B 1 99 ? 9.703 16.625 30.031 1 58.75 99 GLY B C 1
ATOM 2872 O O . GLY B 1 99 ? 9.969 15.43 30.156 1 58.75 99 GLY B O 1
ATOM 2873 N N . LEU B 1 100 ? 8.875 17.125 29.219 1 58.34 100 LEU B N 1
ATOM 2874 C CA . LEU B 1 100 ? 8.445 16.125 28.25 1 58.34 100 LEU B CA 1
ATOM 2875 C C . LEU B 1 100 ? 9.578 15.766 27.297 1 58.34 100 LEU B C 1
ATOM 2877 O O . LEU B 1 100 ? 10.289 16.656 26.812 1 58.34 100 LEU B O 1
ATOM 2881 N N . LYS B 1 101 ? 9.812 14.539 27.391 1 62.44 101 LYS B N 1
ATOM 2882 C CA . LYS B 1 101 ? 10.852 13.984 26.531 1 62.44 101 LYS B CA 1
ATOM 2883 C C . LYS B 1 101 ? 10.562 14.258 25.062 1 62.44 101 LYS B C 1
ATOM 2885 O O . LYS B 1 101 ? 9.438 14.062 24.609 1 62.44 101 LYS B O 1
ATOM 2890 N N . ASN B 1 102 ? 11.43 15.148 24.562 1 66.62 102 ASN B N 1
ATOM 2891 C CA . ASN B 1 102 ? 11.367 15.367 23.109 1 66.62 102 ASN B CA 1
ATOM 2892 C C . ASN B 1 102 ? 11.242 14.055 22.344 1 66.62 102 ASN B C 1
ATOM 2894 O O . ASN B 1 102 ? 11.922 13.078 22.672 1 66.62 102 ASN B O 1
ATOM 2898 N N . SER B 1 103 ? 10.047 13.961 21.641 1 67.94 103 SER B N 1
ATOM 2899 C CA . SER B 1 103 ? 9.836 12.789 20.812 1 67.94 103 SER B CA 1
ATOM 2900 C C . SER B 1 103 ? 9.18 13.164 19.484 1 67.94 103 SER B C 1
ATOM 2902 O O . SER B 1 103 ? 8.789 14.32 19.281 1 67.94 103 SER B O 1
ATOM 2904 N N . TYR B 1 104 ? 9.203 12.25 18.672 1 66.25 104 TYR B N 1
ATOM 2905 C CA . TYR B 1 104 ? 8.539 12.461 17.391 1 66.25 104 TYR B CA 1
ATOM 2906 C C . TYR B 1 104 ? 7.094 12.906 17.594 1 66.25 104 TYR B C 1
ATOM 2908 O O . TYR B 1 104 ? 6.594 13.766 16.875 1 66.25 104 TYR B O 1
ATOM 2916 N N . ASN B 1 105 ? 6.578 12.445 18.688 1 67.56 105 ASN B N 1
ATOM 2917 C CA . ASN B 1 105 ? 5.156 12.672 18.906 1 67.56 105 ASN B CA 1
ATOM 2918 C C . ASN B 1 105 ? 4.91 13.953 19.688 1 67.56 105 ASN B C 1
ATOM 2920 O O . ASN B 1 105 ? 3.77 14.414 19.797 1 67.56 105 ASN B O 1
ATOM 2924 N N . THR B 1 106 ? 6 14.562 20.125 1 79.94 106 THR B N 1
ATOM 2925 C CA . THR B 1 106 ? 5.797 15.766 20.922 1 79.94 106 THR B CA 1
ATOM 2926 C C . THR B 1 106 ? 6.441 16.984 20.266 1 79.94 106 THR B C 1
ATOM 2928 O O . THR B 1 106 ? 6.172 18.109 20.656 1 79.94 106 THR B O 1
ATOM 2931 N N . ASP B 1 107 ? 7.254 16.703 19.297 1 83.69 107 ASP B N 1
ATOM 2932 C CA . ASP B 1 107 ? 8.047 17.766 18.688 1 83.69 107 ASP B CA 1
ATOM 2933 C C . ASP B 1 107 ? 7.148 18.781 17.984 1 83.69 107 ASP B C 1
ATOM 2935 O O . ASP B 1 107 ? 7.504 19.969 17.875 1 83.69 107 ASP B O 1
ATOM 2939 N N . PHE B 1 108 ? 5.965 18.375 17.594 1 87.88 108 PHE B N 1
ATOM 2940 C CA . PHE B 1 108 ? 5.129 19.328 16.875 1 87.88 108 PHE B CA 1
ATOM 2941 C C . PHE B 1 108 ? 4.254 20.125 17.828 1 87.88 108 PHE B C 1
ATOM 2943 O O . PHE B 1 108 ? 3.516 21.016 17.406 1 87.88 108 PHE B O 1
ATOM 2950 N N . HIS B 1 109 ? 4.32 19.875 19.125 1 91 109 HIS B N 1
ATOM 2951 C CA . HIS B 1 109 ? 3.662 20.656 20.172 1 91 109 HIS B CA 1
ATOM 2952 C C . HIS B 1 109 ? 2.156 20.719 19.938 1 91 109 HIS B C 1
ATOM 2954 O O . HIS B 1 109 ? 1.567 21.797 19.953 1 91 109 HIS B O 1
ATOM 2960 N N . ALA B 1 110 ? 1.542 19.672 19.688 1 93.88 110 ALA B N 1
ATOM 2961 C CA . ALA B 1 110 ? 0.097 19.578 19.5 1 93.88 110 ALA B CA 1
ATOM 2962 C C . ALA B 1 110 ? -0.439 18.234 20 1 93.88 110 ALA B C 1
ATOM 2964 O O . ALA B 1 110 ? 0.278 17.234 20 1 93.88 110 ALA B O 1
ATOM 2965 N N . ARG B 1 111 ? -1.6 18.25 20.531 1 93.25 111 ARG B N 1
ATOM 2966 C CA . ARG B 1 111 ? -2.352 17.047 20.844 1 93.25 111 ARG B CA 1
ATOM 2967 C C . ARG B 1 111 ? -3.287 16.672 19.688 1 93.25 111 ARG B C 1
ATOM 2969 O O . ARG B 1 111 ? -4.043 17.5 19.203 1 93.25 111 ARG B O 1
ATOM 2976 N N . ILE B 1 112 ? -3.158 15.445 19.25 1 93.69 112 ILE B N 1
ATOM 2977 C CA . ILE B 1 112 ? -4.004 14.898 18.188 1 93.69 112 ILE B CA 1
ATOM 2978 C C . ILE B 1 112 ? -5.109 14.047 18.797 1 93.69 112 ILE B C 1
ATOM 2980 O O . ILE B 1 112 ? -4.836 13.148 19.609 1 93.69 112 ILE B O 1
ATOM 2984 N N . THR B 1 113 ? -6.34 14.359 18.453 1 94.69 113 THR B N 1
ATOM 2985 C CA . THR B 1 113 ? -7.453 13.633 19.062 1 94.69 113 THR B CA 1
ATOM 2986 C C . THR B 1 113 ? -8.609 13.516 18.078 1 94.69 113 THR B C 1
ATOM 2988 O O . THR B 1 113 ? -8.773 14.359 17.188 1 94.69 113 THR B O 1
ATOM 2991 N N . GLY B 1 114 ? -9.367 12.469 18.219 1 95.56 114 GLY B N 1
ATOM 2992 C CA . GLY B 1 114 ? -10.539 12.273 17.391 1 95.56 114 GLY B CA 1
ATOM 2993 C C . GLY B 1 114 ? -11.781 12.953 17.938 1 95.56 114 GLY B C 1
ATOM 2994 O O . GLY B 1 114 ? -12.844 12.922 17.297 1 95.56 114 GLY B O 1
ATOM 2995 N N . SER B 1 115 ? -11.633 13.609 19.109 1 95.88 115 SER B N 1
ATOM 2996 C CA . SER B 1 115 ? -12.805 14.164 19.781 1 95.88 115 SER B CA 1
ATOM 2997 C C . SER B 1 115 ? -12.539 15.594 20.25 1 95.88 115 SER B C 1
ATOM 2999 O O . SER B 1 115 ? -11.453 15.898 20.75 1 95.88 115 SER B O 1
ATOM 3001 N N . ARG B 1 116 ? -13.555 16.453 20.016 1 96 116 ARG B N 1
ATOM 3002 C CA . ARG B 1 116 ? -13.57 17.828 20.516 1 96 116 ARG B CA 1
ATOM 3003 C C . ARG B 1 116 ? -14.75 18.062 21.453 1 96 116 ARG B C 1
ATOM 3005 O O . ARG B 1 116 ? -15.898 18.109 21 1 96 116 ARG B O 1
ATOM 3012 N N . ASN B 1 117 ? -14.453 18.172 22.781 1 92.5 117 ASN B N 1
ATOM 3013 C CA . ASN B 1 117 ? -15.5 18.391 23.766 1 92.5 117 ASN B CA 1
ATOM 3014 C C . ASN B 1 117 ? -16.578 17.312 23.703 1 92.5 117 ASN B C 1
ATOM 3016 O O . ASN B 1 117 ? -17.766 17.609 23.672 1 92.5 117 ASN B O 1
ATOM 3020 N N . GLY B 1 118 ? -16.188 16.062 23.469 1 91.75 118 GLY B N 1
ATOM 3021 C CA . GLY B 1 118 ? -17.094 14.922 23.5 1 91.75 118 GLY B CA 1
ATOM 3022 C C . GLY B 1 118 ? -17.656 14.586 22.125 1 91.75 118 GLY B C 1
ATOM 3023 O O . GLY B 1 118 ? -18.344 13.578 21.969 1 91.75 118 GLY B O 1
ATOM 3024 N N . THR B 1 119 ? -17.422 15.453 21.188 1 94.5 119 THR B N 1
ATOM 3025 C CA . THR B 1 119 ? -17.922 15.203 19.844 1 94.5 119 THR B CA 1
ATOM 3026 C C . THR B 1 119 ? -16.828 14.633 18.938 1 94.5 119 THR B C 1
ATOM 3028 O O . THR B 1 119 ? -15.781 15.258 18.766 1 94.5 119 THR B O 1
ATOM 3031 N N . LEU B 1 120 ? -17.078 13.477 18.344 1 96.56 120 LEU B N 1
ATOM 3032 C CA . LEU B 1 120 ? -16.125 12.844 17.453 1 96.56 120 LEU B CA 1
ATOM 3033 C C . LEU B 1 120 ? -16.047 13.57 16.109 1 96.56 120 LEU B C 1
ATOM 3035 O O . LEU B 1 120 ? -17.047 14.141 15.664 1 96.56 120 LEU B O 1
ATOM 3039 N N . ILE B 1 121 ? -14.922 13.602 15.5 1 97.19 121 ILE B N 1
ATOM 3040 C CA . ILE B 1 121 ? -14.719 14.281 14.227 1 97.19 121 ILE B CA 1
ATOM 3041 C C . ILE B 1 121 ? -15.547 13.594 13.141 1 97.19 121 ILE B C 1
ATOM 3043 O O . ILE B 1 121 ? -15.969 14.234 12.172 1 97.19 121 ILE B O 1
ATOM 3047 N N . GLY B 1 122 ? -15.781 12.258 13.266 1 96.19 122 GLY B N 1
ATOM 3048 C CA . GLY B 1 122 ? -16.578 11.367 12.43 1 96.19 122 GLY B CA 1
ATOM 3049 C C . GLY B 1 122 ? -16.844 10.023 13.086 1 96.19 122 GLY B C 1
ATOM 3050 O O . GLY B 1 122 ? -16.297 9.727 14.156 1 96.19 122 GLY B O 1
ATOM 3051 N N . PRO B 1 123 ? -17.719 9.273 12.438 1 93.75 123 PRO B N 1
ATOM 3052 C CA . PRO B 1 123 ? -17.953 7.941 12.992 1 93.75 123 PRO B CA 1
ATOM 3053 C C . PRO B 1 123 ? -16.672 7.141 13.18 1 93.75 123 PRO B C 1
ATOM 3055 O O . PRO B 1 123 ? -15.781 7.18 12.32 1 93.75 123 PRO B O 1
ATOM 3058 N N . GLN B 1 124 ? -16.594 6.559 14.352 1 90.25 124 GLN B N 1
ATOM 3059 C CA . GLN B 1 124 ? -15.43 5.719 14.648 1 90.25 124 GLN B CA 1
ATOM 3060 C C . GLN B 1 124 ? -15.57 4.344 14 1 90.25 124 GLN B C 1
ATOM 3062 O O . GLN B 1 124 ? -16.625 3.721 14.078 1 90.25 124 GLN B O 1
ATOM 3067 N N . ALA B 1 125 ? -14.531 3.881 13.328 1 84.38 125 ALA B N 1
ATOM 3068 C CA . ALA B 1 125 ? -14.508 2.533 12.766 1 84.38 125 ALA B CA 1
ATOM 3069 C C . ALA B 1 125 ? -14.148 1.499 13.836 1 84.38 125 ALA B C 1
ATOM 3071 O O . ALA B 1 125 ? -14.422 1.701 15.016 1 84.38 125 ALA B O 1
ATOM 3072 N N . ALA B 1 126 ? -13.742 0.322 13.391 1 75.94 126 ALA B N 1
ATOM 3073 C CA . ALA B 1 126 ? -13.383 -0.723 14.344 1 75.94 126 ALA B CA 1
ATOM 3074 C C . ALA B 1 126 ? -12.18 -0.312 15.18 1 75.94 126 ALA B C 1
ATOM 3076 O O . ALA B 1 126 ? -12.141 -0.553 16.391 1 75.94 126 ALA B O 1
ATOM 3077 N N . SER B 1 127 ? -11.234 0.281 14.516 1 75.19 127 SER B N 1
ATOM 3078 C CA . SER B 1 127 ? -10.078 0.815 15.227 1 75.19 127 SER B CA 1
ATOM 3079 C C . SER B 1 127 ? -10.391 2.17 15.852 1 75.19 127 SER B C 1
ATOM 3081 O O . SER B 1 127 ? -11.062 3.002 15.242 1 75.19 127 SER B O 1
ATOM 3083 N N . SER B 1 128 ? -9.852 2.41 17.047 1 81.75 128 SER B N 1
ATOM 3084 C CA . SER B 1 128 ? -10.156 3.627 17.797 1 81.75 128 SER B CA 1
ATOM 3085 C C . SER B 1 128 ? -9.547 4.852 17.125 1 81.75 128 SER B C 1
ATOM 3087 O O . SER B 1 128 ? -10.016 5.973 17.328 1 81.75 128 SER B O 1
ATOM 3089 N N . TRP B 1 129 ? -8.547 4.609 16.344 1 81.56 129 TRP B N 1
ATOM 3090 C CA . TRP B 1 129 ? -7.848 5.734 15.734 1 81.56 129 TRP B CA 1
ATOM 3091 C C . TRP B 1 129 ? -8.477 6.098 14.391 1 81.56 129 TRP B C 1
ATOM 3093 O O . TRP B 1 129 ? -8.188 7.156 13.828 1 81.56 129 TRP B O 1
ATOM 3103 N N . LEU B 1 130 ? -9.25 5.262 13.867 1 85.88 130 LEU B N 1
ATOM 3104 C CA . LEU B 1 130 ? -9.789 5.477 12.531 1 85.88 130 LEU B CA 1
ATOM 3105 C C . LEU B 1 130 ? -11.18 6.094 12.602 1 85.88 130 LEU B C 1
ATOM 3107 O O . LEU B 1 130 ? -12.141 5.43 13 1 85.88 130 LEU B O 1
ATOM 3111 N N . HIS B 1 131 ? -11.258 7.383 12.273 1 93.5 131 HIS B N 1
ATOM 3112 C CA . HIS B 1 131 ? -12.508 8.125 12.172 1 93.5 131 HIS B CA 1
ATOM 3113 C C . HIS B 1 131 ? -12.844 8.445 10.719 1 93.5 131 HIS B C 1
ATOM 3115 O O . HIS B 1 131 ? -12.008 8.977 9.984 1 93.5 131 HIS B O 1
ATOM 3121 N N . ILE B 1 132 ? -14.062 8.086 10.328 1 93.69 132 ILE B N 1
ATOM 3122 C CA . ILE B 1 132 ? -14.5 8.281 8.953 1 93.69 132 ILE B CA 1
ATOM 3123 C C . ILE B 1 132 ? -14.75 9.766 8.695 1 93.69 132 ILE B C 1
ATOM 3125 O O . ILE B 1 132 ? -15.656 10.359 9.273 1 93.69 132 ILE B O 1
ATOM 3129 N N . TYR B 1 133 ? -13.961 10.367 7.863 1 96.81 133 TYR B N 1
ATOM 3130 C CA . TYR B 1 133 ? -14.031 11.79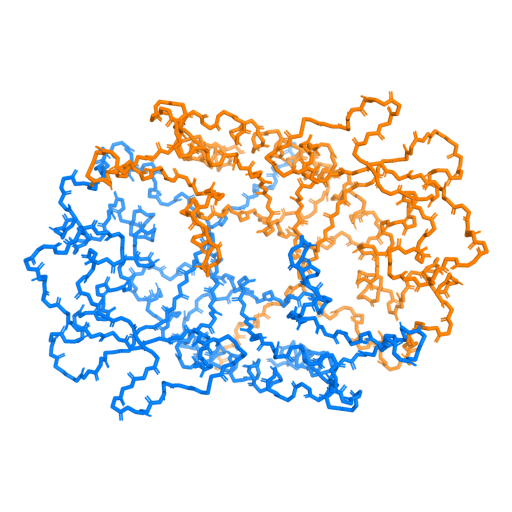7 7.594 1 96.81 133 TYR B CA 1
ATOM 3131 C C . TYR B 1 133 ? -13.664 12.094 6.145 1 96.81 133 TYR B C 1
ATOM 3133 O O . TYR B 1 133 ? -12.578 12.617 5.867 1 96.81 133 TYR B O 1
ATOM 3141 N N . PRO B 1 134 ? -14.617 11.906 5.191 1 96.56 134 PRO B N 1
ATOM 3142 C CA . PRO B 1 134 ? -14.352 12.07 3.762 1 96.56 134 PRO B CA 1
ATOM 3143 C C . PRO B 1 134 ? -13.883 13.484 3.41 1 96.56 134 PRO B C 1
ATOM 3145 O O . PRO B 1 134 ? -13.047 13.656 2.525 1 96.56 134 PRO B O 1
ATOM 3148 N N . GLN B 1 135 ? -14.367 14.477 4.086 1 97.62 135 GLN B N 1
ATOM 3149 C CA . GLN B 1 135 ? -13.984 15.859 3.814 1 97.62 135 GLN B CA 1
ATOM 3150 C C . GLN B 1 135 ? -12.484 16.062 4.012 1 97.62 135 GLN B C 1
ATOM 3152 O O . GLN B 1 135 ? -11.867 16.891 3.334 1 97.62 135 GLN B O 1
ATOM 3157 N N . GLY B 1 136 ? -11.953 15.297 4.895 1 98.44 136 GLY B N 1
ATOM 3158 C CA . GLY B 1 136 ? -10.523 15.383 5.145 1 98.44 136 GLY B CA 1
ATOM 3159 C C . GLY B 1 136 ? -9.688 14.984 3.939 1 98.44 136 GLY B C 1
ATOM 3160 O O . GLY B 1 136 ? -8.625 15.57 3.695 1 98.44 136 GLY B O 1
ATOM 3161 N N . LEU B 1 137 ? -10.125 13.984 3.189 1 97.56 137 LEU B N 1
ATOM 3162 C CA . LEU B 1 137 ? -9.422 13.586 1.97 1 97.56 137 LEU B CA 1
ATOM 3163 C C . LEU B 1 137 ? -9.406 14.734 0.96 1 97.56 137 LEU B C 1
ATOM 3165 O O . LEU B 1 137 ? -8.367 15.031 0.37 1 97.56 137 LEU B O 1
ATOM 3169 N N . ARG B 1 138 ? -10.531 15.383 0.815 1 98 138 ARG B N 1
ATOM 3170 C CA . ARG B 1 138 ? -10.609 16.5 -0.113 1 98 138 ARG B CA 1
ATOM 3171 C C . ARG B 1 138 ? -9.68 17.641 0.312 1 98 138 ARG B C 1
ATOM 3173 O O . ARG B 1 138 ? -8.906 18.156 -0.501 1 98 138 ARG B O 1
ATOM 3180 N N . GLU B 1 139 ? -9.719 17.969 1.56 1 98.56 139 GLU B N 1
ATOM 3181 C CA . GLU B 1 139 ? -8.906 19.078 2.061 1 98.56 139 GLU B CA 1
ATOM 3182 C C . GLU B 1 139 ? -7.414 18.766 1.929 1 98.56 139 GLU B C 1
ATOM 3184 O O . GLU B 1 139 ? -6.621 19.641 1.574 1 98.56 139 GLU B O 1
ATOM 3189 N N . LEU B 1 140 ? -7.094 17.547 2.197 1 98.5 140 LEU B N 1
ATOM 3190 C CA . LEU B 1 140 ? -5.695 17.141 2.09 1 98.5 140 LEU B CA 1
ATOM 3191 C C . LEU B 1 140 ? -5.207 17.25 0.65 1 98.5 140 LEU B C 1
ATOM 3193 O O . LEU B 1 140 ? -4.117 17.766 0.398 1 98.5 140 LEU B O 1
ATOM 3197 N N . LEU B 1 141 ? -6.004 16.781 -0.273 1 98.19 141 LEU B N 1
ATOM 3198 C CA . LEU B 1 141 ? -5.645 16.844 -1.686 1 98.19 141 LEU B CA 1
ATOM 3199 C C . LEU B 1 141 ? -5.516 18.281 -2.16 1 98.19 141 LEU B C 1
ATOM 3201 O O . LEU B 1 141 ? -4.582 18.609 -2.891 1 98.19 141 LEU B O 1
ATOM 3205 N N . LEU B 1 142 ? -6.402 19.141 -1.76 1 98.56 142 LEU B N 1
ATOM 3206 C CA . LEU B 1 142 ? -6.34 20.547 -2.154 1 98.56 142 LEU B CA 1
ATOM 3207 C C . LEU B 1 142 ? -5.152 21.234 -1.498 1 98.56 142 LEU B C 1
ATOM 3209 O O . LEU B 1 142 ? -4.531 22.109 -2.102 1 98.56 142 LEU B O 1
ATOM 3213 N N . TYR B 1 143 ? -4.898 20.875 -0.29 1 98.38 143 TYR B N 1
ATOM 3214 C CA . TYR B 1 143 ? -3.713 21.406 0.374 1 98.38 143 TYR B CA 1
ATOM 3215 C C . TYR B 1 143 ? -2.449 21.062 -0.406 1 98.38 143 TYR B C 1
ATOM 3217 O O . TYR B 1 143 ? -1.59 21.922 -0.621 1 98.38 143 TYR B O 1
ATOM 3225 N N . ILE B 1 144 ? -2.311 19.797 -0.823 1 98.06 144 ILE B N 1
ATOM 3226 C CA . ILE B 1 144 ? -1.149 19.344 -1.585 1 98.06 144 ILE B CA 1
ATOM 3227 C C . ILE B 1 144 ? -1.074 20.109 -2.906 1 98.06 144 ILE B C 1
ATOM 3229 O O . ILE B 1 144 ? 0.008 20.516 -3.332 1 98.06 144 ILE B O 1
ATOM 3233 N N . 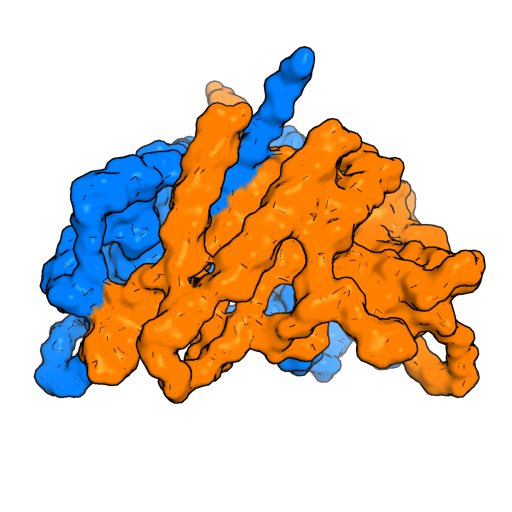LYS B 1 145 ? -2.186 20.281 -3.502 1 98.06 145 LYS B N 1
ATOM 3234 C CA . LYS B 1 145 ? -2.244 21.078 -4.73 1 98.06 145 LYS B CA 1
ATOM 3235 C C . LYS B 1 145 ? -1.701 22.484 -4.508 1 98.06 145 LYS B C 1
ATOM 3237 O O . LYS B 1 145 ? -0.842 22.938 -5.258 1 98.06 145 LYS B O 1
ATOM 3242 N N . GLU B 1 146 ? -2.111 23.109 -3.459 1 98 146 GLU B N 1
ATOM 3243 C CA . GLU B 1 146 ? -1.823 24.516 -3.217 1 98 146 GLU B CA 1
ATOM 3244 C C . GLU B 1 146 ? -0.399 24.719 -2.703 1 98 146 GLU B C 1
ATOM 3246 O O . GLU B 1 146 ? 0.24 25.719 -2.99 1 98 146 GLU B O 1
ATOM 3251 N N . ASN B 1 147 ? 0.108 23.734 -2.057 1 97.44 147 ASN B N 1
ATOM 3252 C CA . ASN B 1 147 ? 1.336 23.984 -1.313 1 97.44 147 ASN B CA 1
ATOM 3253 C C . ASN B 1 147 ? 2.52 23.234 -1.908 1 97.44 147 ASN B C 1
ATOM 3255 O O . ASN B 1 147 ? 3.674 23.531 -1.6 1 97.44 147 ASN B O 1
ATOM 3259 N N . TYR B 1 148 ? 2.254 22.25 -2.787 1 97.06 148 TYR B N 1
ATOM 3260 C CA . TYR B 1 148 ? 3.369 21.438 -3.24 1 97.06 148 TYR B CA 1
ATOM 3261 C C . TYR B 1 148 ? 3.371 21.312 -4.758 1 97.06 148 TYR B C 1
ATOM 3263 O O . TYR B 1 148 ? 3.779 20.281 -5.301 1 97.06 148 TYR B O 1
ATOM 3271 N N . GLY B 1 149 ? 2.811 22.234 -5.477 1 95.94 149 GLY B N 1
ATOM 3272 C CA . GLY B 1 149 ? 2.934 22.344 -6.922 1 95.94 149 GLY B CA 1
ATOM 3273 C C . GLY B 1 149 ? 2.01 21.406 -7.668 1 95.94 149 GLY B C 1
ATOM 3274 O O . GLY B 1 149 ? 2.293 21.016 -8.805 1 95.94 149 GLY B O 1
ATOM 3275 N N . ASN B 1 150 ? 1.021 20.891 -7.055 1 97.12 150 ASN B N 1
ATOM 3276 C CA . ASN B 1 150 ? -0.036 20.047 -7.605 1 97.12 150 ASN B CA 1
ATOM 3277 C C . ASN B 1 150 ? 0.533 18.812 -8.312 1 97.12 150 ASN B C 1
ATOM 3279 O O . ASN B 1 150 ? 0.218 18.562 -9.477 1 97.12 150 ASN B O 1
ATOM 3283 N N . PRO B 1 151 ? 1.327 18.047 -7.617 1 96.31 151 PRO B N 1
ATOM 3284 C CA . PRO B 1 151 ? 1.906 16.859 -8.227 1 96.31 151 PRO B CA 1
ATOM 3285 C C . PRO B 1 151 ? 0.85 15.828 -8.633 1 96.31 151 PRO B C 1
ATOM 3287 O O . PRO B 1 151 ? -0.298 15.906 -8.188 1 96.31 151 PRO B O 1
ATOM 3290 N N . THR B 1 152 ? 1.22 14.977 -9.594 1 95.56 152 THR B N 1
ATOM 3291 C CA . THR B 1 152 ? 0.378 13.828 -9.898 1 95.56 152 THR B CA 1
ATOM 3292 C C . THR B 1 152 ? 0.218 12.93 -8.672 1 95.56 152 THR B C 1
ATOM 3294 O O . THR B 1 152 ? 1.202 12.594 -8.016 1 95.56 152 THR B O 1
ATOM 3297 N N . ILE B 1 153 ? -1.073 12.602 -8.375 1 96.12 153 ILE B N 1
ATOM 3298 C CA . ILE B 1 153 ? -1.335 11.812 -7.176 1 96.12 153 ILE B CA 1
ATOM 3299 C C . ILE B 1 153 ? -2.08 10.539 -7.551 1 96.12 153 ILE B C 1
ATOM 3301 O O . ILE B 1 153 ? -2.988 10.562 -8.383 1 96.12 153 ILE B O 1
ATOM 3305 N N . PHE B 1 154 ? -1.668 9.43 -6.98 1 93.56 154 PHE B N 1
ATOM 3306 C CA . PHE B 1 154 ? -2.447 8.195 -6.91 1 93.56 154 PHE B CA 1
ATOM 3307 C C . PHE B 1 154 ? -2.891 7.918 -5.48 1 93.56 154 PHE B C 1
ATOM 3309 O O . PHE B 1 154 ? -2.084 7.992 -4.551 1 93.56 154 PHE B O 1
ATOM 3316 N N . ILE B 1 155 ? -4.184 7.68 -5.332 1 93 155 ILE B N 1
ATOM 3317 C CA . ILE B 1 155 ? -4.621 7.199 -4.027 1 93 155 ILE B CA 1
ATOM 3318 C C . ILE B 1 155 ? -4.27 5.723 -3.875 1 93 155 ILE B C 1
ATOM 3320 O O . ILE B 1 155 ? -4.906 4.859 -4.484 1 93 155 ILE B O 1
ATOM 3324 N N . THR B 1 156 ? -3.268 5.484 -3.035 1 89.38 156 THR B N 1
ATOM 3325 C CA . THR B 1 156 ? -2.752 4.121 -2.955 1 89.38 156 THR B CA 1
ATOM 3326 C C . THR B 1 156 ? -3.467 3.338 -1.857 1 89.38 156 THR B C 1
ATOM 3328 O O . THR B 1 156 ? -3.568 2.109 -1.929 1 89.38 156 THR B O 1
ATOM 3331 N N . GLU B 1 157 ? -3.873 4.051 -0.777 1 84.81 157 GLU B N 1
ATOM 3332 C CA . GLU B 1 157 ? -4.656 3.391 0.262 1 84.81 157 GLU B CA 1
ATOM 3333 C C . GLU B 1 157 ? -5.758 4.305 0.787 1 84.81 157 GLU B C 1
ATOM 3335 O O . GLU B 1 157 ? -5.52 5.48 1.07 1 84.81 157 GLU B O 1
ATOM 3340 N N . ASN B 1 158 ? -6.891 3.771 0.818 1 86.69 158 ASN B N 1
ATOM 3341 C CA . ASN B 1 158 ? -8.086 4.391 1.384 1 86.69 158 ASN B CA 1
ATOM 3342 C C . ASN B 1 158 ? -9.109 3.342 1.81 1 86.69 158 ASN B C 1
ATOM 3344 O O . ASN B 1 158 ? -9.469 2.465 1.022 1 86.69 158 ASN B O 1
ATOM 3348 N N . GLY B 1 159 ? -9.414 3.285 3.102 1 80.88 159 GLY B N 1
ATOM 3349 C CA . GLY B 1 159 ? -10.352 2.262 3.521 1 80.88 159 GLY B CA 1
ATOM 3350 C C . GLY B 1 159 ? -10.688 2.33 5 1 80.88 159 GLY B C 1
ATOM 3351 O O . GLY B 1 159 ? -10.172 3.188 5.719 1 80.88 159 GLY B O 1
ATOM 3352 N N . VAL B 1 160 ? -11.586 1.451 5.355 1 80.31 160 VAL B N 1
ATOM 3353 C CA . VAL B 1 160 ? -12.094 1.4 6.723 1 80.31 160 VAL B CA 1
ATOM 3354 C C . VAL B 1 160 ? -12.039 -0.034 7.242 1 80.31 160 VAL B C 1
ATOM 3356 O O . VAL B 1 160 ? -12.297 -0.981 6.496 1 80.31 160 VAL B O 1
ATOM 3359 N N . ASP B 1 161 ? -11.57 -0.106 8.484 1 72.12 161 ASP B N 1
ATOM 3360 C CA . ASP B 1 161 ? -11.516 -1.446 9.062 1 72.12 161 ASP B CA 1
ATOM 3361 C C . ASP B 1 161 ? -12.836 -1.808 9.734 1 72.12 161 ASP B C 1
ATOM 3363 O O . ASP B 1 161 ? -13.594 -0.925 10.141 1 72.12 161 ASP B O 1
ATOM 3367 N N . GLU B 1 162 ? -13.18 -3.105 9.633 1 67.25 162 GLU B N 1
ATOM 3368 C CA . GLU B 1 162 ? -14.422 -3.588 10.234 1 67.25 162 GLU B CA 1
ATOM 3369 C C . GLU B 1 162 ? -14.141 -4.547 11.391 1 67.25 162 GLU B C 1
ATOM 3371 O O . GLU B 1 162 ? -13.094 -5.199 11.414 1 67.25 162 GLU B O 1
ATOM 3376 N N . VAL B 1 163 ? -15.109 -4.445 12.438 1 58.22 163 VAL B N 1
ATOM 3377 C CA . VAL B 1 163 ? -15 -5.367 13.57 1 58.22 163 VAL B CA 1
ATOM 3378 C C . VAL B 1 163 ? -15.266 -6.793 13.102 1 58.22 163 VAL B C 1
ATOM 3380 O O . VAL B 1 163 ? -16.219 -7.043 12.352 1 58.22 163 VAL B O 1
ATOM 3383 N N . ASN B 1 164 ? -14.18 -7.73 13.062 1 51.34 164 ASN B N 1
ATOM 3384 C CA . ASN B 1 164 ? -14.383 -9.141 12.727 1 51.34 164 ASN B CA 1
ATOM 3385 C C . ASN B 1 164 ? -15.055 -9.891 13.867 1 51.34 164 ASN B C 1
ATOM 3387 O O . ASN B 1 164 ? -14.453 -10.109 14.922 1 51.34 164 ASN B O 1
ATOM 3391 N N . ASN B 1 165 ? -16.266 -9.641 14.008 1 49.81 165 ASN B N 1
ATOM 3392 C CA . ASN B 1 165 ? -16.875 -10.516 15.008 1 49.81 165 ASN B CA 1
ATOM 3393 C C . ASN B 1 165 ? -17.234 -11.875 14.414 1 49.81 165 ASN B C 1
ATOM 3395 O O . ASN B 1 165 ? -18.094 -11.969 13.547 1 49.81 165 ASN B O 1
ATOM 3399 N N . LYS B 1 166 ? -16.328 -12.773 14.539 1 51.5 166 LYS B N 1
ATOM 3400 C CA . LYS B 1 166 ? -16.547 -14.156 14.141 1 51.5 166 LYS B CA 1
ATOM 3401 C C . LYS B 1 166 ? -17.953 -14.617 14.477 1 51.5 166 LYS B C 1
ATOM 3403 O O . LYS B 1 166 ? -18.5 -15.516 13.828 1 51.5 166 LYS B O 1
ATOM 3408 N N . THR B 1 167 ? -18.469 -13.977 15.422 1 52.22 167 THR B N 1
ATOM 3409 C CA . THR B 1 167 ? -19.75 -14.5 15.906 1 52.22 167 THR B CA 1
ATOM 3410 C C . THR B 1 167 ? -20.922 -13.812 15.203 1 52.22 167 THR B C 1
ATOM 3412 O O . THR B 1 167 ? -22.078 -14.086 15.508 1 52.22 167 THR B O 1
ATOM 3415 N N . MET B 1 168 ? -20.516 -13.016 14.352 1 55.22 168 MET B N 1
ATOM 3416 C CA . MET B 1 168 ? -21.641 -12.32 13.719 1 55.22 168 MET B CA 1
ATOM 3417 C C . MET B 1 168 ? -22.312 -13.211 12.688 1 55.22 168 MET B C 1
ATOM 3419 O O . MET B 1 168 ? -21.656 -13.961 11.969 1 55.22 168 MET B O 1
ATOM 3423 N N . PRO B 1 169 ? -23.656 -13.312 12.797 1 56.09 169 PRO B N 1
ATOM 3424 C CA . PRO B 1 169 ? -24.391 -14.016 11.75 1 56.09 169 PRO B CA 1
ATOM 3425 C C . PRO B 1 169 ? -23.969 -13.602 10.344 1 56.09 169 PRO B C 1
ATOM 3427 O O . PRO B 1 169 ? -23.547 -12.461 10.133 1 56.09 169 PRO B O 1
ATOM 3430 N N . LEU B 1 170 ? -23.953 -14.57 9.438 1 55.78 170 LEU B N 1
ATOM 3431 C CA . LEU B 1 170 ? -23.5 -14.422 8.062 1 55.78 170 LEU B CA 1
ATOM 3432 C C . LEU B 1 170 ? -24.094 -13.172 7.426 1 55.78 170 LEU B C 1
ATOM 3434 O O . LEU B 1 170 ? -23.375 -12.406 6.766 1 55.78 170 LEU B O 1
ATOM 3438 N N . LYS B 1 171 ? -25.422 -13.062 7.68 1 56.41 171 LYS B N 1
ATOM 3439 C CA . LYS B 1 171 ? -26.125 -11.938 7.07 1 56.41 171 LYS B CA 1
ATOM 3440 C C . LYS B 1 171 ? -25.516 -10.609 7.52 1 56.41 171 LYS B C 1
ATOM 3442 O O . LYS B 1 171 ? -25.375 -9.68 6.723 1 56.41 171 LYS B O 1
ATOM 3447 N N . GLU B 1 172 ? -25.156 -10.586 8.742 1 57.72 172 GLU B N 1
ATOM 3448 C CA . GLU B 1 172 ? -24.578 -9.359 9.297 1 57.72 172 GLU B CA 1
ATOM 3449 C C . GLU B 1 172 ? -23.141 -9.164 8.844 1 57.72 172 GLU B C 1
ATOM 3451 O O . GLU B 1 172 ? -22.719 -8.031 8.602 1 57.72 172 GLU B O 1
ATOM 3456 N N . ALA B 1 173 ? -22.531 -10.328 8.609 1 57.19 173 ALA B N 1
ATOM 3457 C CA . ALA B 1 173 ? -21.141 -10.273 8.203 1 57.19 173 ALA B CA 1
ATOM 3458 C C . ALA B 1 173 ? -21 -9.781 6.766 1 57.19 173 ALA B C 1
ATOM 3460 O O . ALA B 1 173 ? -20 -9.164 6.402 1 57.19 173 ALA B O 1
ATOM 3461 N N . LEU B 1 174 ? -22.156 -10.039 6.18 1 57.38 174 LEU B N 1
ATOM 3462 C CA . LEU B 1 174 ? -22.141 -9.672 4.77 1 57.38 174 LEU B CA 1
ATOM 3463 C C . LEU B 1 174 ? -22.562 -8.219 4.586 1 57.38 174 LEU B C 1
ATOM 3465 O O . LEU B 1 174 ? -22.297 -7.617 3.543 1 57.38 174 LEU B O 1
ATOM 3469 N N . ASN B 1 175 ? -23.25 -7.754 5.711 1 59.03 175 ASN B N 1
ATOM 3470 C CA . ASN B 1 175 ? -23.719 -6.375 5.633 1 59.03 175 ASN B CA 1
ATOM 3471 C C . ASN B 1 175 ? -22.609 -5.391 5.996 1 59.03 175 ASN B C 1
ATOM 3473 O O . ASN B 1 175 ? -22.469 -5.016 7.164 1 59.03 175 ASN B O 1
ATOM 3477 N N . ASP B 1 176 ? -21.828 -5.125 5 1 71.62 176 ASP B N 1
ATOM 3478 C CA . ASP B 1 176 ? -20.719 -4.188 5.191 1 71.62 176 ASP B CA 1
ATOM 3479 C C . ASP B 1 176 ? -21.094 -2.789 4.715 1 71.62 176 ASP B C 1
ATOM 3481 O O . ASP B 1 176 ? -20.328 -2.15 3.98 1 71.62 176 ASP B O 1
ATOM 3485 N N . ASN B 1 177 ? -22.281 -2.285 5.203 1 72.69 177 ASN B N 1
ATOM 3486 C CA . ASN B 1 177 ? -22.797 -0.976 4.824 1 72.69 177 ASN B CA 1
ATOM 3487 C C . ASN B 1 177 ? -21.812 0.14 5.172 1 72.69 177 ASN B C 1
ATOM 3489 O O . ASN B 1 177 ? -21.703 1.123 4.438 1 72.69 177 ASN B O 1
ATOM 3493 N N . THR B 1 178 ? -21.156 -0.047 6.246 1 77.5 178 THR B N 1
ATOM 3494 C CA . THR B 1 178 ? -20.203 0.968 6.648 1 77.5 178 THR B CA 1
ATOM 3495 C C . THR B 1 178 ? -19.094 1.113 5.598 1 77.5 178 THR B C 1
ATOM 3497 O O . THR B 1 178 ? -18.688 2.229 5.266 1 77.5 178 THR B O 1
ATOM 3500 N N . ARG B 1 179 ? -18.656 0.042 5.078 1 79.31 179 ARG B N 1
ATOM 3501 C CA . ARG B 1 179 ? -17.625 0.071 4.051 1 79.31 179 ARG B CA 1
ATOM 3502 C C . ARG B 1 179 ? -18.141 0.736 2.777 1 79.31 179 ARG B C 1
ATOM 3504 O O . ARG B 1 179 ? -17.438 1.562 2.182 1 79.31 179 ARG B O 1
ATOM 3511 N N . ILE B 1 180 ? -19.312 0.409 2.398 1 76.94 180 ILE B N 1
ATOM 3512 C CA . ILE B 1 180 ? -19.922 0.979 1.197 1 76.94 180 ILE B CA 1
ATOM 3513 C C . ILE B 1 180 ? -20.062 2.49 1.357 1 76.94 180 ILE B C 1
ATOM 3515 O O . ILE B 1 180 ? -19.688 3.254 0.46 1 76.94 180 ILE B O 1
ATOM 3519 N N . GLU B 1 181 ? -20.578 2.863 2.484 1 82.44 181 GLU B N 1
ATOM 3520 C CA . GLU B 1 181 ? -20.75 4.289 2.742 1 82.44 181 GLU B CA 1
ATOM 3521 C C . GLU B 1 181 ? -19.406 5.016 2.793 1 82.44 181 GLU B C 1
ATOM 3523 O O . GLU B 1 181 ? -19.297 6.137 2.295 1 82.44 181 GLU B O 1
ATOM 3528 N N . TYR B 1 182 ? -18.469 4.359 3.4 1 86.81 182 TYR B N 1
ATOM 3529 C CA . TYR B 1 182 ? -17.125 4.934 3.455 1 86.81 182 TYR B CA 1
ATOM 3530 C C . TYR B 1 182 ? -16.609 5.25 2.055 1 86.81 182 TYR B C 1
ATOM 3532 O O . TYR B 1 182 ? -16.219 6.383 1.771 1 86.81 182 TYR B O 1
ATOM 3540 N N . TYR B 1 183 ? -16.672 4.258 1.227 1 83.25 183 TYR B N 1
ATOM 3541 C CA . TYR B 1 183 ? -16.125 4.43 -0.114 1 83.25 183 TYR B CA 1
ATOM 3542 C C . TYR B 1 183 ? -16.938 5.441 -0.91 1 83.25 183 TYR B C 1
ATOM 3544 O O . TYR B 1 183 ? -16.375 6.273 -1.628 1 83.25 183 TYR B O 1
ATOM 3552 N N . HIS B 1 184 ? -18.203 5.359 -0.776 1 82.25 184 HIS B N 1
ATOM 3553 C CA . HIS B 1 184 ? -19.047 6.309 -1.486 1 82.25 184 HIS B CA 1
ATOM 3554 C C . HIS B 1 184 ? -18.688 7.746 -1.123 1 82.25 184 HIS B C 1
ATOM 3556 O O . HIS B 1 184 ? -18.453 8.57 -2.006 1 82.25 184 HIS B O 1
ATOM 3562 N N . LYS B 1 185 ? -18.641 8.023 0.101 1 89.25 185 LYS B N 1
ATOM 3563 C CA . LYS B 1 185 ? -18.406 9.391 0.567 1 89.25 185 LYS B CA 1
ATOM 3564 C C . LYS B 1 185 ? -16.984 9.852 0.24 1 89.25 185 LYS B C 1
ATOM 3566 O O . LYS B 1 185 ? -16.781 11.008 -0.132 1 89.25 185 LYS B O 1
ATOM 3571 N N . HIS B 1 186 ? -16.062 8.93 0.376 1 92.19 186 HIS B N 1
ATOM 3572 C CA . HIS B 1 186 ? -14.68 9.32 0.105 1 92.19 186 HIS B CA 1
ATOM 3573 C C . HIS B 1 186 ? -14.438 9.492 -1.392 1 92.19 186 HIS B C 1
ATOM 3575 O O . HIS B 1 186 ? -13.68 10.367 -1.807 1 92.19 186 HIS B O 1
ATOM 3581 N N . LEU B 1 187 ? -15.07 8.688 -2.168 1 87.25 187 LEU B N 1
ATOM 3582 C CA . LEU B 1 187 ? -14.922 8.852 -3.611 1 87.25 187 LEU B CA 1
ATOM 3583 C C . LEU B 1 187 ? -15.602 10.133 -4.086 1 87.25 187 LEU B C 1
ATOM 3585 O O . LEU B 1 187 ? -15.125 10.781 -5.02 1 87.25 187 LEU B O 1
ATOM 3589 N N . LEU B 1 188 ? -16.703 10.445 -3.465 1 87.31 188 LEU B N 1
ATOM 3590 C CA . LEU B 1 188 ? -17.328 11.727 -3.768 1 87.31 188 LEU B CA 1
ATOM 3591 C C . LEU B 1 188 ? -16.422 12.891 -3.393 1 87.31 188 LEU B C 1
ATOM 3593 O O . LEU B 1 188 ? -16.266 13.844 -4.16 1 87.31 188 LEU B O 1
ATOM 3597 N N . ALA B 1 189 ? -15.836 12.789 -2.244 1 93.94 189 ALA B N 1
ATOM 3598 C CA . ALA B 1 189 ? -14.883 13.812 -1.813 1 93.94 189 ALA B CA 1
ATOM 3599 C C . ALA B 1 189 ? -13.703 13.914 -2.783 1 93.94 189 ALA B C 1
ATOM 3601 O O . ALA B 1 189 ? -13.242 15.008 -3.096 1 93.94 189 ALA B O 1
ATOM 3602 N N . LEU B 1 190 ? -13.258 12.742 -3.211 1 92.75 190 LEU B N 1
ATOM 3603 C CA . LEU B 1 190 ? -12.172 12.68 -4.184 1 92.75 190 LEU B CA 1
ATOM 3604 C C . LEU B 1 190 ? -12.57 13.367 -5.488 1 92.75 190 LEU B C 1
ATOM 3606 O O . LEU B 1 190 ? -11.812 14.172 -6.027 1 92.75 190 LEU B O 1
ATOM 3610 N N . ARG B 1 191 ? -13.727 13.07 -5.961 1 88.31 191 ARG B N 1
ATOM 3611 C CA . ARG B 1 191 ? -14.234 13.68 -7.184 1 88.31 191 ARG B CA 1
ATOM 3612 C C . ARG B 1 191 ? -14.32 15.195 -7.047 1 88.31 191 ARG B C 1
ATOM 3614 O O . ARG B 1 191 ? -13.961 15.93 -7.973 1 88.31 191 ARG B O 1
ATOM 3621 N N . ASN B 1 192 ? -14.797 15.641 -5.934 1 92.88 192 ASN B N 1
ATOM 3622 C CA . ASN B 1 192 ? -14.891 17.078 -5.684 1 92.88 192 ASN B CA 1
ATOM 3623 C C . ASN B 1 192 ? -13.516 17.734 -5.676 1 92.88 192 ASN B C 1
ATOM 3625 O O . ASN B 1 192 ? -13.352 18.844 -6.195 1 92.88 192 ASN B O 1
ATOM 3629 N N . ALA B 1 193 ? -12.562 17.062 -5.086 1 96.12 193 ALA B N 1
ATOM 3630 C CA . ALA B 1 193 ? -11.195 17.594 -5.086 1 96.12 193 ALA B CA 1
ATOM 3631 C C . ALA B 1 193 ? -10.656 17.703 -6.508 1 96.12 193 ALA B C 1
ATOM 3633 O O . ALA B 1 193 ? -10 18.688 -6.855 1 96.12 193 ALA B O 1
ATOM 3634 N N . MET B 1 194 ? -10.922 16.672 -7.32 1 93.5 194 MET B N 1
ATOM 3635 C CA . MET B 1 194 ? -10.477 16.672 -8.711 1 93.5 194 MET B CA 1
ATOM 3636 C C . MET B 1 194 ? -11.133 17.812 -9.492 1 93.5 194 MET B C 1
ATOM 3638 O O . MET B 1 194 ? -10.477 18.484 -10.289 1 93.5 194 MET B O 1
ATOM 3642 N N . ARG B 1 195 ? -12.344 18.031 -9.242 1 92 195 ARG B N 1
ATOM 3643 C CA . ARG B 1 195 ? -13.07 19.125 -9.875 1 92 195 ARG B CA 1
ATOM 3644 C C . ARG B 1 195 ? -12.453 20.469 -9.516 1 92 195 ARG B C 1
ATOM 3646 O O . ARG B 1 195 ? -12.406 21.375 -10.344 1 92 195 ARG B O 1
ATOM 3653 N N . ASP B 1 196 ? -12 20.5 -8.32 1 96.44 196 ASP B N 1
ATOM 3654 C CA . ASP B 1 196 ? -11.398 21.734 -7.84 1 96.44 196 ASP B CA 1
ATOM 3655 C C . ASP B 1 196 ? -9.922 21.812 -8.227 1 96.44 196 ASP B C 1
ATOM 3657 O O . ASP B 1 196 ? -9.203 22.719 -7.781 1 96.44 196 ASP B O 1
ATOM 3661 N N . GLY B 1 197 ? -9.422 20.844 -8.977 1 96.31 197 GLY B N 1
ATOM 3662 C CA . GLY B 1 197 ? -8.133 21.016 -9.641 1 96.31 197 GLY B CA 1
ATOM 3663 C C . GLY B 1 197 ? -7.062 20.094 -9.102 1 96.31 197 GLY B C 1
ATOM 3664 O O . GLY B 1 197 ? -5.918 20.125 -9.555 1 96.31 197 GLY B O 1
ATOM 3665 N N . ALA B 1 198 ? -7.387 19.234 -8.094 1 96.88 198 ALA B N 1
ATOM 3666 C CA . ALA B 1 198 ? -6.395 18.281 -7.617 1 96.88 198 ALA B CA 1
ATOM 3667 C C . ALA B 1 198 ? -5.996 17.297 -8.727 1 96.88 198 ALA B C 1
ATOM 3669 O O . ALA B 1 198 ? -6.852 16.812 -9.469 1 96.88 198 ALA B O 1
ATOM 3670 N N . ASN B 1 199 ? -4.727 17.016 -8.906 1 96.69 199 ASN B N 1
ATOM 3671 C CA . ASN B 1 199 ? -4.188 16.203 -10 1 96.69 199 ASN B CA 1
ATOM 3672 C C . ASN B 1 199 ? -4.129 14.727 -9.633 1 96.69 199 ASN B C 1
ATOM 3674 O O . ASN B 1 199 ? -3.049 14.133 -9.602 1 96.69 199 ASN B O 1
ATOM 3678 N N . VAL B 1 200 ? -5.305 14.148 -9.359 1 94.88 200 VAL B N 1
ATOM 3679 C CA . VAL B 1 200 ? -5.402 12.727 -9.047 1 94.88 200 VAL B CA 1
ATOM 3680 C C . VAL B 1 200 ? -5.625 11.93 -10.328 1 94.88 200 VAL B C 1
ATOM 3682 O O . VAL B 1 200 ? -6.586 12.18 -11.062 1 94.88 200 VAL B O 1
ATOM 3685 N N . LYS B 1 201 ? -4.73 10.906 -10.547 1 93.12 201 LYS B N 1
ATOM 3686 C CA . LYS B 1 201 ? -4.801 10.188 -11.812 1 93.12 201 LYS B CA 1
ATOM 3687 C C . LYS B 1 201 ? -5.312 8.758 -11.609 1 93.12 201 LYS B C 1
ATOM 3689 O O . LYS B 1 201 ? -5.719 8.094 -12.57 1 93.12 201 LYS B O 1
ATOM 3694 N N . GLY B 1 202 ? -5.27 8.375 -10.383 1 90.62 202 GLY B N 1
ATOM 3695 C CA . GLY B 1 202 ? -5.707 7.004 -10.172 1 90.62 202 GLY B CA 1
ATOM 3696 C C . GLY B 1 202 ? -6.047 6.703 -8.727 1 90.62 202 GLY B C 1
ATOM 3697 O O . GLY B 1 202 ? -5.574 7.387 -7.816 1 90.62 202 GLY B O 1
ATOM 3698 N N . TYR B 1 203 ? -6.914 5.77 -8.516 1 89.75 203 TYR B N 1
ATOM 3699 C CA . TYR B 1 203 ? -7.367 5.25 -7.23 1 89.75 203 TYR B CA 1
ATOM 3700 C C . TYR B 1 203 ? -7.211 3.736 -7.168 1 89.75 203 TYR B C 1
ATOM 3702 O O . TYR B 1 203 ? -7.77 3.014 -7.996 1 89.75 203 TYR B O 1
ATOM 3710 N N . PHE B 1 204 ? -6.375 3.26 -6.219 1 86.31 204 PHE B N 1
ATOM 3711 C CA . PHE B 1 204 ? -6.207 1.821 -6.047 1 86.31 204 PHE B CA 1
ATOM 3712 C C . PHE B 1 204 ? -7.25 1.267 -5.082 1 86.31 204 PHE B C 1
ATOM 3714 O O . PHE B 1 204 ? -7.363 1.73 -3.947 1 86.31 204 PHE B O 1
ATOM 3721 N N . ALA B 1 205 ? -7.996 0.441 -5.617 1 73.31 205 ALA B N 1
ATOM 3722 C CA . ALA B 1 205 ? -8.938 -0.272 -4.754 1 73.31 205 ALA B CA 1
ATOM 3723 C C . ALA B 1 205 ? -8.32 -1.571 -4.238 1 73.31 205 ALA B C 1
ATOM 3725 O O . ALA B 1 205 ? -7.629 -2.273 -4.973 1 73.31 205 ALA B O 1
ATOM 3726 N N . TRP B 1 206 ? -8.016 -1.607 -2.953 1 61.09 206 TRP B N 1
ATOM 3727 C CA . TRP B 1 206 ? -7.41 -2.812 -2.398 1 61.09 206 TRP B CA 1
ATOM 3728 C C . TRP B 1 206 ? -8.281 -4.035 -2.662 1 61.09 206 TRP B C 1
ATOM 3730 O O . TRP B 1 206 ? -9.508 -3.947 -2.621 1 61.09 206 TRP B O 1
ATOM 3740 N N . SER B 1 207 ? -7.66 -4.84 -3.506 1 48.59 207 SER B N 1
ATOM 3741 C CA . SER B 1 207 ? -8.32 -6.117 -3.754 1 48.59 207 SER B CA 1
ATOM 3742 C C . SER B 1 207 ? -8.953 -6.664 -2.48 1 48.59 207 SER B C 1
ATOM 3744 O O . SER B 1 207 ? -8.469 -6.406 -1.378 1 48.59 207 SER B O 1
ATOM 3746 N N . LEU B 1 208 ? -10.172 -6.641 -2.51 1 40.03 208 LEU B N 1
ATOM 3747 C CA . LEU B 1 208 ? -11.141 -7.133 -1.54 1 40.03 208 LEU B CA 1
ATOM 3748 C C . LEU B 1 208 ? -10.531 -8.227 -0.668 1 40.03 208 LEU B C 1
ATOM 3750 O O . LEU B 1 208 ? -11.156 -8.672 0.3 1 40.03 208 LEU B O 1
ATOM 3754 N N . LEU B 1 209 ? -9.719 -9.164 -1.257 1 37.47 209 LEU B N 1
ATOM 3755 C CA . LEU B 1 209 ? -9.523 -10.312 -0.376 1 37.47 209 LEU B CA 1
ATOM 3756 C C . LEU B 1 209 ? -8.766 -9.906 0.884 1 37.47 209 LEU B C 1
ATOM 3758 O O . LEU B 1 209 ? -8.023 -8.922 0.876 1 37.47 209 LEU B O 1
ATOM 3762 N N . ASP B 1 210 ? -9.203 -10.352 1.964 1 38.72 210 ASP B N 1
ATOM 3763 C CA . ASP B 1 210 ? -8.711 -10.297 3.336 1 38.72 210 ASP B CA 1
ATOM 3764 C C . ASP B 1 210 ? -7.188 -10.203 3.367 1 38.72 210 ASP B C 1
ATOM 3766 O O . ASP B 1 210 ? -6.492 -11.07 2.834 1 38.72 210 ASP B O 1
ATOM 3770 N N . ASN B 1 211 ? -6.59 -9.016 2.889 1 36.12 211 ASN B N 1
ATOM 3771 C CA . ASN B 1 211 ? -5.203 -9.008 3.344 1 36.12 211 ASN B CA 1
ATOM 3772 C C . ASN B 1 211 ? -4.973 -10.031 4.453 1 36.12 211 ASN B C 1
ATOM 3774 O O . ASN B 1 211 ? -5.551 -9.922 5.535 1 36.12 211 ASN B O 1
ATOM 3778 N N . PHE B 1 212 ? -5.016 -11.219 4.074 1 32.22 212 PHE B N 1
ATOM 3779 C CA . PHE B 1 212 ? -4.508 -12.109 5.113 1 32.22 212 PHE B CA 1
ATOM 3780 C C . PHE B 1 212 ? -3.438 -11.406 5.945 1 32.22 212 PHE B C 1
ATOM 3782 O O . PHE B 1 212 ? -2.371 -11.062 5.434 1 32.22 212 PHE B O 1
ATOM 3789 N N . GLU B 1 213 ? -3.82 -10.297 6.621 1 34.19 213 GLU B N 1
ATOM 3790 C CA . GLU B 1 213 ? -2.809 -10.039 7.641 1 34.19 213 GLU B CA 1
ATOM 3791 C C . GLU B 1 213 ? -1.964 -11.281 7.91 1 34.19 213 GLU B C 1
ATOM 3793 O O . GLU B 1 213 ? -2.48 -12.297 8.375 1 34.19 213 GLU B O 1
ATOM 3798 N N . TRP B 1 214 ? -1.026 -11.562 6.902 1 29.62 214 TRP B N 1
ATOM 3799 C CA . TRP B 1 214 ? -0.158 -12.711 7.133 1 29.62 214 TRP B CA 1
ATOM 3800 C C . TRP B 1 214 ? -0.218 -13.156 8.594 1 29.62 214 TRP B C 1
ATOM 3802 O O . TRP B 1 214 ? -0.505 -14.32 8.883 1 29.62 214 TRP B O 1
ATOM 3812 N N . ALA B 1 215 ? 0.931 -12.758 9.148 1 29.83 215 ALA B N 1
ATOM 3813 C CA . ALA B 1 215 ? 1.244 -13.461 10.383 1 29.83 215 ALA B CA 1
ATOM 3814 C C . ALA B 1 215 ? 0.088 -13.367 11.375 1 29.83 215 ALA B C 1
ATOM 3816 O O . ALA B 1 215 ? -0.223 -14.336 12.07 1 29.83 215 ALA B O 1
ATOM 3817 N N . ASP B 1 216 ? -0.11 -12.062 11.883 1 29.12 216 ASP B N 1
ATOM 3818 C CA . ASP B 1 216 ? -0.746 -11.969 13.195 1 29.12 216 ASP B CA 1
ATOM 3819 C C . ASP B 1 216 ? -2.26 -11.812 13.062 1 29.12 216 ASP B C 1
ATOM 3821 O O . ASP B 1 216 ? -2.738 -10.859 12.438 1 29.12 216 ASP B O 1
ATOM 3825 N N . GLY B 1 217 ? -3.188 -12.891 13.438 1 29.66 217 GLY B N 1
ATOM 3826 C CA . GLY B 1 217 ? -4.559 -13.242 13.773 1 29.66 217 GLY B CA 1
ATOM 3827 C C . GLY B 1 217 ? -5.574 -12.711 12.781 1 29.66 217 GLY B C 1
ATOM 3828 O O . GLY B 1 217 ? -5.277 -11.797 12.008 1 29.66 217 GLY B O 1
ATOM 3829 N N . TYR B 1 218 ? -6.738 -13.562 12.312 1 33.88 218 TYR B N 1
ATOM 3830 C CA . TYR B 1 218 ? -8 -13.734 11.609 1 33.88 218 TYR B CA 1
ATOM 3831 C C . TYR B 1 218 ? -8.828 -12.453 11.641 1 33.88 218 TYR B C 1
ATOM 3833 O O . TYR B 1 218 ? -9.898 -12.383 11.039 1 33.88 218 TYR B O 1
ATOM 3841 N N . THR B 1 219 ? -8.625 -11.508 12.398 1 36.19 219 THR B N 1
ATOM 3842 C CA . THR B 1 219 ? -9.844 -10.758 12.656 1 36.19 219 THR B CA 1
ATOM 3843 C C . THR B 1 219 ? -10.094 -9.727 11.562 1 36.19 219 THR B C 1
ATOM 3845 O O . THR B 1 219 ? -11.242 -9.391 11.258 1 36.19 219 THR B O 1
ATOM 3848 N N . LEU B 1 220 ? -9.305 -8.773 11.43 1 37.44 220 LEU B N 1
ATOM 3849 C CA . LEU B 1 220 ? -9.812 -7.633 10.672 1 37.44 220 LEU B CA 1
ATOM 3850 C C . LEU B 1 220 ? -9.836 -7.938 9.18 1 37.44 220 LEU B C 1
ATOM 3852 O O . LEU B 1 220 ? -8.812 -8.336 8.609 1 37.44 220 LEU B O 1
ATOM 3856 N N . ARG B 1 221 ? -10.992 -8.336 8.633 1 43.09 221 ARG B N 1
ATOM 3857 C CA . ARG B 1 221 ? -11.156 -8.688 7.227 1 43.09 221 ARG B CA 1
ATOM 3858 C C . ARG B 1 221 ? -11.312 -7.438 6.367 1 43.09 221 ARG B C 1
ATOM 3860 O O . ARG B 1 221 ? -12.227 -6.637 6.594 1 43.09 221 ARG B O 1
ATOM 3867 N N . PHE B 1 222 ? -10.328 -6.84 5.965 1 43.34 222 PHE B N 1
ATOM 3868 C CA . PHE B 1 222 ? -10.43 -5.715 5.047 1 43.34 222 PHE B CA 1
ATOM 3869 C C . PHE B 1 222 ? -10.898 -6.176 3.674 1 43.34 222 PHE B C 1
ATOM 3871 O O . PHE B 1 222 ? -11.305 -5.359 2.844 1 43.34 222 PHE B O 1
ATOM 3878 N N . GLY B 1 223 ? -11.281 -7.559 3.533 1 51.03 223 GLY B N 1
ATOM 3879 C CA . GLY B 1 223 ? -11.492 -8.016 2.17 1 51.03 223 GLY B CA 1
ATOM 3880 C C . GLY B 1 223 ? -12.961 -8.039 1.771 1 51.03 223 GLY B C 1
ATOM 3881 O O . GLY B 1 223 ? -13.836 -7.828 2.607 1 51.03 223 GLY B O 1
ATOM 3882 N N . LEU B 1 224 ? -13.273 -8.008 0.38 1 56.97 224 LEU B N 1
ATOM 3883 C CA . LEU B 1 224 ? -14.57 -7.973 -0.286 1 56.97 224 LEU B CA 1
ATOM 3884 C C . LEU B 1 224 ? -15.273 -9.32 -0.178 1 56.97 224 LEU B C 1
ATOM 3886 O O . LEU B 1 224 ? -16.438 -9.445 -0.543 1 56.97 224 LEU B O 1
ATOM 3890 N N . ASN B 1 225 ? -14.531 -10.398 0.427 1 56.44 225 ASN B N 1
ATOM 3891 C CA . ASN B 1 225 ? -15.203 -11.688 0.541 1 56.44 225 ASN B CA 1
ATOM 3892 C C . ASN B 1 225 ? -15.258 -12.164 1.99 1 56.44 225 ASN B C 1
ATOM 3894 O O . ASN B 1 225 ? -14.344 -11.891 2.773 1 56.44 225 ASN B O 1
ATOM 3898 N N . PHE B 1 226 ? -16.453 -12.734 2.35 1 57.22 226 PHE B N 1
ATOM 3899 C CA . PHE B 1 226 ? -16.656 -13.367 3.65 1 57.22 226 PHE B CA 1
ATOM 3900 C C . PHE B 1 226 ? -16.547 -14.883 3.541 1 57.22 226 PHE B C 1
ATOM 3902 O O . PHE B 1 226 ? -17.125 -15.492 2.643 1 57.22 226 PHE B O 1
ATOM 3909 N N . VAL B 1 227 ? -15.594 -15.445 4.25 1 56.56 227 VAL B N 1
ATOM 3910 C CA . VAL B 1 227 ? -15.5 -16.891 4.309 1 56.56 227 VAL B CA 1
ATOM 3911 C C . VAL B 1 227 ? -16.375 -17.422 5.438 1 56.56 227 VAL B C 1
ATOM 3913 O O . VAL B 1 227 ? -16.203 -17.047 6.598 1 56.56 227 VAL B O 1
ATOM 3916 N N . ASP B 1 228 ? -17.391 -18.219 5.117 1 59.97 228 ASP B N 1
ATOM 3917 C CA . ASP B 1 228 ? -18.359 -18.797 6.055 1 59.97 228 ASP B CA 1
ATOM 3918 C C . ASP B 1 228 ? -17.828 -20.094 6.656 1 59.97 228 ASP B C 1
ATOM 3920 O O . ASP B 1 228 ? -17.938 -21.172 6.051 1 59.97 228 ASP B O 1
ATOM 3924 N N . TYR B 1 229 ? -17.25 -20.016 7.816 1 60.12 229 TYR B N 1
ATOM 3925 C CA . TYR B 1 229 ? -16.641 -21.156 8.484 1 60.12 229 TYR B CA 1
ATOM 3926 C C . TYR B 1 229 ? -17.703 -22.172 8.906 1 60.12 229 TYR B C 1
ATOM 3928 O O . TYR B 1 229 ? -17.406 -23.344 9.086 1 60.12 229 TYR B O 1
ATOM 3936 N N . ASP B 1 230 ? -18.859 -21.703 9.094 1 60.53 230 ASP B N 1
ATOM 3937 C CA . ASP B 1 230 ? -19.938 -22.562 9.562 1 60.53 230 ASP B CA 1
ATOM 3938 C C . ASP B 1 230 ? -20.578 -23.328 8.406 1 60.53 230 ASP B C 1
ATOM 3940 O O . ASP B 1 230 ? -21.359 -24.266 8.617 1 60.53 230 ASP B O 1
ATOM 3944 N N . ASP B 1 231 ? -20.297 -22.891 7.32 1 64.06 231 ASP B N 1
ATOM 3945 C CA . ASP B 1 231 ? -20.844 -23.547 6.141 1 64.06 231 ASP B CA 1
ATOM 3946 C C . ASP B 1 231 ? -19.734 -24.016 5.207 1 64.06 231 ASP B C 1
ATOM 3948 O O . ASP B 1 231 ? -19.672 -23.609 4.043 1 64.06 231 ASP B O 1
ATOM 3952 N N . GLY B 1 232 ? -18.891 -24.875 5.75 1 60.69 232 GLY B N 1
ATOM 3953 C CA . GLY B 1 232 ? -17.875 -25.531 4.949 1 60.69 232 GLY B CA 1
ATOM 3954 C C . GLY B 1 232 ? -16.891 -24.562 4.328 1 60.69 232 GLY B C 1
ATOM 3955 O O . GLY B 1 232 ? -16.406 -24.781 3.217 1 60.69 232 GLY B O 1
ATOM 3956 N N . MET B 1 233 ? -16.828 -23.266 4.832 1 61.12 233 MET B N 1
ATOM 3957 C CA . MET B 1 233 ? -15.875 -22.25 4.391 1 61.12 233 MET B CA 1
ATOM 3958 C C . MET B 1 233 ? -16.266 -21.688 3.029 1 61.12 233 MET B C 1
ATOM 3960 O O . MET B 1 233 ? -15.398 -21.391 2.203 1 61.12 233 MET B O 1
ATOM 3964 N N . LYS B 1 234 ? -17.578 -21.734 2.904 1 64.75 234 LYS B N 1
ATOM 3965 C CA . LYS B 1 234 ? -18.094 -21.109 1.688 1 64.75 234 LYS B CA 1
ATOM 3966 C C . LYS B 1 234 ? -17.719 -19.641 1.622 1 64.75 234 LYS B C 1
ATOM 3968 O O . LYS B 1 234 ? -17.766 -18.938 2.635 1 64.75 234 LYS B O 1
ATOM 3973 N N . ARG B 1 235 ? -17.312 -19.203 0.364 1 64.31 235 ARG B N 1
ATOM 3974 C CA . ARG B 1 235 ? -16.953 -17.812 0.148 1 64.31 235 ARG B CA 1
ATOM 3975 C C . ARG B 1 235 ? -18.125 -17.031 -0.424 1 64.31 235 ARG B C 1
ATOM 3977 O O . ARG B 1 235 ? -18.812 -17.5 -1.333 1 64.31 235 ARG B O 1
ATOM 3984 N N . HIS B 1 236 ? -18.422 -15.836 0.357 1 64.62 236 HIS B N 1
ATOM 3985 C CA . HIS B 1 236 ? -19.5 -14.953 -0.079 1 64.62 236 HIS B CA 1
ATOM 3986 C C . HIS B 1 236 ? -18.984 -13.547 -0.349 1 64.62 236 HIS B C 1
ATOM 3988 O O . HIS B 1 236 ? -18.281 -12.961 0.485 1 64.62 236 HIS B O 1
ATOM 3994 N N . PRO B 1 237 ? -19.328 -13.07 -1.58 1 64.94 237 PRO B N 1
ATOM 3995 C CA . PRO B 1 237 ? -18.984 -11.656 -1.776 1 64.94 237 PRO B CA 1
ATOM 3996 C C . PRO B 1 237 ? -19.781 -10.727 -0.863 1 64.94 237 PRO B C 1
ATOM 3998 O O . PRO B 1 237 ? -21 -10.922 -0.681 1 64.94 237 PRO B O 1
ATOM 4001 N N . LYS B 1 238 ? -19.062 -9.844 -0.25 1 65.19 238 LYS B N 1
ATOM 4002 C CA . LYS B 1 238 ? -19.75 -8.836 0.558 1 65.19 238 LYS B CA 1
ATOM 4003 C C . LYS B 1 238 ? -20.484 -7.828 -0.323 1 65.19 238 LYS B C 1
ATOM 4005 O O . LYS B 1 238 ? -20.266 -7.789 -1.537 1 65.19 238 LYS B O 1
ATOM 4010 N N . ASN B 1 239 ? -21.391 -7.137 0.27 1 62.75 239 ASN B N 1
ATOM 4011 C CA . ASN B 1 239 ? -22.141 -6.113 -0.452 1 62.75 239 ASN B CA 1
ATOM 4012 C C . ASN B 1 239 ? -21.219 -5.059 -1.053 1 62.75 239 ASN B C 1
ATOM 4014 O O . ASN B 1 239 ? -21.484 -4.547 -2.143 1 62.75 239 ASN B O 1
ATOM 4018 N N . SER B 1 240 ? -20.125 -4.852 -0.422 1 62.5 240 SER B N 1
ATOM 4019 C CA . SER B 1 240 ? -19.188 -3.842 -0.901 1 62.5 240 SER B CA 1
ATOM 4020 C C . SER B 1 240 ? -18.562 -4.258 -2.227 1 62.5 240 SER B C 1
ATOM 4022 O O . SER B 1 240 ? -18.266 -3.412 -3.074 1 62.5 240 SER B O 1
ATOM 4024 N N . ALA B 1 241 ? -18.422 -5.512 -2.305 1 64.38 241 ALA B N 1
ATOM 4025 C CA . ALA B 1 241 ? -17.859 -5.996 -3.562 1 64.38 241 ALA B CA 1
ATOM 4026 C C . ALA B 1 241 ? -18.766 -5.637 -4.738 1 64.38 241 ALA B C 1
ATOM 4028 O O . ALA B 1 241 ? -18.281 -5.176 -5.777 1 64.38 241 ALA B O 1
ATOM 4029 N N . HIS B 1 242 ? -20.031 -5.781 -4.473 1 64.31 242 HIS B N 1
ATOM 4030 C CA . HIS B 1 242 ? -21 -5.461 -5.508 1 64.31 242 HIS B CA 1
ATOM 4031 C C . HIS B 1 242 ? -21.047 -3.961 -5.785 1 64.31 242 HIS B C 1
ATOM 4033 O O . HIS B 1 242 ? -21.125 -3.539 -6.938 1 64.31 242 HIS B O 1
ATOM 4039 N N . TRP B 1 243 ? -21.016 -3.262 -4.766 1 60.78 243 TRP B N 1
ATOM 4040 C CA . TRP B 1 243 ? -21.047 -1.809 -4.898 1 60.78 243 TRP B CA 1
ATOM 4041 C C . TRP B 1 243 ? -19.828 -1.303 -5.66 1 60.78 243 TRP B C 1
ATOM 4043 O O . TRP B 1 243 ? -19.953 -0.443 -6.539 1 60.78 243 TRP B O 1
ATOM 4053 N N . PHE B 1 244 ? -18.734 -1.811 -5.293 1 62.69 244 PHE B N 1
ATOM 4054 C CA . PHE B 1 244 ? -17.516 -1.369 -5.938 1 62.69 244 PHE B CA 1
ATOM 4055 C C . PHE B 1 244 ? -17.562 -1.634 -7.438 1 62.69 244 PHE B C 1
ATOM 4057 O O . PHE B 1 244 ? -17.125 -0.799 -8.234 1 62.69 244 PHE B O 1
ATOM 4064 N N . LYS B 1 245 ? -18.094 -2.715 -7.656 1 61.5 245 LYS B N 1
ATOM 4065 C CA . LYS B 1 245 ? -18.25 -3.086 -9.062 1 61.5 245 LYS B CA 1
ATOM 4066 C C . LYS B 1 245 ? -19.125 -2.076 -9.805 1 61.5 245 LYS B C 1
ATOM 4068 O O . LYS B 1 245 ? -18.781 -1.642 -10.898 1 61.5 245 LYS B O 1
ATOM 4073 N N . LYS B 1 246 ? -20.156 -1.803 -9.172 1 61.44 246 LYS B N 1
ATOM 4074 C CA . LYS B 1 246 ? -21.094 -0.858 -9.773 1 61.44 246 LYS B CA 1
ATOM 4075 C C . LYS B 1 246 ? -20.484 0.536 -9.875 1 61.44 246 LYS B C 1
ATOM 4077 O O . LYS B 1 246 ? -20.656 1.224 -10.883 1 61.44 246 LYS B O 1
ATOM 4082 N N . PHE B 1 247 ? -19.844 0.89 -8.891 1 59.97 247 PHE B N 1
ATOM 4083 C CA . PHE B 1 247 ? -19.25 2.215 -8.812 1 59.97 247 PHE B CA 1
ATOM 4084 C C . PHE B 1 247 ? -18.188 2.393 -9.898 1 59.97 247 PHE B C 1
ATOM 4086 O O . PHE B 1 247 ? -18.141 3.428 -10.562 1 59.97 247 PHE B O 1
ATOM 4093 N N . LEU B 1 248 ? -17.391 1.418 -9.977 1 58.66 248 LEU B N 1
ATOM 4094 C CA . LEU B 1 248 ? -16.328 1.466 -10.977 1 58.66 248 LEU B CA 1
ATOM 4095 C C . LEU B 1 248 ? -16.906 1.658 -12.375 1 58.66 248 LEU B C 1
ATOM 4097 O O . LEU B 1 248 ? -16.344 2.396 -13.188 1 58.66 248 LEU B O 1
ATOM 4101 N N . ARG B 1 249 ? -17.953 1.089 -12.57 1 58 249 ARG B N 1
ATOM 4102 C CA . ARG B 1 249 ? -18.625 1.185 -13.859 1 58 249 ARG B CA 1
ATOM 4103 C C . ARG B 1 249 ? -19.172 2.59 -14.094 1 58 249 ARG B C 1
ATOM 4105 O O . ARG B 1 249 ? -19.078 3.121 -15.203 1 58 249 ARG B O 1
ATOM 4112 N N . GLU B 1 250 ? -19.688 3.049 -13.055 1 59.59 250 GLU B N 1
ATOM 4113 C CA . GLU B 1 250 ? -20.266 4.379 -13.156 1 59.59 250 GLU B CA 1
ATOM 4114 C C . GLU B 1 250 ? -19.203 5.445 -13.352 1 59.59 250 GLU B C 1
ATOM 4116 O O . GLU B 1 250 ? -19.406 6.426 -14.062 1 59.59 250 GLU B O 1
ATOM 4121 N N . MET B 1 251 ? -18.141 5.277 -12.656 1 54.84 251 MET B N 1
ATOM 4122 C CA . MET B 1 251 ? -17.062 6.238 -12.773 1 54.84 251 MET B CA 1
ATOM 4123 C C . MET B 1 251 ? -16.469 6.223 -14.188 1 54.84 251 MET B C 1
ATOM 4125 O O . MET B 1 251 ? -16.016 7.254 -14.68 1 54.84 251 MET B O 1
ATOM 4129 N N . LYS B 1 252 ? -16.469 5.023 -14.773 1 53.44 252 LYS B N 1
ATOM 4130 C CA . LYS B 1 252 ? -15.969 4.906 -16.141 1 53.44 252 LYS B CA 1
ATOM 4131 C C . LYS B 1 252 ? -16.953 5.492 -17.141 1 53.44 252 LYS B C 1
ATOM 4133 O O . LYS B 1 252 ? -16.562 5.984 -18.203 1 53.44 252 LYS B O 1
ATOM 4138 N N . GLN B 1 253 ? -18.234 5.402 -16.953 1 52.28 253 GLN B N 1
ATOM 4139 C CA . GLN B 1 253 ? -19.234 5.914 -17.875 1 52.28 253 GLN B CA 1
ATOM 4140 C C . GLN B 1 253 ? -19.406 7.422 -17.719 1 52.28 253 GLN B C 1
ATOM 4142 O O . GLN B 1 253 ? -19.844 8.102 -18.656 1 52.28 253 GLN B O 1
ATOM 4147 N N . GLY B 1 254 ? -19.156 7.949 -16.562 1 45.06 254 GLY B N 1
ATOM 4148 C CA . GLY B 1 254 ? -19.391 9.375 -16.438 1 45.06 254 GLY B CA 1
ATOM 4149 C C . GLY B 1 254 ? -18.141 10.211 -16.656 1 45.06 254 GLY B C 1
ATOM 4150 O O . GLY B 1 254 ? -18.172 11.195 -17.391 1 45.06 254 GLY B O 1
#

Sequence (508 aa):
MQALQKGKIGIIVNSQWYVPFSQSKTNKDAARRVLDFVLGWLMDPLIRGDYPLNMRELVGNRLPKFTKEQSEMVKGAFDFIGLNYYSSSYAENVLPSYGLKNSYNTDFHARITGSRNGTLIGPQAASSWLHIYPQGLRELLLYIKENYGNPTIFITENGVDEVNNKTMPLKEALNDNTRIEYYHKHLLALRNAMRDGANVKGYFAWSLLDNFEWADGYTLRFGLNFVDYDDGMKRHPKNSAHWFKKFLREMKQGMQALQKGKIGIIVNSQWYVPFSQSKTNKDAARRVLDFVLGWLMDPLIRGDYPLNMRELVGNRLPKFTKEQSEMVKGAFDFIGLNYYSSSYAENVLPSYGLKNSYNTDFHARITGSRNGTLIGPQAASSWLHIYPQGLRELLLYIKENYGNPTIFITENGVDEVNNKTMPLKEALNDNTRIEYYHKHLLALRNAMRDGANVKGYFAWSLLDNFEWADGYTLRFGLNFVDYDDGMKRHPKNSAHWFKKFLREMKQG

Foldseek 3Di:
DPPPPDDFFAEEAEDWQEDFLDPDPLSVLLRVLVCLLRPVQQLCLQAPVFRDPLLCVQCPPVDDGDDPVSSVCNHPVGQAYAYAYFAYWYKAAAPPDDPPDDDSVPSSRIDTHQDHPRHGCADAAPDNRGHQDLLGLLVVLVCCVVPRVQHEYEHPHYFTWHWQPVPDPPVVVLAPVVGLVSCVSNVVSVVVSVVVPRNYDYYDDPAQAQVVPPPDDDTTRSHQWDQDPVPVRDIDGHPNVVSVVVVVVVVVVD/DPPPPDDFFAAEAEDWQEDFLDPDPLSVVLRVLVCLLRPVQQLCLQAPVFRDPLLCVLCPPVDDGDDPVSSVCNHPVGQAYAYAYFAYWYKAAADPDDPPDDDSVPSSRIDTHQDHPRHGCADAAPDNRGHQDLLGLLVVLVCCVVPRVQHEYEHPHYFTWHWQPVPDPPVVVLAPVVGLVSCVSNVVSVVVSVVVPRNYDYYDDPAQAQVVPPPDDDGTRSHQWDQDPVPVRDIDGHPNVVSVVVVVVVVVVD